Protein AF-0000000072193874 (afdb_homodimer)

Structure (mmCIF, N/CA/C/O backbone):
data_AF-0000000072193874-model_v1
#
loop_
_entity.id
_entity.type
_entity.pdbx_description
1 polymer 'Diadenylate cyclase'
#
loop_
_atom_site.group_PDB
_atom_site.id
_atom_site.type_symbol
_atom_site.label_atom_id
_atom_site.label_alt_id
_atom_site.label_comp_id
_atom_site.label_asym_id
_atom_site.label_entity_id
_atom_site.label_seq_id
_atom_site.pdbx_PDB_ins_code
_atom_site.Cartn_x
_atom_site.Cartn_y
_atom_site.Cartn_z
_atom_site.occupancy
_atom_site.B_iso_or_equiv
_atom_site.auth_seq_id
_atom_site.auth_comp_id
_atom_site.auth_asym_id
_atom_site.auth_atom_id
_atom_site.pdbx_PDB_model_num
ATOM 1 N N . MET A 1 1 ? -13.812 56 22.188 1 34.16 1 MET A N 1
ATOM 2 C CA . MET A 1 1 ? -12.516 55.469 21.781 1 34.16 1 MET A CA 1
ATOM 3 C C . MET A 1 1 ? -12.68 54.469 20.625 1 34.16 1 MET A C 1
ATOM 5 O O . MET A 1 1 ? -11.727 53.812 20.25 1 34.16 1 MET A O 1
ATOM 9 N N . LEU A 1 2 ? -13.914 54.062 20.453 1 45.19 2 LEU A N 1
ATOM 10 C CA . LEU A 1 2 ? -14.375 53.375 19.25 1 45.19 2 LEU A CA 1
ATOM 11 C C . LEU A 1 2 ? -14.156 54.25 18.016 1 45.19 2 LEU A C 1
ATOM 13 O O . LEU A 1 2 ? -14.867 54.125 17.016 1 45.19 2 LEU A O 1
ATOM 17 N N . GLU A 1 3 ? -13.469 55.344 18.219 1 46.88 3 GLU A N 1
ATOM 18 C CA . GLU A 1 3 ? -13.383 56.438 17.234 1 46.88 3 GLU A CA 1
ATOM 19 C C . GLU A 1 3 ? -13.227 55.875 15.82 1 46.88 3 GLU A C 1
ATOM 21 O O . GLU A 1 3 ? -13.062 54.656 15.641 1 46.88 3 GLU A O 1
ATOM 26 N N . HIS A 1 4 ? -12.453 56.594 14.82 1 46.97 4 HIS A N 1
ATOM 27 C CA . HIS A 1 4 ? -12.438 56.594 13.367 1 46.97 4 HIS A CA 1
ATOM 28 C C . HIS A 1 4 ? -11.945 55.25 12.812 1 46.97 4 HIS A C 1
ATOM 30 O O . HIS A 1 4 ? -10.734 55.031 12.719 1 46.97 4 HIS A O 1
ATOM 36 N N . VAL A 1 5 ? -12.531 54.156 13.086 1 50.09 5 VAL A N 1
ATOM 37 C CA . VAL A 1 5 ? -12.289 52.906 12.352 1 50.09 5 VAL A CA 1
ATOM 38 C C . VAL A 1 5 ? -12.352 53.188 10.852 1 50.09 5 VAL A C 1
ATOM 40 O O . VAL A 1 5 ? -13.422 53.438 10.297 1 50.09 5 VAL A O 1
ATOM 43 N N . VAL A 1 6 ? -11.539 54.031 10.312 1 55.81 6 VAL A N 1
ATOM 44 C CA . VAL A 1 6 ? -11.414 54.219 8.875 1 55.81 6 VAL A CA 1
ATOM 45 C C . VAL A 1 6 ? -11.219 52.875 8.18 1 55.81 6 VAL A C 1
ATOM 47 O O . VAL A 1 6 ? -10.234 52.188 8.43 1 55.81 6 VAL A O 1
ATOM 50 N N . PHE A 1 7 ? -12.281 52.344 7.816 1 59.97 7 PHE A N 1
ATOM 51 C CA . PHE A 1 7 ? -12.336 51.062 7.07 1 59.97 7 PHE A CA 1
ATOM 52 C C . PHE A 1 7 ? -11.75 51.25 5.676 1 59.97 7 PHE A C 1
ATOM 54 O O . PHE A 1 7 ? -12.281 52.031 4.867 1 59.97 7 PHE A O 1
ATOM 61 N N . GLU A 1 8 ? -10.469 51.156 5.598 1 65.31 8 GLU A N 1
ATOM 62 C CA . GLU A 1 8 ? -9.781 51.219 4.312 1 65.31 8 GLU A CA 1
ATOM 63 C C . GLU A 1 8 ? -9.867 49.875 3.578 1 65.31 8 GLU A C 1
ATOM 65 O O . GLU A 1 8 ? -10.188 48.875 4.18 1 65.31 8 GLU A O 1
ATOM 70 N N . TRP A 1 9 ? -9.82 49.906 2.355 1 71.12 9 TRP A N 1
ATOM 71 C CA . TRP A 1 9 ? -9.891 48.75 1.485 1 71.12 9 TRP A CA 1
ATOM 72 C C . TRP A 1 9 ? -8.93 47.656 1.958 1 71.12 9 TRP A C 1
ATOM 74 O O . TRP A 1 9 ? -9.211 46.469 1.818 1 71.12 9 TRP A O 1
ATOM 84 N N . ARG A 1 10 ? -7.836 48.094 2.596 1 70.19 10 ARG A N 1
ATOM 85 C CA . ARG A 1 10 ? -6.863 47.125 3.137 1 70.19 10 ARG A CA 1
ATOM 86 C C . ARG A 1 10 ? -7.457 46.344 4.297 1 70.19 10 ARG A C 1
ATOM 88 O O . ARG A 1 10 ? -7.152 45.156 4.465 1 70.19 10 ARG A O 1
ATOM 95 N N . ASP A 1 11 ? -8.281 46.969 4.969 1 69.19 11 ASP A N 1
ATOM 96 C CA . ASP A 1 11 ? -8.945 46.281 6.078 1 69.19 11 ASP A CA 1
ATOM 97 C C . ASP A 1 11 ? -9.914 45.219 5.57 1 69.19 11 ASP A C 1
ATOM 99 O O . ASP A 1 11 ? -10.008 44.125 6.141 1 69.19 11 ASP A O 1
ATOM 103 N N . ALA A 1 12 ? -10.539 45.531 4.484 1 70.25 12 ALA A N 1
ATOM 104 C CA . ALA A 1 12 ? -11.477 44.594 3.895 1 70.25 12 ALA A CA 1
ATOM 105 C C . ALA A 1 12 ? -10.75 43.375 3.354 1 70.25 12 ALA A C 1
ATOM 107 O O . ALA A 1 12 ? -11.203 42.219 3.535 1 70.25 12 ALA A O 1
ATOM 108 N N . LEU A 1 13 ? -9.656 43.688 2.756 1 71 13 LEU A N 1
ATOM 109 C CA . LEU A 1 13 ? -8.852 42.594 2.234 1 71 13 LEU A CA 1
ATOM 110 C C . LEU A 1 13 ? -8.312 41.75 3.369 1 71 13 LEU A C 1
ATOM 112 O O . LEU A 1 13 ? -8.289 40.5 3.26 1 71 13 LEU A O 1
ATOM 116 N N . ASP A 1 14 ? -7.891 42.406 4.32 1 72.44 14 ASP A N 1
ATOM 117 C CA . ASP A 1 14 ? -7.383 41.688 5.492 1 72.44 14 ASP A CA 1
ATOM 118 C C . ASP A 1 14 ? -8.445 40.781 6.086 1 72.44 14 ASP A C 1
ATOM 120 O O . ASP A 1 14 ? -8.172 39.594 6.371 1 72.44 14 ASP A O 1
ATOM 124 N N . ILE A 1 15 ? -9.547 41.281 6.242 1 65.81 15 ILE A N 1
ATOM 125 C CA . ILE A 1 15 ? -10.648 40.5 6.832 1 65.81 15 ILE A CA 1
ATOM 126 C C . ILE A 1 15 ? -11.016 39.344 5.918 1 65.81 15 ILE A C 1
ATOM 128 O O . ILE A 1 15 ? -11.242 38.219 6.395 1 65.81 15 ILE A O 1
ATOM 132 N N . LEU A 1 16 ? -10.984 39.625 4.676 1 68.62 16 LEU A N 1
ATOM 133 C CA . LEU A 1 16 ? -11.336 38.594 3.715 1 68.62 16 LEU A CA 1
ATOM 134 C C . LEU A 1 16 ? -10.336 37.469 3.746 1 68.62 16 LEU A C 1
ATOM 136 O O . LEU A 1 16 ? -10.719 36.281 3.744 1 68.62 16 LEU A O 1
ATOM 140 N N . LEU A 1 17 ? -9.133 37.844 3.832 1 66 17 LEU A N 1
ATOM 141 C CA . LEU A 1 17 ? -8.078 36.812 3.824 1 66 17 LEU A CA 1
ATOM 142 C C . LEU A 1 17 ? -8.125 35.969 5.094 1 66 17 LEU A C 1
ATOM 144 O O . LEU A 1 17 ? -7.969 34.75 5.039 1 66 17 LEU A O 1
ATOM 148 N N . VAL A 1 18 ? -8.328 36.625 6.148 1 66.75 18 VAL A N 1
ATOM 149 C CA . VAL A 1 18 ? -8.406 35.906 7.418 1 66.75 18 VAL A CA 1
ATOM 150 C C . VAL A 1 18 ? -9.648 35.031 7.434 1 66.75 18 VAL A C 1
ATOM 152 O O . VAL A 1 18 ? -9.609 33.906 7.914 1 66.75 18 VAL A O 1
ATOM 155 N N . ALA A 1 19 ? -10.664 35.531 6.859 1 65.81 19 ALA A N 1
ATOM 156 C CA . ALA A 1 19 ? -11.906 34.781 6.801 1 65.81 19 ALA A CA 1
ATOM 157 C C . ALA A 1 19 ? -11.734 33.531 5.945 1 65.81 19 ALA A C 1
ATOM 159 O O . ALA A 1 19 ? -12.203 32.438 6.32 1 65.81 19 ALA A O 1
ATOM 160 N N . VAL A 1 20 ? -11.062 33.688 4.883 1 63.44 20 VAL A N 1
ATOM 161 C CA . VAL A 1 20 ? -10.828 32.562 3.992 1 63.44 20 VAL A CA 1
ATOM 162 C C . VAL A 1 20 ? -9.922 31.547 4.684 1 63.44 20 VAL A C 1
ATOM 164 O O . VAL A 1 20 ? -10.172 30.344 4.609 1 63.44 20 VAL A O 1
ATOM 167 N N . LEU A 1 21 ? -8.992 32.125 5.309 1 63.41 21 LEU A N 1
ATOM 168 C CA . LEU A 1 21 ? -8.078 31.25 6.039 1 63.41 21 LEU A CA 1
ATOM 169 C C . LEU A 1 21 ? -8.82 30.484 7.133 1 63.41 21 LEU A C 1
ATOM 171 O O . LEU A 1 21 ? -8.609 29.281 7.301 1 63.41 21 LEU A O 1
ATOM 175 N N . LEU A 1 22 ? -9.656 31.188 7.828 1 62.72 22 LEU A N 1
ATOM 176 C CA . LEU A 1 22 ? -10.43 30.562 8.898 1 62.72 22 LEU A CA 1
ATOM 177 C C . LEU A 1 22 ? -11.398 29.531 8.344 1 62.72 22 LEU A C 1
ATOM 179 O O . LEU A 1 22 ? -11.578 28.469 8.938 1 62.72 22 LEU A O 1
ATOM 183 N N . TYR A 1 23 ? -11.984 29.828 7.297 1 58.03 23 TYR A N 1
ATOM 184 C CA . TYR A 1 23 ? -12.922 28.922 6.645 1 58.03 23 TYR A CA 1
ATOM 185 C C . TYR A 1 23 ? -12.227 27.641 6.215 1 58.03 23 TYR A C 1
ATOM 187 O O . TYR A 1 23 ? -12.758 26.547 6.406 1 58.03 23 TYR A O 1
ATOM 195 N N . GLN A 1 24 ? -11.078 27.828 5.73 1 55.25 24 GLN A N 1
ATOM 196 C CA . GLN A 1 24 ? -10.305 26.672 5.285 1 55.25 24 GLN A CA 1
ATOM 197 C C . GLN A 1 24 ? -9.914 25.781 6.461 1 55.25 24 GLN A C 1
ATOM 199 O O . GLN A 1 24 ? -9.961 24.562 6.359 1 55.25 24 GLN A O 1
ATOM 204 N N . VAL A 1 25 ? -9.602 26.453 7.422 1 58.62 25 VAL A N 1
ATOM 205 C CA . VAL A 1 25 ? -9.227 25.719 8.633 1 58.62 25 VAL A CA 1
ATOM 206 C C . VAL A 1 25 ? -10.438 24.953 9.172 1 58.62 25 VAL A C 1
ATOM 208 O O . VAL A 1 25 ? -10.32 23.797 9.555 1 58.62 25 VAL A O 1
ATOM 211 N N . ILE A 1 26 ? -11.508 25.578 9.141 1 57.38 26 ILE A N 1
ATOM 212 C CA . ILE A 1 26 ? -12.734 24.969 9.641 1 57.38 26 ILE A CA 1
ATOM 213 C C . ILE A 1 26 ? -13.125 23.781 8.781 1 57.38 26 ILE A C 1
ATOM 215 O O . ILE A 1 26 ? -13.531 22.734 9.297 1 57.38 26 ILE A O 1
ATOM 219 N N . GLN A 1 27 ? -12.977 23.938 7.582 1 52.75 27 GLN A N 1
ATOM 220 C CA . GLN A 1 27 ? -13.312 22.859 6.664 1 52.75 27 GLN A CA 1
ATOM 221 C C . GLN A 1 27 ? -12.398 21.656 6.879 1 52.75 27 GLN A C 1
ATOM 223 O O . GLN A 1 27 ? -12.844 20.516 6.77 1 52.75 27 GLN A O 1
ATOM 228 N N . LEU A 1 28 ? -11.25 22.031 7.086 1 51.59 28 LEU A N 1
ATOM 229 C CA . LEU A 1 28 ? -10.273 20.984 7.34 1 51.59 28 LEU A CA 1
ATOM 230 C C . LEU A 1 28 ? -10.617 20.219 8.617 1 51.59 28 LEU A C 1
ATOM 232 O O . LEU A 1 28 ? -10.383 19.016 8.703 1 51.59 28 LEU A O 1
ATOM 236 N N . LEU A 1 29 ? -11.18 21 9.438 1 51.16 29 LEU A N 1
ATOM 237 C CA . LEU A 1 29 ? -11.492 20.438 10.75 1 51.16 29 LEU A CA 1
ATOM 238 C C . LEU A 1 29 ? -12.836 19.719 10.734 1 51.16 29 LEU A C 1
ATOM 240 O O . LEU A 1 29 ? -13.117 18.891 11.602 1 51.16 29 LEU A O 1
ATOM 244 N N . ARG A 1 30 ? -13.602 20 9.75 1 45.91 30 ARG A N 1
ATOM 245 C CA . ARG A 1 30 ? -14.938 19.406 9.664 1 45.91 30 ARG A CA 1
ATOM 246 C C . ARG A 1 30 ? -14.859 17.953 9.234 1 45.91 30 ARG A C 1
ATOM 248 O O . ARG A 1 30 ? -14.195 17.625 8.25 1 45.91 30 ARG A O 1
ATOM 255 N N . GLY A 1 31 ? -15.352 17.109 10.141 1 47.5 31 GLY A N 1
ATOM 256 C CA . GLY A 1 31 ? -15.43 15.672 9.922 1 47.5 31 GLY A CA 1
ATOM 257 C C . GLY A 1 31 ? -14.297 14.914 10.594 1 47.5 31 GLY A C 1
ATOM 258 O O . GLY A 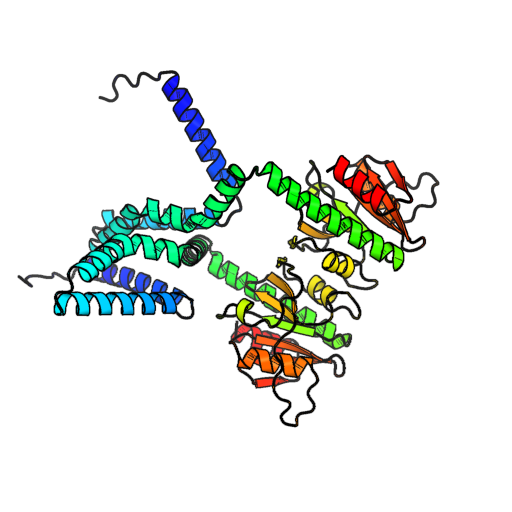1 31 ? -14.297 13.68 10.609 1 47.5 31 GLY A O 1
ATOM 259 N N . SER A 1 32 ? -13.258 15.727 10.867 1 49.12 32 SER A N 1
ATOM 260 C CA . SER A 1 32 ? -12.062 15.062 11.391 1 49.12 32 SER A CA 1
ATOM 261 C C . SER A 1 32 ? -12.07 15.016 12.914 1 49.12 32 SER A C 1
ATOM 263 O O . SER A 1 32 ? -12.977 15.562 13.547 1 49.12 32 SER A O 1
ATOM 265 N N . ARG A 1 33 ? -11.156 14.172 13.445 1 50.44 33 ARG A N 1
ATOM 266 C CA . ARG A 1 33 ? -10.82 14.078 14.859 1 50.44 33 ARG A CA 1
ATOM 267 C C . ARG A 1 33 ? -10.625 15.469 15.469 1 50.44 33 ARG A C 1
ATOM 269 O O . ARG A 1 33 ? -10.742 15.641 16.688 1 50.44 33 ARG A O 1
ATOM 276 N N . ALA A 1 34 ? -10.75 16.406 14.656 1 56.25 34 ALA A N 1
ATOM 277 C CA . ALA A 1 34 ? -10.539 17.781 15.102 1 56.25 34 ALA A CA 1
ATOM 278 C C . ALA A 1 34 ? -11.742 18.297 15.891 1 56.25 34 ALA A C 1
ATOM 280 O O . ALA A 1 34 ? -11.586 19.031 16.859 1 56.25 34 ALA A O 1
ATOM 281 N N . LEU A 1 35 ? -12.852 17.906 15.422 1 54.59 35 LEU A N 1
ATOM 282 C CA . LEU A 1 35 ? -14.039 18.312 16.172 1 54.59 35 LEU A CA 1
ATOM 283 C C . LEU A 1 35 ? -13.992 17.766 17.594 1 54.59 35 LEU A C 1
ATOM 285 O O . LEU A 1 35 ? -14.414 18.438 18.531 1 54.59 35 LEU A O 1
ATOM 289 N N . THR A 1 36 ? -13.523 16.547 17.641 1 54.72 36 THR A N 1
ATOM 290 C CA . THR A 1 36 ? -13.398 15.953 18.969 1 54.72 36 THR A CA 1
ATOM 291 C C . THR A 1 36 ? -12.414 16.75 19.828 1 54.72 36 THR A C 1
ATOM 293 O O . THR A 1 36 ? -12.656 16.953 21.016 1 54.72 36 THR A O 1
ATOM 296 N N . VAL A 1 37 ? -11.43 17.203 19.203 1 61.91 37 VAL A N 1
ATOM 297 C CA . VAL A 1 37 ? -10.445 18 19.922 1 61.91 37 VAL A CA 1
ATOM 298 C C . VAL A 1 37 ? -11.055 19.344 20.328 1 61.91 37 VAL A C 1
ATOM 300 O O . VAL A 1 37 ? -10.859 19.812 21.438 1 61.91 37 VAL A O 1
ATOM 303 N N . LEU A 1 38 ? -11.852 19.891 19.453 1 66.62 38 LEU A N 1
ATOM 304 C CA . LEU A 1 38 ? -12.508 21.156 19.719 1 66.62 38 LEU A CA 1
ATOM 305 C C . LEU A 1 38 ? -13.477 21.031 20.891 1 66.62 38 LEU A C 1
ATOM 307 O O . LEU A 1 38 ? -13.562 21.922 21.734 1 66.62 38 LEU A O 1
ATOM 311 N N . THR A 1 39 ? -14.18 19.953 20.891 1 62.59 39 THR A N 1
ATOM 312 C CA . THR A 1 39 ? -15.102 19.719 22 1 62.59 39 THR A CA 1
ATOM 313 C C . THR A 1 39 ? -14.344 19.547 23.312 1 62.59 39 THR A C 1
ATOM 315 O O . THR A 1 39 ? -14.773 20.031 24.359 1 62.59 39 THR A O 1
ATOM 318 N N . GLY A 1 40 ? -13.289 18.812 23.234 1 65.06 40 GLY A N 1
ATOM 319 C CA . GLY A 1 40 ? -12.461 18.672 24.422 1 65.06 40 GLY A CA 1
ATOM 320 C C . GLY A 1 40 ? -11.93 19.984 24.938 1 65.06 40 GLY A C 1
ATOM 321 O O . GLY A 1 40 ? -11.969 20.25 26.141 1 65.06 40 GLY A O 1
ATOM 322 N N . LEU A 1 41 ? -11.562 20.781 23.984 1 72.88 41 LEU A N 1
ATOM 323 C CA . LEU A 1 41 ? -11.062 22.109 24.344 1 72.88 41 LEU A CA 1
ATOM 324 C C . LEU A 1 41 ? -12.18 22.969 24.906 1 72.88 41 LEU A C 1
ATOM 326 O O . LEU A 1 41 ? -11.961 23.75 25.844 1 72.88 41 LEU A O 1
ATOM 330 N N . GLY A 1 42 ? -13.359 22.875 24.312 1 73.81 42 GLY A N 1
ATOM 331 C CA . GLY A 1 42 ? -14.523 23.562 24.844 1 73.81 42 GLY A CA 1
ATOM 332 C C . GLY A 1 42 ? -14.844 23.188 26.266 1 73.81 42 GLY A C 1
ATOM 333 O O . GLY A 1 42 ? -15.125 24.047 27.109 1 73.81 42 GLY A O 1
ATOM 334 N N . LEU A 1 43 ? -14.797 21.922 26.484 1 70.69 43 LEU A N 1
ATOM 335 C CA . LEU A 1 43 ? -15.062 21.422 27.828 1 70.69 43 LEU A CA 1
ATOM 336 C C . LEU A 1 43 ? -14.016 21.938 28.812 1 70.69 43 LEU A C 1
ATOM 338 O O . LEU A 1 43 ? -14.352 22.312 29.938 1 70.69 43 LEU A O 1
ATOM 342 N N . LEU A 1 44 ? -12.812 21.969 28.391 1 75.62 44 LEU A N 1
ATOM 343 C CA . LEU A 1 44 ? -11.742 22.469 29.25 1 75.62 44 LEU A CA 1
ATOM 344 C C . LEU A 1 44 ? -11.93 23.953 29.547 1 75.62 44 LEU A C 1
ATOM 346 O O . LEU A 1 44 ? -11.688 24.406 30.672 1 75.62 44 LEU A O 1
ATOM 350 N N . THR A 1 45 ? -12.367 24.672 28.562 1 79.31 45 THR A N 1
ATOM 351 C CA . THR A 1 45 ? -12.617 26.094 28.719 1 79.31 45 THR A CA 1
ATOM 352 C C . THR A 1 45 ? -13.773 26.328 29.688 1 79.31 45 THR A C 1
ATOM 354 O O . THR A 1 45 ? -13.703 27.219 30.547 1 79.31 45 THR A O 1
ATOM 357 N N . LEU A 1 46 ? -14.773 25.531 29.469 1 78.12 46 LEU A N 1
ATOM 358 C CA . LEU A 1 46 ? -15.906 25.609 30.375 1 78.12 46 LEU A CA 1
ATOM 359 C C . LEU A 1 46 ? -15.477 25.297 31.812 1 78.12 46 LEU A C 1
ATOM 361 O O . LEU A 1 46 ? -15.891 25.984 32.75 1 78.12 46 LEU A O 1
ATOM 365 N N . LEU A 1 47 ? -14.703 24.359 31.984 1 75.94 47 LEU A N 1
ATOM 366 C CA . LEU A 1 47 ? -14.18 24 33.312 1 75.94 47 LEU A CA 1
ATOM 367 C C . LEU A 1 47 ? -13.344 25.125 33.906 1 75.94 47 LEU A C 1
ATOM 369 O O . LEU A 1 47 ? -13.383 25.359 35.094 1 75.94 47 LEU A O 1
ATOM 373 N N . TYR A 1 48 ? -12.68 25.781 33.062 1 82.06 48 TYR A N 1
ATOM 374 C CA . TYR A 1 48 ? -11.867 26.922 33.5 1 82.06 48 TYR A CA 1
ATOM 375 C C . TYR A 1 48 ? -12.75 28.047 34.031 1 82.06 48 TYR A C 1
ATOM 377 O O . TYR A 1 48 ? -12.469 28.594 35.094 1 82.06 48 TYR A O 1
ATOM 385 N N . PHE A 1 49 ? -13.836 28.328 33.344 1 84.75 49 PHE A N 1
ATOM 386 C CA . PHE A 1 49 ? -14.742 29.391 33.75 1 84.75 49 PHE A CA 1
ATOM 387 C C . PHE A 1 49 ? -15.453 29.016 35.031 1 84.75 49 PHE A C 1
ATOM 389 O O . PHE A 1 49 ? -15.609 29.859 35.938 1 84.75 49 PHE A O 1
ATOM 396 N N . ILE A 1 50 ? -15.805 27.781 35.125 1 79.25 50 ILE A N 1
ATOM 397 C CA . ILE A 1 50 ? -16.469 27.312 36.344 1 79.25 50 ILE A CA 1
ATOM 398 C C . ILE A 1 50 ? -15.5 27.375 37.5 1 79.25 50 ILE A C 1
ATOM 400 O O . ILE A 1 50 ? -15.859 27.812 38.594 1 79.25 50 ILE A O 1
ATOM 404 N N . SER A 1 51 ? -14.273 27.016 37.281 1 77.5 51 SER A N 1
ATOM 405 C CA . SER A 1 51 ? -13.273 27.016 38.344 1 77.5 51 SER A CA 1
ATOM 406 C C . SER A 1 51 ? -12.969 28.438 38.812 1 77.5 51 SER A C 1
ATOM 408 O O . SER A 1 51 ? -12.82 28.672 40.031 1 77.5 51 SER A O 1
ATOM 410 N N . ARG A 1 52 ? -12.961 29.281 37.875 1 83.56 52 ARG A N 1
ATOM 411 C CA . ARG A 1 52 ? -12.688 30.672 38.188 1 83.56 52 ARG A CA 1
ATOM 412 C C . ARG A 1 52 ? -13.844 31.297 38.969 1 83.56 52 ARG A C 1
ATOM 414 O O . ARG A 1 52 ? -13.625 32.062 39.938 1 83.56 52 ARG A O 1
ATOM 421 N N . SER A 1 53 ? -15.039 30.922 38.594 1 85.38 53 SER A N 1
ATOM 422 C CA . SER A 1 53 ? -16.219 31.469 39.25 1 85.38 53 SER A CA 1
ATOM 423 C C . SER A 1 53 ? -16.375 30.906 40.656 1 85.38 53 SER A C 1
ATOM 425 O O . SER A 1 53 ? -16.812 31.609 41.562 1 85.38 53 SER A O 1
ATOM 427 N N . MET A 1 54 ? -15.922 29.656 40.812 1 79.69 54 MET A N 1
ATOM 428 C CA . MET A 1 54 ? -16.094 28.984 42.094 1 79.69 54 MET A CA 1
ATOM 429 C C . MET A 1 54 ? -14.844 29.141 42.938 1 79.69 54 MET A C 1
ATOM 431 O O . MET A 1 54 ? -14.773 28.594 44.062 1 79.69 54 MET A O 1
ATOM 435 N N . ALA A 1 55 ? -13.898 29.922 42.5 1 81.56 55 ALA A N 1
ATOM 436 C CA . ALA A 1 55 ? -12.672 30.25 43.219 1 81.56 55 ALA A CA 1
ATOM 437 C C . ALA A 1 55 ? -11.883 29 43.562 1 81.56 55 ALA A C 1
ATOM 439 O O . ALA A 1 55 ? -11.422 28.844 44.688 1 81.56 55 ALA A O 1
ATOM 440 N N . LEU A 1 56 ? -12 28.047 42.688 1 78.31 56 LEU A N 1
ATOM 441 C CA . LEU A 1 56 ? -11.148 26.875 42.844 1 78.31 56 LEU A CA 1
ATOM 442 C C . LEU A 1 56 ? -9.727 27.172 42.375 1 78.31 56 LEU A C 1
ATOM 444 O O . LEU A 1 56 ? -9.406 27.047 41.188 1 78.31 56 LEU A O 1
ATOM 448 N N . TYR A 1 57 ? -8.883 27.516 43.219 1 70.25 57 TYR A N 1
ATOM 449 C CA . TYR A 1 57 ? -7.59 28.125 42.938 1 70.25 57 TYR A CA 1
ATOM 450 C C . TYR A 1 57 ? -6.656 27.125 42.281 1 70.25 57 TYR A C 1
ATOM 452 O O . TYR A 1 57 ? -5.992 27.438 41.281 1 70.25 57 TYR A O 1
ATOM 460 N N . THR A 1 58 ? -6.594 25.984 42.812 1 70.12 58 THR A N 1
ATOM 461 C CA . THR A 1 58 ? -5.688 24.969 42.281 1 70.12 58 THR A CA 1
ATOM 462 C C . THR A 1 58 ? -6.102 24.562 40.875 1 70.12 58 THR A C 1
ATOM 464 O O . THR A 1 58 ? -5.262 24.469 39.969 1 70.12 58 THR A O 1
ATOM 467 N N . LEU A 1 59 ? -7.344 24.375 40.75 1 73.94 59 LEU A N 1
ATOM 468 C CA . LEU A 1 59 ? -7.848 23.969 39.438 1 73.94 59 LEU A CA 1
ATOM 469 C C . LEU A 1 59 ? -7.684 25.094 38.438 1 73.94 59 LEU A C 1
ATOM 471 O O . LEU A 1 59 ? -7.328 24.844 37.281 1 73.94 59 LEU A O 1
ATOM 475 N N . THR A 1 60 ? -7.945 26.266 38.875 1 74.81 60 THR A N 1
ATOM 476 C CA . THR A 1 60 ? -7.781 27.422 38 1 74.81 60 THR A CA 1
ATOM 477 C C . THR A 1 60 ? -6.324 27.578 37.594 1 74.81 60 THR A C 1
ATOM 479 O O . THR A 1 60 ? -6.031 27.828 36.406 1 74.81 60 THR A O 1
ATOM 482 N N . TRP A 1 61 ? -5.441 27.344 38.531 1 70.56 61 TRP A N 1
ATOM 483 C CA . TRP A 1 61 ? -4.008 27.422 38.25 1 70.56 61 TRP A CA 1
ATOM 484 C C . TRP A 1 61 ? -3.584 26.344 37.281 1 70.56 61 TRP A C 1
ATOM 486 O O . TRP A 1 61 ? -2.854 26.625 36.312 1 70.56 61 TRP A O 1
ATOM 496 N N . LEU A 1 62 ? -4.051 25.172 37.438 1 70.75 62 LEU A N 1
ATOM 497 C CA . LEU A 1 62 ? -3.746 24.062 36.562 1 70.75 62 LEU A CA 1
ATOM 498 C C . LEU A 1 62 ? -4.266 24.312 35.125 1 70.75 62 LEU A C 1
ATOM 500 O O . LEU A 1 62 ? -3.547 24.109 34.156 1 70.75 62 LEU A O 1
ATOM 504 N N . LEU A 1 63 ? -5.434 24.781 35.125 1 76.38 63 LEU A N 1
ATOM 505 C CA . LEU A 1 63 ? -6.059 25.016 33.812 1 76.38 63 LEU A CA 1
ATOM 506 C C . LEU A 1 63 ? -5.398 26.188 33.094 1 76.38 63 LEU A C 1
ATOM 508 O O . LEU A 1 63 ? -5.266 26.172 31.875 1 76.38 63 LEU A O 1
ATOM 512 N N . GLN A 1 64 ? -4.941 27.156 33.844 1 77.12 64 GLN A N 1
ATOM 513 C CA . GLN A 1 64 ? -4.227 28.281 33.25 1 77.12 64 GLN A CA 1
ATOM 514 C C . GLN A 1 64 ? -2.92 27.828 32.594 1 77.12 64 GLN A C 1
ATOM 516 O O . GLN A 1 64 ? -2.549 28.312 31.531 1 77.12 64 GLN A O 1
ATOM 521 N N . HIS A 1 65 ? -2.305 26.906 33.156 1 69.81 65 HIS A N 1
ATOM 522 C CA . HIS A 1 65 ? -1.069 26.359 32.594 1 69.81 65 HIS A CA 1
ATOM 523 C C . HIS A 1 65 ? -1.339 25.562 31.328 1 69.81 65 HIS A C 1
ATOM 525 O O . HIS A 1 65 ? -0.58 25.656 30.359 1 69.81 65 HIS A O 1
ATOM 531 N N . VAL A 1 66 ? -2.428 24.859 31.406 1 68 66 VAL A N 1
ATOM 532 C CA . VAL A 1 66 ? -2.814 24.094 30.219 1 68 66 VAL A CA 1
ATOM 533 C C . VAL A 1 66 ? -3.16 25.031 29.078 1 68 66 VAL A C 1
ATOM 535 O O . VAL A 1 66 ? -2.721 24.828 27.938 1 68 66 VAL A O 1
ATOM 538 N N . PHE A 1 67 ? -3.844 26.141 29.469 1 73.56 67 PHE A N 1
ATOM 539 C CA . PHE A 1 67 ? -4.281 27.094 28.438 1 73.56 67 PHE A CA 1
ATOM 540 C C . PHE A 1 67 ? -3.098 27.875 27.891 1 73.56 67 PHE A C 1
ATOM 542 O O . PHE A 1 67 ? -3.076 28.25 26.719 1 73.56 67 PHE A O 1
ATOM 549 N N . SER A 1 68 ? -2.109 28.094 28.734 1 69.62 68 SER A N 1
ATOM 550 C CA . SER A 1 68 ? -0.926 28.828 28.297 1 69.62 68 SER A CA 1
ATOM 551 C C . SER A 1 68 ? -0.146 28.047 27.25 1 69.62 68 SER A C 1
ATOM 553 O O . SER A 1 68 ? 0.478 28.656 26.359 1 69.62 68 SER A O 1
ATOM 555 N N . SER A 1 69 ? -0.295 26.75 27.359 1 65.12 69 SER A N 1
ATOM 556 C CA . SER A 1 69 ? 0.416 25.891 26.406 1 65.12 69 SER A CA 1
ATOM 557 C C . SER A 1 69 ? -0.518 25.391 25.312 1 65.12 69 SER A C 1
ATOM 559 O O . SER A 1 69 ? -0.173 24.453 24.578 1 65.12 69 SER A O 1
ATOM 561 N N . LEU A 1 70 ? -1.694 25.953 25.344 1 66.56 70 LEU A N 1
ATOM 562 C CA . LEU A 1 70 ? -2.766 25.484 24.484 1 66.56 70 LEU A CA 1
ATOM 563 C C . LEU A 1 70 ? -2.338 25.516 23.016 1 66.56 70 LEU A C 1
ATOM 565 O O . LEU A 1 70 ? -2.641 24.594 22.25 1 66.56 70 LEU A O 1
ATOM 569 N N . PHE A 1 71 ? -1.656 26.641 22.672 1 64.38 71 PHE A N 1
ATOM 570 C CA . PHE A 1 71 ? -1.203 26.75 21.281 1 64.38 71 PHE A CA 1
ATOM 571 C C . PHE A 1 71 ? -0.306 25.578 20.906 1 64.38 71 PHE A C 1
ATOM 573 O O . PHE A 1 71 ? -0.503 24.953 19.859 1 64.38 71 PHE A O 1
ATOM 580 N N . LEU A 1 72 ? 0.615 25.375 21.781 1 62.75 72 LEU A N 1
ATOM 581 C CA . LEU A 1 72 ? 1.532 24.266 21.531 1 62.75 72 LEU A CA 1
ATOM 582 C C . LEU A 1 72 ? 0.784 22.938 21.5 1 62.75 72 LEU A C 1
ATOM 584 O O . LEU A 1 72 ? 1.078 22.078 20.672 1 62.75 72 LEU A O 1
ATOM 588 N N . LEU A 1 73 ? -0.141 22.781 22.438 1 62.66 73 LEU A N 1
ATOM 589 C CA . LEU A 1 73 ? -0.924 21.562 22.547 1 62.66 73 LEU A CA 1
ATOM 590 C C . LEU A 1 73 ? -1.733 21.328 21.281 1 62.66 73 LEU A C 1
ATOM 592 O O . LEU A 1 73 ? -1.799 20.203 20.781 1 62.66 73 LEU A O 1
ATOM 596 N N . ILE A 1 74 ? -2.264 22.359 20.734 1 64.75 74 ILE A N 1
ATOM 597 C CA . ILE A 1 74 ? -3.07 22.266 19.531 1 64.75 74 ILE A CA 1
ATOM 598 C C . ILE A 1 74 ? -2.186 21.859 18.344 1 64.75 74 ILE A C 1
ATOM 600 O O . ILE A 1 74 ? -2.553 20.984 17.562 1 64.75 74 ILE A O 1
ATOM 604 N N . VAL A 1 75 ? -1.062 22.422 18.312 1 65.12 75 VAL A N 1
ATOM 605 C CA . VAL A 1 75 ? -0.132 22.156 17.219 1 65.12 75 VAL A CA 1
ATOM 606 C C . VAL A 1 75 ? 0.301 20.688 17.25 1 65.12 75 VAL A C 1
ATOM 608 O O . VAL A 1 75 ? 0.385 20.031 16.219 1 65.12 75 VAL A O 1
ATOM 611 N N . VAL A 1 76 ? 0.417 20.234 18.453 1 61.25 76 VAL A N 1
ATOM 612 C CA . VAL A 1 76 ? 0.874 18.859 18.625 1 61.25 76 VAL A CA 1
ATOM 613 C C . VAL A 1 76 ? -0.244 17.891 18.25 1 61.25 76 VAL A C 1
ATOM 615 O O . VAL A 1 76 ? 0.001 16.875 17.578 1 61.25 76 VAL A O 1
ATOM 618 N N . ILE A 1 77 ? -1.392 18.281 18.688 1 58.84 77 ILE A N 1
ATOM 619 C CA . ILE A 1 77 ? -2.537 17.391 18.469 1 58.84 77 ILE A CA 1
ATOM 620 C C . ILE A 1 77 ? -2.889 17.375 16.984 1 58.84 77 ILE A C 1
ATOM 622 O O . ILE A 1 77 ? -3.211 16.312 16.438 1 58.84 77 ILE A O 1
ATOM 626 N N . PHE A 1 78 ? -2.756 18.5 16.328 1 60.06 78 PHE A N 1
ATOM 627 C CA . PHE A 1 78 ? -3.152 18.594 14.922 1 60.06 78 PHE A CA 1
ATOM 628 C C . PHE A 1 78 ? -1.94 18.469 14.008 1 60.06 78 PHE A C 1
ATOM 630 O O . PHE A 1 78 ? -1.982 18.891 12.852 1 60.06 78 PHE A O 1
ATOM 637 N N . GLN A 1 79 ? -0.958 18 14.57 1 62.16 79 GLN A N 1
ATOM 638 C CA . GLN A 1 79 ? 0.297 17.875 13.836 1 62.16 79 GLN A CA 1
ATOM 639 C C . GLN A 1 79 ? 0.087 17.188 12.5 1 62.16 79 GLN A C 1
ATOM 641 O O . GLN A 1 79 ? 0.545 17.672 11.461 1 62.16 79 GLN A O 1
ATOM 646 N N . SER A 1 80 ? -0.605 16.031 12.531 1 53.97 80 SER A N 1
ATOM 647 C CA . SER A 1 80 ? -0.819 15.266 11.305 1 53.97 80 SER A CA 1
ATOM 648 C C . SER A 1 80 ? -1.671 16.047 10.312 1 53.97 80 SER A C 1
ATOM 650 O O . SER A 1 80 ? -1.399 16.031 9.109 1 53.97 80 SER A O 1
ATOM 652 N N . ASP A 1 81 ? -2.572 16.688 10.93 1 53.31 81 ASP A N 1
ATOM 653 C CA . ASP A 1 81 ? -3.471 17.469 10.078 1 53.31 81 ASP A CA 1
ATOM 654 C C . ASP A 1 81 ? -2.752 18.656 9.461 1 53.31 81 ASP A C 1
ATOM 656 O O . ASP A 1 81 ? -2.975 19 8.297 1 53.31 81 ASP A O 1
ATOM 660 N N . ILE A 1 82 ? -1.963 19.328 10.234 1 60.66 82 ILE A N 1
ATOM 661 C CA . ILE A 1 82 ? -1.191 20.469 9.758 1 60.66 82 ILE A CA 1
ATOM 662 C C . ILE A 1 82 ? -0.229 20.031 8.656 1 60.66 82 ILE A C 1
ATOM 664 O O . ILE A 1 82 ? -0.122 20.688 7.621 1 60.66 82 ILE A O 1
ATOM 668 N N . ARG A 1 83 ? 0.355 18.938 8.922 1 53.72 83 ARG A N 1
ATOM 669 C CA . ARG A 1 83 ? 1.26 18.375 7.93 1 53.72 83 ARG A CA 1
ATOM 670 C C . ARG A 1 83 ? 0.531 18.109 6.613 1 53.72 83 ARG A C 1
ATOM 672 O O . ARG A 1 83 ? 1.04 18.438 5.539 1 53.72 83 ARG A O 1
ATOM 679 N N . GLN A 1 84 ? -0.511 17.562 6.758 1 50.47 84 GLN A N 1
ATOM 680 C CA . GLN A 1 84 ? -1.323 17.25 5.586 1 50.47 84 GLN A CA 1
ATOM 681 C C . GLN A 1 84 ? -1.776 18.516 4.871 1 50.47 84 GLN A C 1
ATOM 683 O O . GLN A 1 84 ? -1.74 18.594 3.641 1 50.47 84 GLN A O 1
ATOM 688 N N . ALA A 1 85 ? -2.121 19.469 5.586 1 54.84 85 ALA A N 1
ATOM 689 C CA . ALA A 1 85 ? -2.598 20.719 5.02 1 54.84 85 ALA A CA 1
ATOM 690 C C . ALA A 1 85 ? -1.469 21.469 4.312 1 54.84 85 ALA A C 1
ATOM 692 O O . ALA A 1 85 ? -1.652 21.984 3.209 1 54.84 85 ALA A O 1
ATOM 693 N N . LEU A 1 86 ? -0.405 21.578 5.008 1 54.5 86 LEU A N 1
ATOM 694 C CA . LEU A 1 86 ? 0.749 22.234 4.414 1 54.5 86 LEU A CA 1
ATOM 695 C C . LEU A 1 86 ? 1.214 21.516 3.16 1 54.5 86 LEU A C 1
ATOM 697 O O . LEU A 1 86 ? 1.622 22.141 2.184 1 54.5 86 LEU A O 1
ATOM 701 N N . GLY A 1 87 ? 1.213 20.203 3.26 1 48.81 87 GLY A N 1
ATOM 702 C CA . GLY A 1 87 ? 1.521 19.391 2.092 1 48.81 87 GLY A CA 1
ATOM 703 C C . GLY A 1 87 ? 0.569 19.625 0.935 1 48.81 87 GLY A C 1
ATOM 704 O O . GLY A 1 87 ? 0.982 19.609 -0.227 1 48.81 87 GLY A O 1
ATOM 705 N N . GLU A 1 88 ? -0.589 19.734 1.317 1 45.72 88 GLU A N 1
ATOM 706 C CA . GLU A 1 88 ? -1.597 19.969 0.288 1 45.72 88 GLU A CA 1
ATOM 707 C C . GLU A 1 88 ? -1.439 21.359 -0.33 1 45.72 88 GLU A C 1
ATOM 709 O O . GLU A 1 88 ? -1.684 21.547 -1.524 1 45.72 88 GLU A O 1
ATOM 714 N N . ILE A 1 89 ? -1.281 22.266 0.467 1 47.81 89 ILE A N 1
ATOM 715 C CA . ILE A 1 89 ? -1.127 23.641 -0.029 1 47.81 89 ILE A CA 1
ATOM 716 C C . ILE A 1 89 ? 0.096 23.719 -0.94 1 47.81 89 ILE A C 1
ATOM 718 O O . ILE A 1 89 ? 0.09 24.453 -1.933 1 47.81 89 ILE A O 1
ATOM 722 N N . GLY A 1 90 ? 1.176 23.406 -0.439 1 43.06 90 GLY A N 1
ATOM 723 C CA . GLY A 1 90 ? 2.359 23.453 -1.283 1 43.06 90 GLY A CA 1
ATOM 724 C C . GLY A 1 90 ? 2.17 22.781 -2.623 1 43.06 90 GLY A C 1
ATOM 725 O O . GLY A 1 90 ? 2.852 23.109 -3.596 1 43.06 90 GLY A O 1
ATOM 726 N N . THR A 1 91 ? 1.838 21.547 -2.684 1 40.06 91 THR A N 1
ATOM 727 C CA . THR A 1 91 ? 1.747 20.828 -3.951 1 40.06 91 THR A CA 1
ATOM 728 C C . THR A 1 91 ? 0.477 21.219 -4.703 1 40.06 91 THR A C 1
ATOM 730 O O . THR A 1 91 ? -0.534 21.562 -4.086 1 40.06 91 THR A O 1
ATOM 733 N N . ASN A 1 92 ? 0.563 21.984 -5.824 1 43.47 92 ASN A N 1
ATOM 734 C CA . ASN A 1 92 ? -0.494 21.922 -6.824 1 43.47 92 ASN A CA 1
ATOM 735 C C . ASN A 1 92 ? -1.326 20.656 -6.676 1 43.47 92 ASN A C 1
ATOM 737 O O . ASN A 1 92 ? -1.722 20.047 -7.672 1 43.47 92 ASN A O 1
ATOM 741 N N . ASN A 1 93 ? -1.401 20.094 -5.574 1 45.94 93 ASN A N 1
ATOM 742 C CA . ASN A 1 93 ? -1.718 18.781 -5.027 1 45.94 93 ASN A CA 1
ATOM 743 C C . ASN A 1 93 ? -3.215 18.5 -5.098 1 45.94 93 ASN A C 1
ATOM 745 O O . ASN A 1 93 ? -3.621 17.328 -5.16 1 45.94 93 ASN A O 1
ATOM 749 N N . LEU A 1 94 ? -4.012 19.703 -4.848 1 49.69 94 LEU A N 1
ATOM 750 C CA . LEU A 1 94 ? -5.426 19.375 -4.98 1 49.69 94 LEU A CA 1
ATOM 751 C C . LEU A 1 94 ? -5.707 18.719 -6.324 1 49.69 94 LEU A C 1
ATOM 753 O O . LEU A 1 94 ? -6.5 17.766 -6.398 1 49.69 94 LEU A O 1
ATOM 757 N N . PHE A 1 95 ? -5.055 19.438 -7.289 1 47.81 95 PHE A N 1
ATOM 758 C CA . PHE A 1 95 ? -5.266 18.859 -8.617 1 47.81 95 PHE A CA 1
ATOM 759 C C . PHE A 1 95 ? -4.664 17.469 -8.703 1 47.81 95 PHE A C 1
ATOM 761 O O . PHE A 1 95 ? -5.234 16.578 -9.344 1 47.81 95 PHE A O 1
ATOM 768 N N . ARG A 1 96 ? -3.609 17.391 -8.078 1 50.69 96 ARG A N 1
ATOM 769 C CA . ARG A 1 96 ? -2.959 16.094 -8.102 1 50.69 96 ARG A CA 1
ATOM 770 C C . ARG A 1 96 ? -3.758 15.062 -7.301 1 50.69 96 ARG A C 1
ATOM 772 O O . ARG A 1 96 ? -3.914 13.922 -7.73 1 50.69 96 ARG A O 1
ATOM 779 N N . LYS A 1 97 ? -4.289 15.57 -6.289 1 57.34 97 LYS A N 1
ATOM 780 C CA . LYS A 1 97 ? -5.129 14.672 -5.5 1 57.34 97 LYS A CA 1
ATOM 781 C C . LYS A 1 97 ? -6.379 14.258 -6.273 1 57.34 97 LYS A C 1
ATOM 783 O O . LYS A 1 97 ? -6.781 13.094 -6.242 1 57.34 97 LYS A O 1
ATOM 788 N N . ARG A 1 98 ? -6.836 15.352 -6.961 1 58.38 98 ARG A N 1
ATOM 789 C CA . ARG A 1 98 ? -8.023 15.039 -7.754 1 58.38 98 ARG A CA 1
ATOM 790 C C . ARG A 1 98 ? -7.684 14.07 -8.883 1 58.38 98 ARG A C 1
ATOM 792 O O . ARG A 1 98 ? -8.461 13.164 -9.18 1 58.38 98 ARG A O 1
ATOM 799 N N . ALA A 1 99 ? -6.559 14.367 -9.461 1 60.41 99 ALA A N 1
ATOM 800 C CA . ALA A 1 99 ? -6.129 13.508 -10.555 1 60.41 99 ALA A CA 1
ATOM 801 C C . ALA A 1 99 ? -5.859 12.086 -10.062 1 60.41 99 ALA A C 1
ATOM 803 O O . ALA A 1 99 ? -6.223 11.109 -10.727 1 60.41 99 ALA A O 1
ATOM 804 N N . LEU A 1 100 ? -5.34 11.961 -8.844 1 61.22 100 LEU A N 1
ATOM 805 C CA . LEU A 1 100 ? -5.051 10.656 -8.266 1 61.22 100 LEU A CA 1
ATOM 806 C C . LEU A 1 100 ? -6.34 9.922 -7.922 1 61.22 100 LEU A C 1
ATOM 808 O O . LEU A 1 100 ? -6.434 8.703 -8.109 1 61.22 100 LEU A O 1
ATOM 812 N N . GLN A 1 101 ? -7.219 10.766 -7.551 1 70.94 101 GLN A N 1
ATOM 813 C CA . GLN A 1 101 ? -8.5 10.164 -7.211 1 70.94 101 GLN A CA 1
ATOM 814 C C . GLN A 1 101 ? -9.211 9.641 -8.453 1 70.94 101 GLN A C 1
ATOM 816 O O . GLN A 1 101 ? -9.805 8.562 -8.43 1 70.94 101 GLN A O 1
ATOM 821 N N . HIS A 1 102 ? -9.039 10.492 -9.547 1 74.56 102 HIS A N 1
ATOM 822 C CA . HIS A 1 102 ? -9.695 10.055 -10.773 1 74.56 102 HIS A CA 1
ATOM 823 C C . HIS A 1 102 ? -9.039 8.797 -11.328 1 74.56 102 HIS A C 1
ATOM 825 O O . HIS A 1 102 ? -9.734 7.883 -11.789 1 74.56 102 HIS A O 1
ATOM 831 N N . SER A 1 103 ? -7.797 8.797 -11.18 1 86.38 103 SER A N 1
ATOM 832 C CA . SER A 1 103 ? -7.086 7.613 -11.664 1 86.38 103 SER A CA 1
ATOM 833 C C . SER A 1 103 ? -7.414 6.387 -10.812 1 86.38 103 SER A C 1
ATOM 835 O O . SER A 1 103 ? -7.582 5.285 -11.344 1 86.38 103 SER A O 1
ATOM 837 N N . ALA A 1 104 ? -7.59 6.633 -9.562 1 91 104 ALA A N 1
ATOM 838 C CA . ALA A 1 104 ? -7.918 5.535 -8.656 1 91 104 ALA A CA 1
ATOM 839 C C . ALA A 1 104 ? -9.297 4.965 -8.961 1 91 104 ALA A C 1
ATOM 841 O O . ALA A 1 104 ? -9.492 3.748 -8.953 1 91 104 ALA A O 1
ATOM 842 N N . VAL A 1 105 ? -10.188 5.883 -9.297 1 94.5 105 VAL A N 1
ATOM 843 C CA . VAL A 1 105 ? -11.555 5.469 -9.625 1 94.5 105 VAL A CA 1
ATOM 844 C C . VAL A 1 105 ? -11.539 4.613 -10.883 1 94.5 105 VAL A C 1
ATOM 846 O O . VAL A 1 105 ? -12.195 3.57 -10.945 1 94.5 105 VAL A O 1
ATOM 849 N N . GLU A 1 106 ? -10.758 5.055 -11.789 1 95.38 106 GLU A N 1
ATOM 850 C CA . GLU A 1 106 ? -10.688 4.316 -13.047 1 95.38 106 GLU A CA 1
ATOM 851 C C . GLU A 1 106 ? -10.125 2.914 -12.828 1 95.38 106 GLU A C 1
ATOM 853 O O . GLU A 1 106 ? -10.617 1.944 -13.406 1 95.38 106 GLU A O 1
ATOM 858 N N . GLU A 1 107 ? -9.117 2.816 -12.008 1 96.69 107 GLU A N 1
ATOM 859 C CA . GLU A 1 107 ? -8.539 1.514 -11.703 1 96.69 107 GLU A CA 1
ATOM 860 C C . GLU A 1 107 ? -9.562 0.588 -11.055 1 96.69 107 GLU A C 1
ATOM 862 O O . GLU A 1 107 ? -9.648 -0.59 -11.406 1 96.69 107 GLU A O 1
ATOM 867 N N . VAL A 1 108 ? -10.352 1.108 -10.195 1 97.75 108 VAL A N 1
ATOM 868 C CA . VAL A 1 108 ? -11.367 0.321 -9.5 1 97.75 108 VAL A CA 1
ATOM 869 C C . VAL A 1 108 ? -12.461 -0.105 -10.477 1 97.75 108 VAL A C 1
ATOM 871 O O . VAL A 1 108 ? -12.852 -1.273 -10.508 1 97.75 108 VAL A O 1
ATOM 874 N N . VAL A 1 109 ? -12.898 0.855 -11.273 1 98.12 109 VAL A N 1
ATOM 875 C CA . VAL A 1 109 ? -13.977 0.583 -12.219 1 98.12 109 VAL A CA 1
ATOM 876 C C . VAL A 1 109 ? -13.547 -0.509 -13.195 1 98.12 109 VAL A C 1
ATOM 878 O O . VAL A 1 109 ? -14.258 -1.497 -13.391 1 98.12 109 VAL A O 1
ATOM 881 N N . MET A 1 110 ? -12.391 -0.39 -13.711 1 97.88 110 MET A N 1
ATOM 882 C CA . MET A 1 110 ? -11.906 -1.35 -14.695 1 97.88 110 MET A CA 1
ATOM 883 C C . MET A 1 110 ? -11.703 -2.723 -14.062 1 97.88 110 MET A C 1
ATOM 885 O O . MET A 1 110 ? -12.016 -3.746 -14.68 1 97.88 110 MET A O 1
ATOM 889 N N . ALA A 1 111 ? -11.164 -2.734 -12.906 1 98.38 111 ALA A N 1
ATOM 890 C CA . ALA A 1 111 ? -10.984 -3.998 -12.195 1 98.38 111 ALA A CA 1
ATOM 891 C C . ALA A 1 111 ? -12.32 -4.688 -11.953 1 98.38 111 ALA A C 1
ATOM 893 O O . ALA A 1 111 ? -12.453 -5.895 -12.18 1 98.38 111 ALA A O 1
ATOM 894 N N . CYS A 1 112 ? -13.312 -3.947 -11.539 1 98.5 112 CYS A N 1
ATOM 895 C CA . CYS A 1 112 ? -14.617 -4.504 -11.211 1 98.5 112 CYS A CA 1
ATOM 896 C C . CYS A 1 112 ? -15.305 -5.047 -12.461 1 98.5 112 CYS A C 1
ATOM 898 O O . CYS A 1 112 ? -15.906 -6.125 -12.43 1 98.5 112 CYS A O 1
ATOM 900 N N . VAL A 1 113 ? -15.203 -4.305 -13.508 1 98.19 113 VAL A N 1
ATOM 901 C CA . VAL A 1 113 ? -15.828 -4.727 -14.758 1 98.19 113 VAL A CA 1
ATOM 902 C C . VAL A 1 113 ? -15.203 -6.035 -15.234 1 98.19 113 VAL A C 1
ATOM 904 O O . VAL A 1 113 ? -15.914 -6.961 -15.633 1 98.19 113 VAL A O 1
ATOM 907 N N . GLU A 1 114 ? -13.922 -6.094 -15.188 1 98.06 114 GLU A N 1
ATOM 908 C CA . GLU A 1 114 ? -13.227 -7.305 -15.609 1 98.06 114 GLU A CA 1
ATOM 909 C C . GLU A 1 114 ? -13.57 -8.484 -14.695 1 98.06 114 GLU A C 1
ATOM 911 O O . GLU A 1 114 ? -13.812 -9.594 -15.172 1 98.06 114 GLU A O 1
ATOM 916 N N . MET A 1 115 ? -13.609 -8.266 -13.438 1 98.19 115 MET A N 1
ATOM 917 C CA . MET A 1 115 ? -13.922 -9.328 -12.492 1 98.19 115 MET A CA 1
ATOM 918 C C . MET A 1 115 ? -15.375 -9.773 -12.633 1 98.19 115 MET A C 1
ATOM 920 O O . MET A 1 115 ? -15.688 -10.953 -12.477 1 98.19 115 MET A O 1
ATOM 924 N N . ALA A 1 116 ? -16.219 -8.844 -12.883 1 97.94 116 ALA A N 1
ATOM 925 C CA . ALA A 1 116 ? -17.609 -9.195 -13.156 1 97.94 116 ALA A CA 1
ATOM 926 C C . ALA A 1 116 ? -17.703 -10.109 -14.367 1 97.94 116 ALA A C 1
ATOM 928 O O . ALA A 1 116 ? -18.422 -11.109 -14.336 1 97.94 116 ALA A O 1
ATOM 929 N N . ARG A 1 117 ? -16.984 -9.758 -15.375 1 97.19 117 ARG A N 1
ATOM 930 C CA . ARG A 1 117 ? -16.969 -10.555 -16.594 1 97.19 117 ARG A CA 1
ATOM 931 C C . ARG A 1 117 ? -16.438 -11.953 -16.328 1 97.19 117 ARG A C 1
ATOM 933 O O . ARG A 1 117 ? -16.953 -12.938 -16.875 1 97.19 117 ARG A O 1
ATOM 940 N N . LEU A 1 118 ? -15.438 -12.062 -15.523 1 97.06 118 LEU A N 1
ATOM 941 C CA . LEU A 1 118 ? -14.773 -13.328 -15.227 1 97.06 118 LEU A CA 1
ATOM 942 C C . LEU A 1 118 ? -15.492 -14.07 -14.102 1 97.06 118 LEU A C 1
ATOM 944 O O . LEU A 1 118 ? -15.094 -15.172 -13.727 1 97.06 118 LEU A O 1
ATOM 948 N N . ARG A 1 119 ? -16.469 -13.461 -13.523 1 97.06 119 ARG A N 1
ATOM 949 C CA . ARG A 1 119 ? -17.219 -14.016 -12.414 1 97.06 119 ARG A CA 1
ATOM 950 C C . ARG A 1 119 ? -16.328 -14.242 -11.195 1 97.06 119 ARG A C 1
ATOM 952 O O . ARG A 1 119 ? -16.359 -15.312 -10.586 1 97.06 119 ARG A O 1
ATOM 959 N N . VAL A 1 120 ? -15.562 -13.273 -10.961 1 97.5 120 VAL A N 1
ATOM 960 C CA . VAL A 1 120 ? -14.727 -13.242 -9.766 1 97.5 120 VAL A CA 1
ATOM 961 C C . VAL A 1 120 ? -15.32 -12.273 -8.75 1 97.5 120 VAL A C 1
ATOM 963 O O . VAL A 1 120 ? -15.586 -11.109 -9.07 1 97.5 120 VAL A O 1
ATOM 966 N N . GLY A 1 121 ? -15.594 -12.695 -7.52 1 97.25 121 GLY A N 1
ATOM 967 C CA . GLY A 1 121 ? -16.156 -11.852 -6.477 1 97.25 121 GLY A CA 1
ATOM 968 C C . GLY A 1 121 ? -15.156 -10.859 -5.906 1 97.25 121 GLY A C 1
ATOM 969 O O . GLY A 1 121 ? -13.961 -11.148 -5.836 1 97.25 121 GLY A O 1
ATOM 970 N N . ALA A 1 122 ? -15.688 -9.789 -5.48 1 98.31 122 ALA A N 1
ATOM 971 C CA . ALA A 1 122 ? -14.82 -8.766 -4.887 1 98.31 122 ALA A CA 1
ATOM 972 C C . ALA A 1 122 ? -15.586 -7.938 -3.863 1 98.31 122 ALA A C 1
ATOM 974 O O . ALA A 1 122 ? -16.812 -7.785 -3.963 1 98.31 122 ALA A O 1
ATOM 975 N N . LEU A 1 123 ? -14.945 -7.473 -2.893 1 98.06 123 LEU A N 1
ATOM 976 C CA . LEU A 1 123 ? -15.43 -6.59 -1.84 1 98.06 123 LEU A CA 1
ATOM 977 C C . LEU A 1 123 ? -14.422 -5.477 -1.554 1 98.06 123 LEU A C 1
ATOM 979 O O . LEU A 1 123 ? -13.383 -5.723 -0.947 1 98.06 123 LEU A O 1
ATOM 983 N N . ILE A 1 124 ? -14.758 -4.293 -2.01 1 98.25 124 ILE A N 1
ATOM 984 C CA . ILE A 1 124 ? -13.812 -3.184 -1.96 1 98.25 124 ILE A CA 1
ATOM 985 C C . ILE A 1 124 ? -14.391 -2.047 -1.12 1 98.25 124 ILE A C 1
ATOM 987 O O . ILE A 1 124 ? -15.453 -1.507 -1.444 1 98.25 124 ILE A O 1
ATOM 991 N N . VAL A 1 125 ? -13.727 -1.691 -0.083 1 96.5 125 VAL A N 1
ATOM 992 C CA . VAL A 1 125 ? -14.148 -0.594 0.784 1 96.5 125 VAL A CA 1
ATOM 993 C C . VAL A 1 125 ? -13.305 0.646 0.49 1 96.5 125 VAL A C 1
ATOM 995 O O . VAL A 1 125 ? -12.07 0.59 0.524 1 96.5 125 VAL A O 1
ATOM 998 N N . ILE A 1 126 ? -13.898 1.674 0.214 1 94.88 126 ILE A N 1
ATOM 999 C CA . ILE A 1 126 ? -13.211 2.932 -0.068 1 94.88 126 ILE A CA 1
ATOM 1000 C C . ILE A 1 126 ? -13.477 3.928 1.059 1 94.88 126 ILE A C 1
ATOM 1002 O O . ILE A 1 126 ? -14.633 4.258 1.345 1 94.88 126 ILE A O 1
ATOM 1006 N N . GLU A 1 127 ? -12.406 4.336 1.588 1 88.75 127 GLU A N 1
ATOM 1007 C CA . GLU A 1 127 ? -12.469 5.262 2.715 1 88.75 127 GLU A CA 1
ATOM 1008 C C . GLU A 1 127 ? -12.867 6.664 2.258 1 88.75 127 GLU A C 1
ATOM 1010 O O . GLU A 1 127 ? -12.406 7.133 1.216 1 88.75 127 GLU A O 1
ATOM 1015 N N . ARG A 1 128 ? -13.633 7.293 3.004 1 82.44 128 ARG A N 1
ATOM 1016 C CA . ARG A 1 128 ? -13.984 8.688 2.785 1 82.44 128 ARG A CA 1
ATOM 1017 C C . ARG A 1 128 ? -13.555 9.555 3.965 1 82.44 128 ARG A C 1
ATOM 1019 O O . ARG A 1 128 ? -12.359 9.664 4.254 1 82.44 128 ARG A O 1
ATOM 1026 N N . GLY A 1 129 ? -14.422 9.977 4.695 1 70.06 129 GLY A N 1
ATOM 1027 C CA . GLY A 1 129 ? -14.109 10.867 5.805 1 70.06 129 GLY A CA 1
ATOM 1028 C C . GLY A 1 129 ? -13.703 10.133 7.066 1 70.06 129 GLY A C 1
ATOM 1029 O O . GLY A 1 129 ? -12.812 10.57 7.789 1 70.06 129 GLY A O 1
ATOM 1030 N N . THR A 1 130 ? -14.328 9.023 7.363 1 67 130 THR A N 1
ATOM 1031 C CA . THR A 1 130 ? -14.055 8.25 8.562 1 67 130 THR A CA 1
ATOM 1032 C C . THR A 1 130 ? -12.93 7.246 8.32 1 67 130 THR A C 1
ATOM 1034 O O . THR A 1 130 ? -12.898 6.586 7.277 1 67 130 THR A O 1
ATOM 1037 N N . ARG A 1 131 ? -12.008 7.262 9.32 1 70.94 131 ARG A N 1
ATOM 1038 C CA . ARG A 1 131 ? -10.938 6.273 9.211 1 70.94 131 ARG A CA 1
ATOM 1039 C C . ARG A 1 131 ? -11.484 4.859 9.383 1 70.94 131 ARG A C 1
ATOM 1041 O O . ARG A 1 131 ? -12.32 4.613 10.258 1 70.94 131 ARG A O 1
ATOM 1048 N N . LEU A 1 132 ? -11.039 3.975 8.555 1 77.19 132 LEU A N 1
ATOM 1049 C CA . LEU A 1 132 ? -11.586 2.625 8.469 1 77.19 132 LEU A CA 1
ATOM 1050 C C . LEU A 1 132 ? -11.062 1.752 9.602 1 77.19 132 LEU A C 1
ATOM 1052 O O . LEU A 1 132 ? -11.672 0.742 9.945 1 77.19 132 LEU A O 1
ATOM 1056 N N . ASP A 1 133 ? -9.938 2.15 10.102 1 66.75 133 ASP A N 1
ATOM 1057 C CA . ASP A 1 133 ? -9.227 1.295 11.047 1 66.75 133 ASP A CA 1
ATOM 1058 C C . ASP A 1 133 ? -10.133 0.897 12.211 1 66.75 133 ASP A C 1
ATOM 1060 O O . ASP A 1 133 ? -10.07 -0.235 12.695 1 66.75 133 ASP A O 1
ATOM 1064 N N . ASP A 1 134 ? -11.016 1.696 12.594 1 62.38 134 ASP A N 1
ATOM 1065 C CA . ASP A 1 134 ? -11.844 1.43 13.766 1 62.38 134 ASP A CA 1
ATOM 1066 C C . ASP A 1 134 ? -13.047 0.562 13.398 1 62.38 134 ASP A C 1
ATOM 1068 O O . ASP A 1 134 ? -13.688 -0.02 14.281 1 62.38 134 ASP A O 1
ATOM 1072 N N . MET A 1 135 ? -13.281 0.374 12.148 1 62.47 135 MET A N 1
ATOM 1073 C CA . MET A 1 135 ? -14.539 -0.252 11.758 1 62.47 135 MET A CA 1
ATOM 1074 C C . MET A 1 135 ? -14.305 -1.661 11.227 1 62.47 135 MET A C 1
ATOM 1076 O O . MET A 1 135 ? -15.258 -2.41 11 1 62.47 135 MET A O 1
ATOM 1080 N N . ILE A 1 136 ? -13.047 -1.909 11.148 1 71.81 136 ILE A N 1
ATOM 1081 C CA . ILE A 1 136 ? -12.711 -3.229 10.617 1 71.81 136 ILE A CA 1
ATOM 1082 C C . ILE A 1 136 ? -12.711 -4.25 11.758 1 71.81 136 ILE A C 1
ATOM 1084 O O . ILE A 1 136 ? -12.102 -4.02 12.805 1 71.81 136 ILE A O 1
ATOM 1088 N N . LYS A 1 137 ? -13.617 -5.242 11.641 1 69.31 137 LYS A N 1
ATOM 1089 C CA . LYS A 1 137 ? -13.695 -6.27 12.672 1 69.31 137 LYS A CA 1
ATOM 1090 C C . LYS A 1 137 ? -12.336 -6.934 12.891 1 69.31 137 LYS A C 1
ATOM 1092 O O . LYS A 1 137 ? -11.906 -7.117 14.023 1 69.31 137 LYS A O 1
ATOM 1097 N N . ARG A 1 138 ? -11.758 -7.285 11.805 1 74.5 138 ARG A N 1
ATOM 1098 C CA . ARG A 1 138 ? -10.43 -7.891 11.852 1 74.5 138 ARG A CA 1
ATOM 1099 C C . ARG A 1 138 ? -9.57 -7.406 10.688 1 74.5 138 ARG A C 1
ATOM 1101 O O . ARG A 1 138 ? -9.938 -7.574 9.523 1 74.5 138 ARG A O 1
ATOM 1108 N N . GLU A 1 139 ? -8.578 -6.781 11.164 1 76.19 139 GLU A N 1
ATOM 1109 C CA . GLU A 1 139 ? -7.637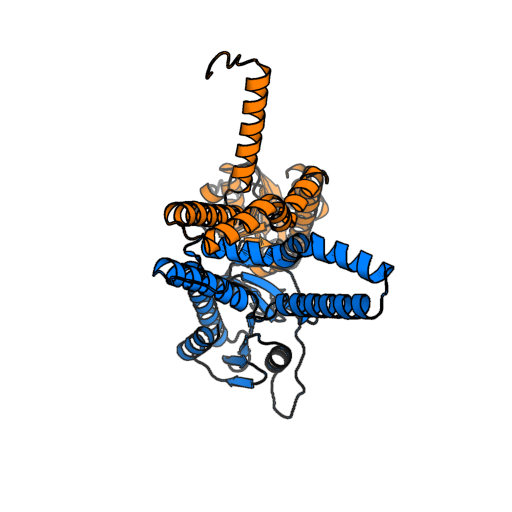 -6.398 10.125 1 76.19 139 GLU A CA 1
ATOM 1110 C C . GLU A 1 139 ? -6.977 -7.625 9.5 1 76.19 139 GLU A C 1
ATOM 1112 O O . GLU A 1 139 ? -6.57 -8.547 10.211 1 76.19 139 GLU A O 1
ATOM 1117 N N . GLY A 1 140 ? -7.211 -7.688 8.195 1 88.44 140 GLY A N 1
ATOM 1118 C CA . GLY A 1 140 ? -6.512 -8.742 7.469 1 88.44 140 GLY A CA 1
ATOM 1119 C C . GLY A 1 140 ? -5.02 -8.508 7.363 1 88.44 140 GLY A C 1
ATOM 1120 O O . GLY A 1 140 ? -4.34 -8.312 8.375 1 88.44 140 GLY A O 1
ATOM 1121 N N . VAL A 1 141 ? -4.512 -8.547 6.215 1 93 141 VAL A N 1
ATOM 1122 C CA . VAL A 1 141 ? -3.092 -8.359 5.93 1 93 141 VAL A CA 1
ATOM 1123 C C . VAL A 1 141 ? -2.842 -6.918 5.484 1 93 141 VAL A C 1
ATOM 1125 O O . VAL A 1 141 ? -3.486 -6.426 4.555 1 93 141 VAL A O 1
ATOM 1128 N N . ARG A 1 142 ? -1.984 -6.293 6.242 1 92.69 142 ARG A N 1
ATOM 1129 C CA . ARG A 1 142 ? -1.596 -4.953 5.82 1 92.69 142 ARG A CA 1
ATOM 1130 C C . ARG A 1 142 ? -0.803 -4.996 4.516 1 92.69 142 ARG A C 1
ATOM 1132 O O . ARG A 1 142 ? 0.161 -5.758 4.395 1 92.69 142 ARG A O 1
ATOM 1139 N N . VAL A 1 143 ? -1.18 -4.184 3.551 1 94.75 143 VAL A N 1
ATOM 1140 C CA . VAL 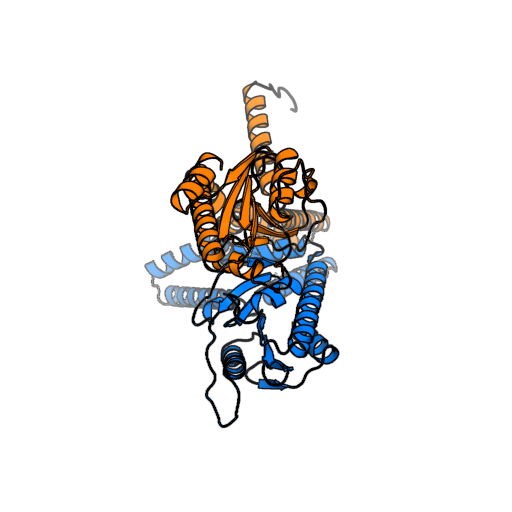A 1 143 ? -0.566 -4.238 2.229 1 94.75 143 VAL A CA 1
ATOM 1141 C C . VAL A 1 143 ? 0.153 -2.922 1.938 1 94.75 143 VAL A C 1
ATOM 1143 O O . VAL A 1 143 ? 1.345 -2.916 1.619 1 94.75 143 VAL A O 1
ATOM 1146 N N . ASP A 1 144 ? -0.535 -1.789 2.088 1 93.5 144 ASP A N 1
ATOM 1147 C CA . ASP A 1 144 ? -0.001 -0.457 1.822 1 93.5 144 ASP A CA 1
ATOM 1148 C C . ASP A 1 144 ? 0.622 -0.382 0.43 1 93.5 144 ASP A C 1
ATOM 1150 O O . ASP A 1 144 ? 1.81 -0.081 0.291 1 93.5 144 ASP A O 1
ATOM 1154 N N . ALA A 1 145 ? -0.193 -0.612 -0.536 1 95.75 145 ALA A N 1
ATOM 1155 C CA . ALA A 1 145 ? 0.27 -0.689 -1.919 1 95.75 145 ALA A CA 1
ATOM 1156 C C . ALA A 1 145 ? -0.394 0.382 -2.779 1 95.75 145 ALA A C 1
ATOM 1158 O O . ALA A 1 145 ? -1.485 0.858 -2.457 1 95.75 145 ALA A O 1
ATOM 1159 N N . LEU A 1 146 ? 0.266 0.654 -3.846 1 92.88 146 LEU A N 1
ATOM 1160 C CA . LEU A 1 146 ? -0.357 1.497 -4.859 1 92.88 146 LEU A CA 1
ATOM 1161 C C . LEU A 1 146 ? -1.532 0.78 -5.516 1 92.88 146 LEU A C 1
ATOM 1163 O O . LEU A 1 146 ? -1.444 -0.41 -5.824 1 92.88 146 LEU A O 1
ATOM 1167 N N . LEU A 1 147 ? -2.518 1.575 -5.695 1 95.62 147 LEU A N 1
ATOM 1168 C CA . LEU A 1 147 ? -3.719 1.004 -6.293 1 95.62 147 LEU A CA 1
ATOM 1169 C C . LEU A 1 147 ? -3.535 0.804 -7.793 1 95.62 147 LEU A C 1
ATOM 1171 O O . LEU A 1 147 ? -3.156 1.736 -8.508 1 95.62 147 LEU A O 1
ATOM 1175 N N . SER A 1 148 ? -3.787 -0.382 -8.281 1 95.44 148 SER A N 1
ATOM 1176 C CA . SER A 1 148 ? -3.828 -0.714 -9.695 1 95.44 148 SER A CA 1
ATOM 1177 C C . SER A 1 148 ? -4.863 -1.797 -9.984 1 95.44 148 SER A C 1
ATOM 1179 O O . SER A 1 148 ? -5.156 -2.627 -9.117 1 95.44 148 SER A O 1
ATOM 1181 N N . ARG A 1 149 ? -5.391 -1.751 -11.117 1 96.81 149 ARG A N 1
ATOM 1182 C CA . ARG A 1 149 ? -6.371 -2.756 -11.516 1 96.81 149 ARG A CA 1
ATOM 1183 C C . ARG A 1 149 ? -5.781 -4.16 -11.438 1 96.81 149 ARG A C 1
ATOM 1185 O O . ARG A 1 149 ? -6.434 -5.086 -10.961 1 96.81 149 ARG A O 1
ATOM 1192 N N . GLN A 1 150 ? -4.535 -4.258 -11.852 1 97.12 150 GLN A N 1
ATOM 1193 C CA . GLN A 1 150 ? -3.885 -5.562 -11.883 1 97.12 150 GLN A CA 1
ATOM 1194 C C . GLN A 1 150 ? -3.727 -6.133 -10.477 1 97.12 150 GLN A C 1
ATOM 1196 O O . GLN A 1 150 ? -3.984 -7.316 -10.242 1 97.12 150 GLN A O 1
ATOM 1201 N N . LEU A 1 151 ? -3.307 -5.305 -9.594 1 97.69 151 LEU A N 1
ATOM 1202 C CA . LEU A 1 151 ? -3.117 -5.77 -8.227 1 97.69 151 LEU A CA 1
ATOM 1203 C C . LEU A 1 151 ? -4.453 -6.137 -7.586 1 97.69 151 LEU A C 1
ATOM 1205 O O . LEU A 1 151 ? -4.559 -7.152 -6.895 1 97.69 151 LEU A O 1
ATOM 1209 N N . LEU A 1 152 ? -5.457 -5.371 -7.809 1 97.94 152 LEU A N 1
ATOM 1210 C CA . LEU A 1 152 ? -6.785 -5.668 -7.281 1 97.94 152 LEU A CA 1
ATOM 1211 C C . LEU A 1 152 ? -7.277 -7.023 -7.777 1 97.94 152 LEU A C 1
ATOM 1213 O O . LEU A 1 152 ? -7.723 -7.855 -6.984 1 97.94 152 LEU A O 1
ATOM 1217 N N . MET A 1 153 ? -7.145 -7.188 -9.031 1 98.25 153 MET A N 1
ATOM 1218 C CA . MET A 1 153 ? -7.59 -8.445 -9.633 1 98.25 153 MET A CA 1
ATOM 1219 C C . MET A 1 153 ? -6.773 -9.617 -9.102 1 98.25 153 MET A C 1
ATOM 1221 O O . MET A 1 153 ? -7.293 -10.719 -8.945 1 98.25 153 MET A O 1
ATOM 1225 N N . ASN A 1 154 ? -5.547 -9.305 -8.883 1 98.25 154 ASN A N 1
ATOM 1226 C CA . ASN A 1 154 ? -4.676 -10.344 -8.336 1 98.25 154 ASN A CA 1
ATOM 1227 C C . ASN A 1 154 ? -5.094 -10.734 -6.922 1 98.25 154 ASN A C 1
ATOM 1229 O O . ASN A 1 154 ? -5.129 -11.922 -6.586 1 98.25 154 ASN A O 1
ATOM 1233 N N . ILE A 1 155 ? -5.395 -9.82 -6.141 1 98.25 155 ILE A N 1
ATOM 1234 C CA . ILE A 1 155 ? -5.77 -10.055 -4.75 1 98.25 155 ILE A CA 1
ATOM 1235 C C . ILE A 1 155 ? -7.051 -10.883 -4.691 1 98.25 155 ILE A C 1
ATOM 1237 O O . ILE A 1 155 ? -7.145 -11.836 -3.912 1 98.25 155 ILE A O 1
ATOM 1241 N N . PHE A 1 156 ? -7.977 -10.625 -5.531 1 98.44 156 PHE A N 1
ATOM 1242 C CA . PHE A 1 156 ? -9.273 -11.281 -5.469 1 98.44 156 PHE A CA 1
ATOM 1243 C C . PHE A 1 156 ? -9.273 -12.562 -6.297 1 98.44 156 PHE A C 1
ATOM 1245 O O . PHE A 1 156 ? -10.297 -13.25 -6.398 1 98.44 156 PHE A O 1
ATOM 1252 N N . TYR A 1 157 ? -8.141 -12.852 -6.945 1 97.69 157 TYR A N 1
ATOM 1253 C CA . TYR A 1 157 ? -8.102 -14.055 -7.773 1 97.69 157 TYR A CA 1
ATOM 1254 C C . TYR A 1 157 ? -8.562 -15.273 -6.984 1 97.69 157 TYR A C 1
ATOM 1256 O O . TYR A 1 157 ? -8.117 -15.492 -5.855 1 97.69 157 TYR A O 1
ATOM 1264 N N . PRO A 1 158 ? -9.414 -16.078 -7.559 1 96.38 158 PRO A N 1
ATOM 1265 C CA . PRO A 1 158 ? -10.023 -17.172 -6.809 1 96.38 158 PRO A CA 1
ATOM 1266 C C . PRO A 1 158 ? -8.984 -18.125 -6.211 1 96.38 158 PRO A C 1
ATOM 1268 O O . PRO A 1 158 ? -8.062 -18.562 -6.906 1 96.38 158 PRO A O 1
ATOM 1271 N N . LYS A 1 159 ? -9.094 -18.328 -4.922 1 94.56 159 LYS A N 1
ATOM 1272 C CA . LYS A 1 159 ? -8.312 -19.297 -4.156 1 94.56 159 LYS A CA 1
ATOM 1273 C C . LYS A 1 159 ? -6.949 -18.734 -3.775 1 94.56 159 LYS A C 1
ATOM 1275 O O . LYS A 1 159 ? -6.18 -19.391 -3.064 1 94.56 159 LYS A O 1
ATOM 1280 N N . ALA A 1 160 ? -6.648 -17.578 -4.277 1 96 160 ALA A N 1
ATOM 1281 C CA . ALA A 1 160 ? -5.422 -16.938 -3.812 1 96 160 ALA A CA 1
ATOM 1282 C C . ALA A 1 160 ? -5.508 -16.609 -2.326 1 96 160 ALA A C 1
ATOM 1284 O O . ALA A 1 160 ? -6.602 -16.5 -1.77 1 96 160 ALA A O 1
ATOM 1285 N N . PRO A 1 161 ? -4.441 -16.453 -1.7 1 95.62 161 PRO A N 1
ATOM 1286 C CA . PRO A 1 161 ? -4.41 -16.328 -0.242 1 95.62 161 PRO A CA 1
ATOM 1287 C C . PRO A 1 161 ? -5.234 -15.148 0.267 1 95.62 161 PRO A C 1
ATOM 1289 O O . PRO A 1 161 ? -5.844 -15.234 1.338 1 95.62 161 PRO A O 1
ATOM 1292 N N . LEU A 1 162 ? -5.305 -14.125 -0.438 1 96.5 162 LEU A N 1
ATOM 1293 C CA . LEU A 1 162 ? -5.91 -12.906 0.081 1 96.5 162 LEU A CA 1
ATOM 1294 C C . LEU A 1 162 ? -7.305 -12.695 -0.507 1 96.5 162 LEU A C 1
ATOM 1296 O O . LEU A 1 162 ? -7.926 -11.656 -0.285 1 96.5 162 LEU A O 1
ATOM 1300 N N . HIS A 1 163 ? -7.855 -13.688 -1.186 1 96.38 163 HIS A N 1
ATOM 1301 C CA . HIS A 1 163 ? -9.039 -13.438 -2.002 1 96.38 163 HIS A CA 1
ATOM 1302 C C . HIS A 1 163 ? -10.289 -13.305 -1.135 1 96.38 163 HIS A C 1
ATOM 1304 O O . HIS A 1 163 ? -11.289 -12.734 -1.565 1 96.38 163 HIS A O 1
ATOM 1310 N N . ASP A 1 164 ? -10.141 -13.875 0.012 1 92.75 164 ASP A N 1
ATOM 1311 C CA . ASP A 1 164 ? -11.305 -13.891 0.89 1 92.75 164 ASP A CA 1
ATOM 1312 C C . ASP A 1 164 ? -11.336 -12.656 1.784 1 92.75 164 ASP A C 1
ATOM 1314 O O . ASP A 1 164 ? -10.383 -12.391 2.523 1 92.75 164 ASP A O 1
ATOM 1318 N N . GLY A 1 165 ? -12.336 -11.891 1.673 1 95 165 GLY A N 1
ATOM 1319 C CA . GLY A 1 165 ? -12.5 -10.695 2.488 1 95 165 GLY A CA 1
ATOM 1320 C C . GLY A 1 165 ? -12.445 -9.406 1.683 1 95 165 GLY A C 1
ATOM 1321 O O . GLY A 1 165 ? -12.492 -9.438 0.451 1 95 165 GLY A O 1
ATOM 1322 N N . ALA A 1 166 ? -12.32 -8.336 2.475 1 97.19 166 ALA A N 1
ATOM 1323 C CA . ALA A 1 166 ? -12.43 -7.031 1.824 1 97.19 166 ALA A CA 1
ATOM 1324 C C . ALA A 1 166 ? -11.055 -6.406 1.614 1 97.19 166 ALA A C 1
ATOM 1326 O O . ALA A 1 166 ? -10.125 -6.66 2.385 1 97.19 166 ALA A O 1
ATOM 1327 N N . VAL A 1 167 ? -10.938 -5.684 0.555 1 97.56 167 VAL A N 1
ATOM 1328 C CA . VAL A 1 167 ? -9.797 -4.801 0.335 1 97.56 167 VAL A CA 1
ATOM 1329 C C . VAL A 1 167 ? -10.156 -3.383 0.777 1 97.56 167 VAL A C 1
ATOM 1331 O O . VAL A 1 167 ? -11.234 -2.881 0.472 1 97.56 167 VAL A O 1
ATOM 1334 N N . LEU A 1 168 ? -9.297 -2.766 1.505 1 95.62 168 LEU A N 1
ATOM 1335 C CA . LEU A 1 168 ? -9.492 -1.396 1.97 1 95.62 168 LEU A CA 1
ATOM 1336 C C . LEU A 1 168 ? -8.641 -0.421 1.166 1 95.62 168 LEU A C 1
ATOM 1338 O O . LEU A 1 168 ? -7.438 -0.639 0.992 1 95.62 168 LEU A O 1
ATOM 1342 N N . ILE A 1 169 ? -9.289 0.586 0.663 1 94.94 169 ILE A N 1
ATOM 1343 C CA . ILE A 1 169 ? -8.602 1.604 -0.122 1 94.94 169 ILE A CA 1
ATOM 1344 C C . ILE A 1 169 ? -8.711 2.957 0.577 1 94.94 169 ILE A C 1
ATOM 1346 O O . ILE A 1 169 ? -9.797 3.357 0.998 1 94.94 169 ILE A O 1
ATOM 1350 N N . SER A 1 170 ? -7.648 3.594 0.725 1 88.06 170 SER A N 1
ATOM 1351 C CA . SER A 1 170 ? -7.586 4.93 1.305 1 88.06 170 SER A CA 1
ATOM 1352 C C . SER A 1 170 ? -6.586 5.809 0.563 1 88.06 170 SER A C 1
ATOM 1354 O O . SER A 1 170 ? -5.43 5.422 0.376 1 88.06 170 SER A O 1
ATOM 1356 N N . LYS A 1 171 ? -7.039 6.973 0.039 1 82.12 171 LYS A N 1
ATOM 1357 C CA . LYS A 1 171 ? -6.188 7.969 -0.598 1 82.12 171 LYS A CA 1
ATOM 1358 C C . LYS A 1 171 ? -5.387 7.355 -1.744 1 82.12 171 LYS A C 1
ATOM 1360 O O . LYS A 1 171 ? -4.176 7.562 -1.843 1 82.12 171 LYS A O 1
ATOM 1365 N N . GLY A 1 172 ? -6.043 6.441 -2.447 1 87.19 172 GLY A N 1
ATOM 1366 C CA . GLY A 1 172 ? -5.457 5.895 -3.66 1 87.19 172 GLY A CA 1
ATOM 1367 C C . GLY A 1 172 ? -4.531 4.723 -3.4 1 87.19 172 GLY A C 1
ATOM 1368 O O . GLY A 1 172 ? -3.809 4.285 -4.297 1 87.19 172 GLY A O 1
ATOM 1369 N N . ARG A 1 173 ? -4.555 4.258 -2.207 1 91.12 173 ARG A N 1
ATOM 1370 C CA . ARG A 1 173 ? -3.711 3.115 -1.867 1 91.12 173 ARG A CA 1
ATOM 1371 C C . ARG A 1 173 ? -4.539 1.975 -1.289 1 91.12 173 ARG A C 1
ATOM 1373 O O . ARG A 1 173 ? -5.559 2.209 -0.639 1 91.12 173 ARG A O 1
ATOM 1380 N N . ILE A 1 174 ? -4.07 0.815 -1.557 1 95.69 174 ILE A N 1
ATOM 1381 C CA . ILE A 1 174 ? -4.605 -0.354 -0.869 1 95.69 174 ILE A CA 1
ATOM 1382 C C . ILE A 1 174 ? -3.949 -0.493 0.503 1 95.69 174 ILE A C 1
ATOM 1384 O O . ILE A 1 174 ? -2.766 -0.822 0.601 1 95.69 174 ILE A O 1
ATOM 1388 N N . THR A 1 175 ? -4.727 -0.322 1.476 1 92.56 175 THR A N 1
ATOM 1389 C CA . THR A 1 175 ? -4.137 -0.315 2.811 1 92.56 175 THR A CA 1
ATOM 1390 C C . THR A 1 175 ? -4.102 -1.726 3.391 1 92.56 175 THR A C 1
ATOM 1392 O O . THR A 1 175 ? -3.117 -2.115 4.023 1 92.56 175 THR A O 1
ATOM 1395 N N . ALA A 1 176 ? -5.102 -2.504 3.146 1 94.69 176 ALA A N 1
ATOM 1396 C CA . ALA A 1 176 ? -5.195 -3.857 3.689 1 94.69 176 ALA A CA 1
ATOM 1397 C C . ALA A 1 176 ? -6.047 -4.75 2.793 1 94.69 176 ALA A C 1
ATOM 1399 O O . ALA A 1 176 ? -6.801 -4.254 1.949 1 94.69 176 ALA A O 1
ATOM 1400 N N . ALA A 1 177 ? -5.863 -6.023 2.947 1 96.81 177 ALA A N 1
ATOM 1401 C CA . ALA A 1 177 ? -6.633 -7.035 2.229 1 96.81 177 ALA A CA 1
ATOM 1402 C C . ALA A 1 177 ? -7.062 -8.164 3.162 1 96.81 177 ALA A C 1
ATOM 1404 O O . ALA A 1 177 ? -6.523 -8.305 4.262 1 96.81 177 ALA A O 1
ATOM 1405 N N . ALA A 1 178 ? -8.086 -8.828 2.699 1 96.38 178 ALA A N 1
ATOM 1406 C CA . ALA A 1 178 ? -8.633 -9.953 3.455 1 96.38 178 ALA A CA 1
ATOM 1407 C C . ALA A 1 178 ? -9.203 -9.492 4.793 1 96.38 178 ALA A C 1
ATOM 1409 O O . ALA A 1 178 ? -9.031 -10.164 5.812 1 96.38 178 ALA A O 1
ATOM 1410 N N . CYS A 1 179 ? -9.805 -8.43 4.75 1 95.06 179 CYS A N 1
ATOM 1411 C CA . CYS A 1 179 ? -10.398 -7.871 5.957 1 95.06 179 CYS A CA 1
ATOM 1412 C C . CYS A 1 179 ? -11.805 -8.414 6.176 1 95.06 179 CYS A C 1
ATOM 1414 O O . CYS A 1 179 ? -12.562 -8.602 5.223 1 95.06 179 CYS A O 1
ATOM 1416 N N . ILE A 1 180 ? -12.102 -8.594 7.379 1 93.81 180 ILE A N 1
ATOM 1417 C CA . ILE A 1 180 ? -13.438 -9.055 7.73 1 93.81 180 ILE A CA 1
ATOM 1418 C C . ILE A 1 180 ? -14.289 -7.875 8.188 1 93.81 180 ILE A C 1
ATOM 1420 O O . ILE A 1 180 ? -13.898 -7.129 9.086 1 93.81 180 ILE A O 1
ATOM 1424 N N . LEU A 1 181 ? -15.398 -7.727 7.586 1 93.75 181 LEU A N 1
ATOM 1425 C CA . LEU A 1 181 ? -16.297 -6.602 7.855 1 93.75 181 LEU A CA 1
ATOM 1426 C C . LEU A 1 181 ? -17.469 -7.039 8.711 1 93.75 181 LEU A C 1
ATOM 1428 O O . LEU A 1 181 ? -17.781 -8.234 8.789 1 93.75 181 LEU A O 1
ATOM 1432 N N . PRO A 1 182 ? -18.062 -6.094 9.352 1 89.94 182 PRO A N 1
ATOM 1433 C CA . PRO A 1 182 ? -19.312 -6.43 10.031 1 89.94 182 PRO A CA 1
ATOM 1434 C C . PRO A 1 182 ? -20.438 -6.801 9.062 1 89.94 182 PRO A C 1
ATOM 1436 O O . PRO A 1 182 ? -20.531 -6.215 7.98 1 89.94 182 PRO A O 1
ATOM 1439 N N . LEU A 1 183 ? -21.297 -7.688 9.508 1 90.5 183 LEU A N 1
ATOM 1440 C CA . LEU A 1 183 ? -22.391 -8.156 8.656 1 90.5 183 LEU A CA 1
ATOM 1441 C C . LEU A 1 183 ? -23.703 -7.5 9.055 1 90.5 183 LEU A C 1
ATOM 1443 O O . LEU A 1 183 ? -23.984 -7.336 10.242 1 90.5 183 LEU A O 1
ATOM 1447 N N . ALA A 1 184 ? -24.391 -7.07 8.039 1 90.88 184 ALA A N 1
ATOM 1448 C CA . ALA A 1 184 ? -25.75 -6.59 8.281 1 90.88 184 ALA A CA 1
ATOM 1449 C C . ALA A 1 184 ? -26.703 -7.746 8.594 1 90.88 184 ALA A C 1
ATOM 1451 O O . ALA A 1 184 ? -26.453 -8.883 8.195 1 90.88 184 ALA A O 1
ATOM 1452 N N . GLU A 1 185 ? -27.781 -7.441 9.289 1 85 185 GLU A N 1
ATOM 1453 C CA . GLU A 1 185 ? -28.797 -8.453 9.586 1 85 185 GLU A CA 1
ATOM 1454 C C . GLU A 1 185 ? -29.547 -8.867 8.32 1 85 185 GLU A C 1
ATOM 1456 O O . GLU A 1 185 ? -29.828 -8.039 7.453 1 85 185 GLU A O 1
ATOM 1461 N N . ALA A 1 186 ? -29.734 -10.172 8.18 1 74 186 ALA A N 1
ATOM 1462 C CA . ALA A 1 186 ? -30.391 -10.719 6.996 1 74 186 ALA A CA 1
ATOM 1463 C C . ALA A 1 186 ? -31.875 -10.391 6.992 1 74 186 ALA A C 1
ATOM 1465 O O . ALA A 1 186 ? -32.625 -10.797 7.895 1 74 186 ALA A O 1
ATOM 1466 N N . LYS A 1 187 ? -32.344 -9.289 6.668 1 63.38 187 LYS A N 1
ATOM 1467 C CA . LYS A 1 187 ? -33.781 -8.93 6.707 1 63.38 187 LYS A CA 1
ATOM 1468 C C . LYS A 1 187 ? -34.531 -9.547 5.531 1 63.38 187 LYS A C 1
ATOM 1470 O O . LYS A 1 187 ? -35.156 -8.836 4.738 1 63.38 187 LYS A O 1
ATOM 1475 N N . GLY A 1 188 ? -34.406 -10.867 5.309 1 63.88 188 GLY A N 1
ATOM 1476 C CA . GLY A 1 188 ? -35.219 -11.523 4.297 1 63.88 188 GLY A CA 1
ATOM 1477 C C . GLY A 1 188 ? -34.562 -11.547 2.93 1 63.88 188 GLY A C 1
ATOM 1478 O O . GLY A 1 188 ? -35 -12.273 2.035 1 63.88 188 GLY A O 1
ATOM 1479 N N . GLN A 1 189 ? -33.781 -10.641 2.639 1 63.56 189 GLN A N 1
ATOM 1480 C CA . GLN A 1 189 ? -33.219 -10.594 1.292 1 63.56 189 GLN A CA 1
ATOM 1481 C C . GLN A 1 189 ? -32.094 -11.625 1.124 1 63.56 189 GLN A C 1
ATOM 1483 O O . GLN A 1 189 ? -31.359 -11.914 2.072 1 63.56 189 GLN A O 1
ATOM 1488 N N . SER A 1 190 ? -32.156 -12.359 0.129 1 74.5 190 SER A N 1
ATOM 1489 C CA . SER A 1 190 ? -31.219 -13.398 -0.231 1 74.5 190 SER A CA 1
ATOM 1490 C C . SER A 1 190 ? -29.875 -12.805 -0.633 1 74.5 190 SER A C 1
ATOM 1492 O O . SER A 1 190 ? -29.5 -12.844 -1.807 1 74.5 190 SER A O 1
ATOM 1494 N N . PHE A 1 191 ? -29.312 -12.047 0.236 1 82.62 191 PHE A N 1
ATOM 1495 C CA . PHE A 1 191 ? -27.984 -11.523 -0.085 1 82.62 191 PHE A CA 1
ATOM 1496 C C . PHE A 1 191 ? -26.891 -12.469 0.396 1 82.62 191 PHE A C 1
ATOM 1498 O O . PHE A 1 191 ? -27.031 -13.094 1.451 1 82.62 191 PHE A O 1
ATOM 1505 N N . GLY A 1 192 ? -25.953 -12.664 -0.477 1 88.38 192 GLY A N 1
ATOM 1506 C CA . GLY A 1 192 ? -24.766 -13.383 -0.052 1 88.38 192 GLY A CA 1
ATOM 1507 C C . GLY A 1 192 ? -23.984 -12.656 1.021 1 88.38 192 GLY A C 1
ATOM 1508 O O . GLY A 1 192 ? -24.344 -11.547 1.416 1 88.38 192 GLY A O 1
ATOM 1509 N N . THR A 1 193 ? -23.016 -13.242 1.554 1 90.5 193 THR A N 1
ATOM 1510 C CA . THR A 1 193 ? -22.219 -12.75 2.666 1 90.5 193 THR A CA 1
ATOM 1511 C C . THR A 1 193 ? -21.516 -11.445 2.289 1 90.5 193 THR A C 1
ATOM 1513 O O . THR A 1 193 ? -21.453 -10.516 3.094 1 90.5 193 THR A O 1
ATOM 1516 N N . ARG A 1 194 ? -21 -11.336 1.096 1 93.81 194 ARG A N 1
ATOM 1517 C CA . ARG A 1 194 ? -20.297 -10.141 0.659 1 93.81 194 ARG A CA 1
ATOM 1518 C C . ARG A 1 194 ? -21.219 -8.93 0.645 1 93.81 194 ARG A C 1
ATOM 1520 O O . ARG A 1 194 ? -20.844 -7.836 1.063 1 93.81 194 ARG A O 1
ATOM 1527 N N . HIS A 1 195 ? -22.453 -9.125 0.184 1 94.62 195 HIS A N 1
ATOM 1528 C CA . HIS A 1 195 ? -23.422 -8.039 0.143 1 94.62 195 HIS A CA 1
ATOM 1529 C C . HIS A 1 195 ? -23.812 -7.598 1.549 1 94.62 195 HIS A C 1
ATOM 1531 O O . HIS A 1 195 ? -23.906 -6.398 1.821 1 94.62 195 HIS A O 1
ATOM 1537 N N . ARG A 1 196 ? -23.984 -8.555 2.357 1 94.56 196 ARG A N 1
ATOM 1538 C CA . ARG A 1 196 ? -24.312 -8.242 3.742 1 94.56 196 ARG A CA 1
ATOM 1539 C C . ARG A 1 196 ? -23.172 -7.496 4.43 1 94.56 196 ARG A C 1
ATOM 1541 O O . ARG A 1 196 ? -23.406 -6.629 5.27 1 94.56 196 ARG A O 1
ATOM 1548 N N . ALA A 1 197 ? -22 -7.895 4.121 1 94.69 197 ALA A N 1
ATOM 1549 C CA . ALA A 1 197 ? -20.828 -7.211 4.664 1 94.69 197 ALA A CA 1
ATOM 1550 C C . ALA A 1 197 ? -20.766 -5.762 4.191 1 94.69 197 ALA A C 1
ATOM 1552 O O . ALA A 1 197 ? -20.453 -4.859 4.973 1 94.69 197 ALA A O 1
ATOM 1553 N N . ALA A 1 198 ? -21.078 -5.578 2.947 1 96.25 198 ALA A N 1
ATOM 1554 C CA . ALA A 1 198 ? -21.094 -4.23 2.387 1 96.25 198 ALA A CA 1
ATOM 1555 C C . ALA A 1 198 ? -22.109 -3.346 3.098 1 96.25 198 ALA A C 1
ATOM 1557 O O . ALA A 1 198 ? -21.797 -2.215 3.482 1 96.25 198 ALA A O 1
ATOM 1558 N N . LEU A 1 199 ? -23.25 -3.906 3.277 1 94.31 199 LEU A N 1
ATOM 1559 C CA . LEU A 1 199 ? -24.312 -3.18 3.961 1 94.31 199 LEU A CA 1
ATOM 1560 C C . LEU A 1 199 ? -23.938 -2.902 5.414 1 94.31 199 LEU A C 1
ATOM 1562 O O . LEU A 1 199 ? -24.125 -1.787 5.906 1 94.31 199 LEU A O 1
ATOM 1566 N N . GLY A 1 200 ? -23.422 -3.885 6.02 1 92.12 200 GLY A N 1
ATOM 1567 C CA . GLY A 1 200 ? -23.016 -3.73 7.406 1 92.12 200 GLY A CA 1
ATOM 1568 C C . GLY A 1 200 ? -21.969 -2.65 7.598 1 92.12 200 GLY A C 1
ATOM 1569 O O . GLY A 1 200 ? -22.047 -1.85 8.531 1 92.12 200 GLY A O 1
ATOM 1570 N N . MET A 1 201 ? -21.016 -2.607 6.77 1 92.19 201 MET A N 1
ATOM 1571 C CA . MET A 1 201 ? -19.922 -1.638 6.844 1 92.19 201 MET A CA 1
ATOM 1572 C C . MET A 1 201 ? -20.438 -0.215 6.672 1 92.19 201 MET A C 1
ATOM 1574 O O . MET A 1 201 ? -20.062 0.686 7.422 1 92.19 201 MET A O 1
ATOM 1578 N N . THR A 1 202 ? -21.359 -0.023 5.711 1 92.44 202 THR A N 1
ATOM 1579 C CA . THR A 1 202 ? -21.812 1.319 5.363 1 92.44 202 THR A CA 1
ATOM 1580 C C . THR A 1 202 ? -22.875 1.809 6.344 1 92.44 202 THR A C 1
ATOM 1582 O O . THR A 1 202 ? -23.188 3 6.383 1 92.44 202 THR A O 1
ATOM 1585 N N . GLN A 1 203 ? -23.391 0.893 7.09 1 86 203 GLN A N 1
ATOM 1586 C CA . GLN A 1 203 ? -24.297 1.286 8.164 1 86 203 GLN A CA 1
ATOM 1587 C C . GLN A 1 203 ? -23.531 1.893 9.336 1 86 203 GLN A C 1
ATOM 1589 O O . GLN A 1 203 ? -24.062 2.719 10.078 1 86 203 GLN A O 1
ATOM 1594 N N . GLU A 1 204 ? -22.281 1.486 9.406 1 79.69 204 GLU A N 1
ATOM 1595 C CA . GLU A 1 204 ? -21.469 1.862 10.562 1 79.69 204 GLU A CA 1
ATOM 1596 C C . GLU A 1 204 ? -20.562 3.039 10.242 1 79.69 204 GLU A C 1
ATOM 1598 O O . GLU A 1 204 ? -20.047 3.695 11.156 1 79.69 204 GLU A O 1
ATOM 1603 N N . CYS A 1 205 ? -20.359 3.254 9 1 79.56 205 CYS A N 1
ATOM 1604 C CA . CYS A 1 205 ? -19.453 4.348 8.641 1 79.56 205 CYS A CA 1
ATOM 1605 C C . CYS A 1 205 ? -19.844 4.945 7.289 1 79.56 205 CYS A C 1
ATOM 1607 O O . CYS A 1 205 ? -20.828 4.516 6.672 1 79.56 205 CYS A O 1
ATOM 1609 N N . ASP A 1 206 ? -19.094 5.977 6.828 1 84.94 206 ASP A N 1
ATOM 1610 C CA . ASP A 1 206 ? -19.453 6.699 5.609 1 84.94 206 ASP A CA 1
ATOM 1611 C C . ASP A 1 206 ? -18.703 6.145 4.402 1 84.94 206 ASP A C 1
ATOM 1613 O O . ASP A 1 206 ? -18.719 6.746 3.326 1 84.94 206 ASP A O 1
ATOM 1617 N N . ALA A 1 207 ? -18.094 5.008 4.59 1 91.19 207 ALA A N 1
ATOM 1618 C CA . ALA A 1 207 ? -17.344 4.406 3.5 1 91.19 207 ALA A CA 1
ATOM 1619 C C . ALA A 1 207 ? -18.266 3.994 2.354 1 91.19 207 ALA A C 1
ATOM 1621 O O . ALA A 1 207 ? -19.469 3.84 2.545 1 91.19 207 ALA A O 1
ATOM 1622 N N . VAL A 1 208 ? -17.672 3.926 1.202 1 95.5 208 VAL A N 1
ATOM 1623 C CA . VAL A 1 208 ? -18.344 3.352 0.038 1 95.5 208 VAL A CA 1
ATOM 1624 C C . VAL A 1 208 ? -17.797 1.945 -0.225 1 95.5 208 VAL A C 1
ATOM 1626 O O . VAL A 1 208 ? -16.594 1.722 -0.194 1 95.5 208 VAL A O 1
ATOM 1629 N N . VAL A 1 209 ? -18.75 1.046 -0.429 1 97.44 209 VAL A N 1
ATOM 1630 C CA . VAL A 1 209 ? -18.312 -0.33 -0.636 1 97.44 209 VAL A CA 1
ATOM 1631 C C . VAL A 1 209 ? -18.781 -0.824 -2.002 1 97.44 209 VAL A C 1
ATOM 1633 O O . VAL A 1 209 ? -19.969 -0.741 -2.324 1 97.44 209 VAL A O 1
ATOM 1636 N N . VAL A 1 210 ? -17.891 -1.29 -2.811 1 98.31 210 VAL A N 1
ATOM 1637 C CA . VAL A 1 210 ? -18.203 -1.885 -4.105 1 98.31 210 VAL A CA 1
ATOM 1638 C C . VAL A 1 210 ? -18.188 -3.406 -3.99 1 98.31 210 VAL A C 1
ATOM 1640 O O . VAL A 1 210 ? -17.25 -3.988 -3.436 1 98.31 210 VAL A O 1
ATOM 1643 N N . VAL A 1 211 ? -19.234 -4.051 -4.5 1 98.06 211 VAL A N 1
ATOM 1644 C CA . VAL A 1 211 ? -19.375 -5.504 -4.449 1 98.06 211 VAL A CA 1
ATOM 1645 C C . VAL A 1 211 ? -19.5 -6.062 -5.863 1 98.06 211 VAL A C 1
ATOM 1647 O O . VAL A 1 211 ? -20.297 -5.555 -6.664 1 98.06 211 VAL A O 1
ATOM 1650 N N . VAL A 1 212 ? -18.672 -7.02 -6.16 1 98.12 212 VAL A N 1
ATOM 1651 C CA . VAL A 1 212 ? -18.844 -7.797 -7.387 1 98.12 212 VAL A CA 1
ATOM 1652 C C . VAL A 1 212 ? -19.328 -9.203 -7.043 1 98.12 212 VAL A C 1
ATOM 1654 O O . VAL A 1 212 ? -18.688 -9.93 -6.285 1 98.12 212 VAL A O 1
ATOM 1657 N N . SER A 1 213 ? -20.469 -9.547 -7.48 1 95.81 213 SER A N 1
ATOM 1658 C CA . SER A 1 213 ? -21.047 -10.867 -7.219 1 95.81 213 SER A CA 1
ATOM 1659 C C . SER A 1 213 ? -20.359 -11.945 -8.047 1 95.81 213 SER A C 1
ATOM 1661 O O . SER A 1 213 ? -20.234 -11.82 -9.266 1 95.81 213 SER A O 1
ATOM 1663 N N . GLU A 1 214 ? -19.938 -12.938 -7.426 1 95.06 214 GLU A N 1
ATOM 1664 C CA . GLU A 1 214 ? -19.328 -14.078 -8.102 1 95.06 214 GLU A CA 1
ATOM 1665 C C . GLU A 1 214 ? -20.375 -14.898 -8.859 1 95.06 214 GLU A C 1
ATOM 1667 O O . GLU A 1 214 ? -20.094 -15.422 -9.938 1 95.06 214 GLU A O 1
ATOM 1672 N N . GLU A 1 215 ? -21.516 -14.953 -8.383 1 92.31 215 GLU A N 1
ATOM 1673 C CA . GLU A 1 215 ? -22.578 -15.781 -8.938 1 92.31 215 GLU A CA 1
ATOM 1674 C C . GLU A 1 215 ? -23.219 -15.109 -10.156 1 92.31 215 GLU A C 1
ATOM 1676 O O . GLU A 1 215 ? -23.391 -15.734 -11.203 1 92.31 215 GLU A O 1
ATOM 1681 N N . ARG A 1 216 ? -23.469 -13.789 -10.047 1 92.38 216 ARG A N 1
ATOM 1682 C CA . ARG A 1 216 ? -24.25 -13.102 -11.07 1 92.38 216 ARG A CA 1
ATOM 1683 C C . ARG A 1 216 ? -23.359 -12.211 -11.922 1 92.38 216 ARG A C 1
ATOM 1685 O O . ARG A 1 216 ? -23.781 -11.742 -12.984 1 92.38 216 ARG A O 1
ATOM 1692 N N . GLY A 1 217 ? -22.188 -11.953 -11.438 1 94.69 217 GLY A N 1
ATOM 1693 C CA . GLY A 1 217 ? -21.312 -11.031 -12.141 1 94.69 217 GLY A CA 1
ATOM 1694 C C . GLY A 1 217 ? -21.828 -9.609 -12.164 1 94.69 217 GLY A C 1
ATOM 1695 O O . GLY A 1 217 ? -21.641 -8.883 -13.141 1 94.69 217 GLY A O 1
ATOM 1696 N N . GLU A 1 218 ? -22.516 -9.297 -11.18 1 96.25 218 GLU A N 1
ATOM 1697 C CA . GLU A 1 218 ? -23.094 -7.961 -11.07 1 96.25 218 GLU A CA 1
ATOM 1698 C C . GLU A 1 218 ? -22.266 -7.078 -10.141 1 96.25 218 GLU A C 1
ATOM 1700 O O . GLU A 1 218 ? -21.75 -7.551 -9.125 1 96.25 218 GLU A O 1
ATOM 1705 N N . ILE A 1 219 ? -22.219 -5.871 -10.523 1 98.31 219 ILE A N 1
ATOM 1706 C CA . ILE A 1 219 ? -21.516 -4.895 -9.703 1 98.31 219 ILE A CA 1
ATOM 1707 C C . ILE A 1 219 ? -22.516 -4.051 -8.922 1 98.31 219 ILE A C 1
ATOM 1709 O O . ILE A 1 219 ? -23.484 -3.539 -9.5 1 98.31 219 ILE A O 1
ATOM 1713 N N . SER A 1 220 ? -22.344 -3.943 -7.672 1 97.88 220 SER A N 1
ATOM 1714 C CA . SER A 1 220 ? -23.188 -3.135 -6.801 1 97.88 220 SER A CA 1
ATOM 1715 C C . SER A 1 220 ? -22.359 -2.207 -5.922 1 97.88 220 SER A C 1
ATOM 1717 O O . SER A 1 220 ? -21.156 -2.445 -5.715 1 97.88 220 SER A O 1
ATOM 1719 N N . VAL A 1 221 ? -23.016 -1.207 -5.434 1 97.88 221 VAL A N 1
ATOM 1720 C CA . VAL A 1 221 ? -22.359 -0.265 -4.527 1 97.88 221 VAL A CA 1
ATOM 1721 C C . VAL A 1 221 ? -23.234 -0.047 -3.295 1 97.88 221 VAL A C 1
ATOM 1723 O O . VAL A 1 221 ? -24.453 0.162 -3.412 1 97.88 221 VAL A O 1
ATOM 1726 N N . ALA A 1 222 ? -22.625 -0.167 -2.166 1 96.88 222 ALA A N 1
ATOM 1727 C CA . ALA A 1 222 ? -23.312 0.121 -0.906 1 96.88 222 ALA A CA 1
ATOM 1728 C C . ALA A 1 222 ? -22.891 1.477 -0.349 1 96.88 222 ALA A C 1
ATOM 1730 O O . ALA A 1 222 ? -21.688 1.779 -0.284 1 96.88 222 ALA A O 1
ATOM 1731 N N . ILE A 1 223 ? -23.828 2.242 0.023 1 94.12 223 ILE A N 1
ATOM 1732 C CA . ILE A 1 223 ? -23.609 3.561 0.605 1 94.12 223 ILE A CA 1
ATOM 1733 C C . ILE A 1 223 ? -24.656 3.834 1.679 1 94.12 223 ILE A C 1
ATOM 1735 O O . ILE A 1 223 ? -25.859 3.684 1.435 1 94.12 223 ILE A O 1
ATOM 1739 N N . LYS A 1 224 ? -24.219 4.191 2.812 1 90.94 224 LYS A N 1
ATOM 1740 C CA . LYS A 1 224 ? -25.109 4.574 3.91 1 90.94 224 LYS A CA 1
ATOM 1741 C C . LYS A 1 224 ? -26.172 3.518 4.145 1 90.94 224 LYS A C 1
ATOM 1743 O O . LYS A 1 224 ? -27.359 3.844 4.289 1 90.94 224 LYS A O 1
ATOM 1748 N N . GLY A 1 225 ? -25.828 2.309 4.023 1 91.12 225 GLY A N 1
ATOM 1749 C CA . GLY A 1 225 ? -26.719 1.212 4.352 1 91.12 225 GLY A CA 1
ATOM 1750 C C . GLY A 1 225 ? -27.672 0.851 3.215 1 91.12 225 GLY A C 1
ATOM 1751 O O . GLY A 1 225 ? -28.625 0.093 3.408 1 91.12 225 GLY A O 1
ATOM 1752 N N . GLU A 1 226 ? -27.469 1.424 2.117 1 93 226 GLU A N 1
ATOM 1753 C CA . GLU A 1 226 ? -28.281 1.116 0.947 1 93 226 GLU A CA 1
ATOM 1754 C C . GLU A 1 226 ? -27.438 0.513 -0.172 1 93 226 GLU A C 1
ATOM 1756 O O . GLU A 1 226 ? -26.266 0.864 -0.33 1 93 226 GLU A O 1
ATOM 1761 N N . LEU A 1 227 ? -28.094 -0.332 -0.95 1 94.19 227 LEU A N 1
ATOM 1762 C CA . LEU A 1 227 ? -27.375 -1.037 -2.014 1 94.19 227 LEU A CA 1
ATOM 1763 C C . LEU A 1 227 ? -27.922 -0.637 -3.383 1 94.19 227 LEU A C 1
ATOM 1765 O O . LEU A 1 227 ? -29.125 -0.774 -3.646 1 94.19 227 LEU A O 1
ATOM 1769 N N . VAL A 1 228 ? -27.094 -0.081 -4.191 1 94.5 228 VAL A N 1
ATOM 1770 C CA . VAL A 1 228 ? -27.391 0.172 -5.598 1 94.5 228 VAL A CA 1
ATOM 1771 C C . VAL A 1 228 ? -26.859 -0.969 -6.457 1 94.5 228 VAL A C 1
ATOM 1773 O O . VAL A 1 228 ? -25.641 -1.211 -6.488 1 94.5 228 VAL A O 1
ATOM 1776 N N . ARG A 1 229 ? -27.703 -1.6 -7.223 1 94.56 229 ARG A N 1
ATOM 1777 C CA . ARG A 1 229 ? -27.328 -2.852 -7.867 1 94.56 229 ARG A CA 1
ATOM 1778 C C . ARG A 1 229 ? -27.203 -2.674 -9.375 1 94.56 229 ARG A C 1
ATOM 1780 O O . ARG A 1 229 ? -27.609 -1.644 -9.922 1 94.56 229 ARG A O 1
ATOM 1787 N N . SER A 1 230 ? -26.578 -3.615 -9.961 1 94.56 230 SER A N 1
ATOM 1788 C CA . SER A 1 230 ? -26.5 -3.814 -11.406 1 94.56 230 SER A CA 1
ATOM 1789 C C . SER A 1 230 ? -25.938 -2.586 -12.109 1 94.56 230 SER A C 1
ATOM 1791 O O . SER A 1 230 ? -26.531 -2.08 -13.062 1 94.56 230 SER A O 1
ATOM 1793 N N . LEU A 1 231 ? -24.844 -2.205 -11.656 1 96.5 231 LEU A N 1
ATOM 1794 C CA . LEU A 1 231 ? -24.172 -1.053 -12.25 1 96.5 231 LEU A CA 1
ATOM 1795 C C . LEU A 1 231 ? -23.25 -1.484 -13.383 1 96.5 231 LEU A C 1
ATOM 1797 O O . LEU A 1 231 ? -22.562 -2.5 -13.281 1 96.5 231 LEU A O 1
ATOM 1801 N N . ASP A 1 232 ? -23.328 -0.755 -14.5 1 96.5 232 ASP A N 1
ATOM 1802 C CA . ASP A 1 232 ? -22.297 -0.935 -15.531 1 96.5 232 ASP A CA 1
ATOM 1803 C C . ASP A 1 232 ? -21.109 -0.023 -15.281 1 96.5 232 ASP A C 1
ATOM 1805 O O . ASP A 1 232 ? -21.047 0.676 -14.266 1 96.5 232 ASP A O 1
ATOM 1809 N N . ALA A 1 233 ? -20.172 -0.11 -16.156 1 97 233 ALA A N 1
ATOM 1810 C CA . ALA A 1 233 ? -18.922 0.633 -15.984 1 97 233 ALA A CA 1
ATOM 1811 C C . ALA A 1 233 ? -19.188 2.131 -15.859 1 97 233 ALA A C 1
ATOM 1813 O O . ALA A 1 233 ? -18.641 2.797 -14.977 1 97 233 ALA A O 1
ATOM 1814 N N . THR A 1 234 ? -20.016 2.637 -16.703 1 97.06 234 THR A N 1
ATOM 1815 C CA . THR A 1 234 ? -20.297 4.066 -16.75 1 97.06 234 THR A CA 1
ATOM 1816 C C . THR A 1 234 ? -20.984 4.527 -15.477 1 97.06 234 THR A C 1
ATOM 1818 O O . THR A 1 234 ? -20.594 5.531 -14.883 1 97.06 234 THR A O 1
ATOM 1821 N N . ARG A 1 235 ? -21.969 3.814 -15.039 1 96.25 235 ARG A N 1
ATOM 1822 C CA . ARG A 1 235 ? -22.719 4.184 -13.844 1 96.25 235 ARG A CA 1
ATOM 1823 C C . ARG A 1 235 ? -21.859 4.062 -12.594 1 96.25 235 ARG A C 1
ATOM 1825 O O . ARG A 1 235 ? -21.938 4.898 -11.695 1 96.25 235 ARG A O 1
ATOM 1832 N N . LEU A 1 236 ? -21.094 2.99 -12.555 1 97.06 236 LEU A N 1
ATOM 1833 C CA . LEU A 1 236 ? -20.188 2.832 -11.43 1 97.06 236 LEU A CA 1
ATOM 1834 C C . LEU A 1 236 ? -19.234 4.02 -11.328 1 97.06 236 LEU A C 1
ATOM 1836 O O . LEU A 1 236 ? -19.031 4.57 -10.242 1 97.06 236 LEU A O 1
ATOM 1840 N N . ARG A 1 237 ? -18.672 4.375 -12.484 1 96.12 237 ARG A N 1
ATOM 1841 C CA . ARG A 1 237 ? -17.75 5.516 -12.555 1 96.12 237 ARG A CA 1
ATOM 1842 C C . ARG A 1 237 ? -18.438 6.785 -12.047 1 96.12 237 ARG A C 1
ATOM 1844 O O . ARG A 1 237 ? -17.844 7.535 -11.266 1 96.12 237 ARG A O 1
ATOM 1851 N N . GLN A 1 238 ? -19.562 7 -12.445 1 94.44 238 GLN A N 1
ATOM 1852 C CA . GLN A 1 238 ? -20.312 8.195 -12.062 1 94.44 238 GLN A CA 1
ATOM 1853 C C . GLN A 1 238 ? -20.594 8.211 -10.562 1 94.44 238 GLN A C 1
ATOM 1855 O O . GLN A 1 238 ? -20.391 9.234 -9.906 1 94.44 238 GLN A O 1
ATOM 1860 N N . VAL A 1 239 ? -21.031 7.094 -10.078 1 93.06 239 VAL A N 1
ATOM 1861 C CA . VAL A 1 239 ? -21.359 6.996 -8.664 1 93.06 239 VAL A CA 1
ATOM 1862 C C . VAL A 1 239 ? -20.125 7.266 -7.824 1 93.06 239 VAL A C 1
ATOM 1864 O O . VAL A 1 239 ? -20.156 8.047 -6.867 1 93.06 239 VAL A O 1
ATOM 1867 N N . LEU A 1 240 ? -19 6.656 -8.211 1 93.81 240 LEU A N 1
ATOM 1868 C CA . LEU A 1 240 ? -17.766 6.812 -7.449 1 93.81 240 LEU A CA 1
ATOM 1869 C C . LEU A 1 240 ? -17.234 8.242 -7.547 1 93.81 240 LEU A C 1
ATOM 1871 O O . LEU A 1 240 ? -16.781 8.812 -6.551 1 93.81 240 LEU A O 1
ATOM 1875 N N . ASN A 1 241 ? -17.344 8.805 -8.688 1 90.69 241 ASN A N 1
ATOM 1876 C CA . ASN A 1 241 ? -16.891 10.18 -8.867 1 90.69 241 ASN A CA 1
ATOM 1877 C C . ASN A 1 241 ? -17.766 11.164 -8.094 1 90.69 241 ASN A C 1
ATOM 1879 O O . ASN A 1 241 ? -17.266 12.172 -7.586 1 90.69 241 ASN A O 1
ATOM 1883 N N . ASP A 1 242 ? -19 10.922 -8.016 1 88.12 242 ASP A N 1
ATOM 1884 C CA . ASP A 1 242 ? -19.938 11.805 -7.324 1 88.12 242 ASP A CA 1
ATOM 1885 C C . ASP A 1 242 ? -19.719 11.766 -5.812 1 88.12 242 ASP A C 1
ATOM 1887 O O . ASP A 1 242 ? -19.844 12.781 -5.133 1 88.12 242 ASP A O 1
ATOM 1891 N N . ILE A 1 243 ? -19.375 10.656 -5.387 1 83.44 243 ILE A N 1
ATOM 1892 C CA . ILE A 1 243 ? -19.359 10.453 -3.943 1 83.44 243 ILE A CA 1
ATOM 1893 C C . ILE A 1 243 ? -17.969 10.75 -3.389 1 83.44 243 ILE A C 1
ATOM 1895 O O . ILE A 1 243 ? -17.844 11.203 -2.25 1 83.44 243 ILE A O 1
ATOM 1899 N N . LEU A 1 244 ? -16.969 10.422 -4.152 1 82.19 244 LEU A N 1
ATOM 1900 C CA . LEU A 1 244 ? -15.602 10.562 -3.65 1 82.19 244 LEU A CA 1
ATOM 1901 C C . LEU A 1 244 ? -15.07 11.969 -3.902 1 82.19 244 LEU A C 1
ATOM 1903 O O . LEU A 1 244 ? -14.32 12.508 -3.088 1 82.19 244 LEU A O 1
ATOM 1907 N N . MET B 1 1 ? 31.875 48.094 10.516 1 34.75 1 MET B N 1
ATOM 1908 C CA . MET B 1 1 ? 31.328 47.188 11.523 1 34.75 1 MET B CA 1
ATOM 1909 C C . MET B 1 1 ? 31.266 45.75 10.992 1 34.75 1 MET B C 1
ATOM 1911 O O . MET B 1 1 ? 30.766 44.875 11.672 1 34.75 1 MET B O 1
ATOM 1915 N N . LEU B 1 2 ? 31.266 45.656 9.656 1 47.19 2 LEU B N 1
ATOM 1916 C CA . LEU B 1 2 ? 31.609 44.406 8.953 1 47.19 2 LEU B CA 1
ATOM 1917 C C . LEU B 1 2 ? 33 43.906 9.344 1 47.19 2 LEU B C 1
ATOM 1919 O O . LEU B 1 2 ? 33.594 43.125 8.617 1 47.19 2 LEU B O 1
ATOM 1923 N N . GLU B 1 3 ? 33.562 44.625 10.297 1 47.97 3 GLU B N 1
ATOM 1924 C CA . GLU B 1 3 ? 35 44.5 10.578 1 47.97 3 GLU B CA 1
ATOM 1925 C C . GLU B 1 3 ? 35.406 43.031 10.625 1 47.97 3 GLU B C 1
ATOM 1927 O O . GLU B 1 3 ? 35.562 42.375 9.586 1 47.97 3 GLU B O 1
ATOM 1932 N N . HIS B 1 4 ? 36.062 42.5 11.812 1 45.97 4 HIS B N 1
ATOM 1933 C CA . HIS B 1 4 ? 36.938 41.375 11.969 1 45.97 4 HIS B CA 1
ATOM 1934 C C . HIS B 1 4 ? 36.188 40.062 11.906 1 45.97 4 HIS B C 1
ATOM 1936 O O . HIS B 1 4 ? 35.656 39.594 12.922 1 45.97 4 HIS B O 1
ATOM 1942 N N . VAL B 1 5 ? 35.375 39.781 10.93 1 48.84 5 VAL B N 1
ATOM 1943 C CA . VAL B 1 5 ? 34.938 38.406 10.734 1 48.84 5 VAL B CA 1
ATOM 1944 C C . VAL B 1 5 ? 36.125 37.469 10.766 1 48.84 5 VAL B C 1
ATOM 1946 O O . VAL B 1 5 ? 36.938 37.438 9.828 1 48.84 5 VAL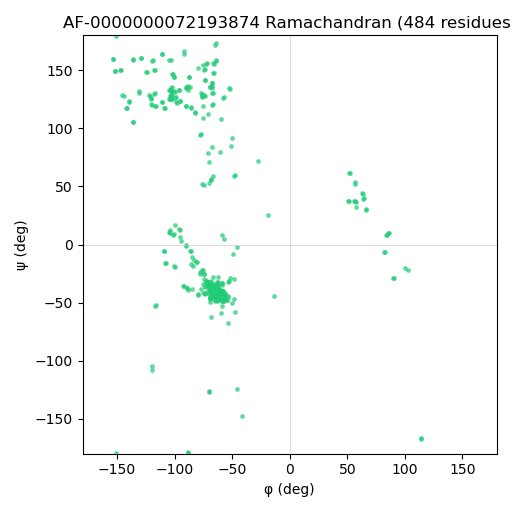 B O 1
ATOM 1949 N N . VAL B 1 6 ? 36.875 37.438 11.852 1 52.75 6 VAL B N 1
ATOM 1950 C CA . VAL B 1 6 ? 37.906 36.438 12.062 1 52.75 6 VAL B CA 1
ATOM 1951 C C . VAL B 1 6 ? 37.375 35.031 11.836 1 52.75 6 VAL B C 1
ATOM 1953 O O . VAL B 1 6 ? 36.469 34.594 12.57 1 52.75 6 VAL B O 1
ATOM 1956 N N . PHE B 1 7 ? 37.375 34.625 10.641 1 57.94 7 PHE B N 1
ATOM 1957 C CA . PHE B 1 7 ? 37.031 33.25 10.227 1 57.94 7 PHE B CA 1
ATOM 1958 C C . PHE B 1 7 ? 37.969 32.25 10.836 1 57.94 7 PHE B C 1
ATOM 1960 O O . PHE B 1 7 ? 39.188 32.219 10.523 1 57.94 7 PHE B O 1
ATOM 1967 N N . GLU B 1 8 ? 37.75 31.906 12.094 1 59.44 8 GLU B N 1
ATOM 1968 C CA . GLU B 1 8 ? 38.5 30.859 12.766 1 59.44 8 GLU B CA 1
ATOM 1969 C C . GLU B 1 8 ? 38.062 29.469 12.312 1 59.44 8 GLU B C 1
ATOM 1971 O O . GLU B 1 8 ? 37 29.312 11.734 1 59.44 8 GLU B O 1
ATOM 1976 N N . TRP B 1 9 ? 38.938 28.578 12.438 1 64.25 9 TRP B N 1
ATOM 1977 C CA . TRP B 1 9 ? 38.688 27.188 12.039 1 64.25 9 TRP B CA 1
ATOM 1978 C C . TRP B 1 9 ? 37.406 26.656 12.664 1 64.25 9 TRP B C 1
ATOM 1980 O O . TRP B 1 9 ? 36.719 25.844 12.055 1 64.25 9 TRP B O 1
ATOM 1990 N N . ARG B 1 10 ? 37.094 27.188 13.805 1 59.75 10 ARG B N 1
ATOM 1991 C CA . ARG B 1 10 ? 35.844 26.797 14.477 1 59.75 10 ARG B CA 1
ATOM 1992 C C . ARG B 1 10 ? 34.625 27.281 13.688 1 59.75 10 ARG B C 1
ATOM 1994 O O . ARG B 1 10 ? 33.594 26.594 13.641 1 59.75 10 ARG B O 1
ATOM 2001 N N . ASP B 1 11 ? 34.781 28.359 13.102 1 60.59 11 ASP B N 1
ATOM 2002 C CA . ASP B 1 11 ? 33.688 28.859 12.273 1 60.59 11 ASP B CA 1
ATOM 2003 C C . ASP B 1 11 ? 33.469 27.984 11.039 1 60.59 11 ASP B C 1
ATOM 2005 O O . ASP B 1 11 ? 32.344 27.734 10.641 1 60.59 11 ASP B O 1
ATOM 2009 N N . ALA B 1 12 ? 34.625 27.562 10.531 1 63.97 12 ALA B N 1
ATOM 2010 C CA . ALA B 1 12 ? 34.562 26.672 9.375 1 63.97 12 ALA B CA 1
ATOM 2011 C C . ALA B 1 12 ? 33.906 25.328 9.75 1 63.97 12 ALA B C 1
ATOM 2013 O O . ALA B 1 12 ? 33.094 24.797 8.992 1 63.97 12 ALA B O 1
ATOM 2014 N N . LEU B 1 13 ? 34.312 24.906 10.898 1 61.94 13 LEU B N 1
ATOM 2015 C CA . LEU B 1 13 ? 33.719 23.656 11.383 1 61.94 13 LEU B CA 1
ATOM 2016 C C . LEU B 1 13 ? 32.219 23.812 11.641 1 61.94 13 LEU B C 1
ATOM 2018 O O . LEU B 1 13 ? 31.438 22.922 11.336 1 61.94 13 LEU B O 1
ATOM 2022 N N . ASP B 1 14 ? 31.906 24.922 12.25 1 60.62 14 ASP B N 1
ATOM 2023 C CA . ASP B 1 14 ? 30.5 25.203 12.516 1 60.62 14 ASP B CA 1
ATOM 2024 C C . ASP B 1 14 ? 29.688 25.266 11.211 1 60.62 14 ASP B C 1
ATOM 2026 O O . ASP B 1 14 ? 28.609 24.688 11.125 1 60.62 14 ASP B O 1
ATOM 2030 N N . ILE B 1 15 ? 30.203 25.906 10.289 1 57.78 15 ILE B N 1
ATOM 2031 C CA . ILE B 1 15 ? 29.531 26.047 9.008 1 57.78 15 ILE B CA 1
ATOM 2032 C C . ILE B 1 15 ? 29.391 24.672 8.352 1 57.78 15 ILE B C 1
ATOM 2034 O O . ILE B 1 15 ? 28.344 24.328 7.805 1 57.78 15 ILE B O 1
ATOM 2038 N N . LEU B 1 16 ? 30.484 23.922 8.461 1 64.19 16 LEU B N 1
ATOM 2039 C CA . LEU B 1 16 ? 30.484 22.594 7.867 1 64.19 16 LEU B CA 1
ATOM 2040 C C . LEU B 1 16 ? 29.438 21.688 8.547 1 64.19 16 LEU B C 1
ATOM 2042 O O . LEU B 1 16 ? 28.703 20.969 7.871 1 64.19 16 LEU B O 1
ATOM 2046 N N . LEU B 1 17 ? 29.406 21.812 9.797 1 57.53 17 LEU B N 1
ATOM 2047 C CA . LEU B 1 17 ? 28.484 20.984 10.555 1 57.53 17 LEU B CA 1
ATOM 2048 C C . LEU B 1 17 ? 27.031 21.359 10.25 1 57.53 17 LEU B C 1
ATOM 2050 O O . LEU B 1 17 ? 26.172 20.484 10.078 1 57.53 17 LEU B O 1
ATOM 2054 N N . VAL B 1 18 ? 26.875 22.578 10.164 1 57.94 18 VAL B N 1
ATOM 2055 C CA . VAL B 1 18 ? 25.531 23.062 9.859 1 57.94 18 VAL B CA 1
ATOM 2056 C C . VAL B 1 18 ? 25.156 22.703 8.43 1 57.94 18 VAL B C 1
ATOM 2058 O O . VAL B 1 18 ? 24.016 22.297 8.156 1 57.94 18 VAL B O 1
ATOM 2061 N N . ALA B 1 19 ? 26.094 22.812 7.617 1 59.19 19 ALA B N 1
ATOM 2062 C CA . ALA B 1 19 ? 25.859 22.469 6.219 1 59.19 19 ALA B CA 1
ATOM 2063 C C . ALA B 1 19 ? 25.5 20.984 6.066 1 59.19 19 ALA B C 1
ATOM 2065 O O . ALA B 1 19 ? 24.578 20.641 5.324 1 59.19 19 ALA B O 1
ATOM 2066 N N . VAL B 1 20 ? 26.266 20.203 6.75 1 58.75 20 VAL B N 1
ATOM 2067 C CA . VAL B 1 20 ? 26.016 18.766 6.711 1 58.75 20 VAL B CA 1
ATOM 2068 C C . VAL B 1 20 ? 24.641 18.469 7.316 1 58.75 20 VAL B C 1
ATOM 2070 O O . VAL B 1 20 ? 23.875 17.672 6.77 1 58.75 20 VAL B O 1
ATOM 2073 N N . LEU B 1 21 ? 24.422 19.109 8.344 1 56.12 21 LEU B N 1
ATOM 2074 C CA . LEU B 1 21 ? 23.125 18.953 9 1 56.12 21 LEU B CA 1
ATOM 2075 C C . LEU B 1 21 ? 21.984 19.391 8.078 1 56.12 21 LEU B C 1
ATOM 2077 O O . LEU B 1 21 ? 20.969 18.703 7.965 1 56.12 21 LEU B O 1
ATOM 2081 N N . LEU B 1 22 ? 22.203 20.484 7.52 1 57.19 22 LEU B N 1
ATOM 2082 C CA . LEU B 1 22 ? 21.188 21.016 6.598 1 57.19 22 LEU B CA 1
ATOM 2083 C C . LEU B 1 22 ? 21.016 20.078 5.406 1 57.19 22 LEU B C 1
ATOM 2085 O O . LEU B 1 22 ? 19.891 19.844 4.957 1 57.19 22 LEU B O 1
ATOM 2089 N N . TYR B 1 23 ? 22.094 19.656 4.926 1 55.38 23 TYR B N 1
ATOM 2090 C CA . TYR B 1 23 ? 22.078 18.719 3.807 1 55.38 23 TYR B CA 1
ATOM 2091 C C . TYR B 1 23 ? 21.297 17.453 4.168 1 55.38 23 TYR B C 1
ATOM 2093 O O . TYR B 1 23 ? 20.5 16.969 3.373 1 55.38 23 TYR B O 1
ATOM 2101 N N . GLN B 1 24 ? 21.625 17.031 5.305 1 50.88 24 GLN B N 1
ATOM 2102 C CA . GLN B 1 24 ? 20.953 15.828 5.773 1 50.88 24 GLN B CA 1
ATOM 2103 C C . GLN B 1 24 ? 19.453 16.078 5.918 1 50.88 24 GLN B C 1
ATOM 2105 O O . GLN B 1 24 ? 18.641 15.211 5.574 1 50.88 24 GLN B O 1
ATOM 2110 N N . VAL B 1 25 ? 19.234 17.141 6.426 1 54.88 25 VAL B N 1
ATOM 2111 C CA . VAL B 1 25 ? 17.828 17.516 6.602 1 54.88 25 VAL B CA 1
ATOM 2112 C C . VAL B 1 25 ? 17.141 17.609 5.238 1 54.88 25 VAL B C 1
ATOM 2114 O O . VAL B 1 25 ? 16.031 17.125 5.066 1 54.88 25 VAL B O 1
ATOM 2117 N N . ILE B 1 26 ? 17.797 18.188 4.332 1 53.22 26 ILE B N 1
ATOM 2118 C CA . ILE B 1 26 ? 17.266 18.359 2.984 1 53.22 26 ILE B CA 1
ATOM 2119 C C . ILE B 1 26 ? 17.047 17 2.336 1 53.22 26 ILE B C 1
ATOM 2121 O O . ILE B 1 26 ? 16.031 16.766 1.675 1 53.22 26 ILE B O 1
ATOM 2125 N N . GLN B 1 27 ? 18.016 16.219 2.5 1 49.25 27 GLN B N 1
ATOM 2126 C CA . GLN B 1 27 ? 17.906 14.883 1.929 1 49.25 27 GLN B CA 1
ATOM 2127 C C . GLN B 1 27 ? 16.734 14.125 2.535 1 49.25 27 GLN B C 1
ATOM 2129 O O . GLN B 1 27 ? 16.062 13.359 1.842 1 49.25 27 GLN B O 1
ATOM 2134 N N . LEU B 1 28 ? 16.719 14.352 3.781 1 47.59 28 LEU B N 1
ATOM 2135 C CA . LEU B 1 28 ? 15.617 13.695 4.484 1 47.59 28 LEU B CA 1
ATOM 2136 C C . LEU B 1 28 ? 14.266 14.211 3.986 1 47.59 28 LEU B C 1
ATOM 2138 O O . LEU B 1 28 ? 13.297 13.453 3.924 1 47.59 28 LEU B O 1
ATOM 2142 N N . LEU B 1 29 ? 14.422 15.383 3.67 1 47.62 29 LEU B N 1
ATOM 2143 C CA . LEU B 1 29 ? 13.188 16.031 3.246 1 47.62 29 LEU B CA 1
ATOM 2144 C C . LEU B 1 29 ? 12.906 15.758 1.771 1 47.62 29 LEU B C 1
ATOM 2146 O O . LEU B 1 29 ? 11.766 15.883 1.319 1 47.62 29 LEU B O 1
ATOM 2150 N N . ARG B 1 30 ? 13.953 15.344 1.063 1 40.91 30 ARG B N 1
ATOM 2151 C CA . ARG B 1 30 ? 13.797 15.047 -0.357 1 40.91 30 ARG B CA 1
ATOM 2152 C C . ARG B 1 30 ? 12.984 13.773 -0.566 1 40.91 30 ARG B C 1
ATOM 2154 O O . ARG B 1 30 ? 13.289 12.734 0.019 1 40.91 30 ARG B O 1
ATOM 2161 N N . GLY B 1 31 ? 11.852 13.961 -1.099 1 43.5 31 GLY B N 1
ATOM 2162 C CA . GLY B 1 31 ? 10.938 12.883 -1.431 1 43.5 31 GLY B CA 1
ATOM 2163 C C . GLY B 1 31 ? 9.789 12.75 -0.444 1 43.5 31 GLY B C 1
ATOM 2164 O O . GLY B 1 31 ? 8.852 11.984 -0.674 1 43.5 31 GLY B O 1
ATOM 2165 N N . SER B 1 32 ? 10.195 13.375 0.812 1 44.72 32 SER B N 1
ATOM 2166 C CA . SER B 1 32 ? 9.227 13.125 1.872 1 44.72 32 SER B CA 1
ATOM 2167 C C . SER B 1 32 ? 8.188 14.242 1.942 1 44.72 32 SER B C 1
ATOM 2169 O O . SER B 1 32 ? 8.32 15.266 1.263 1 44.72 32 SER B O 1
ATOM 2171 N N . ARG B 1 33 ? 7.113 13.953 2.615 1 47.78 33 ARG B N 1
ATOM 2172 C CA . ARG B 1 33 ? 6.051 14.883 2.973 1 47.78 33 ARG B CA 1
ATOM 2173 C C . ARG B 1 33 ? 6.617 16.156 3.607 1 47.78 33 ARG B C 1
ATOM 2175 O O . ARG B 1 33 ? 5.988 17.203 3.572 1 47.78 33 ARG B O 1
ATOM 2182 N N . ALA 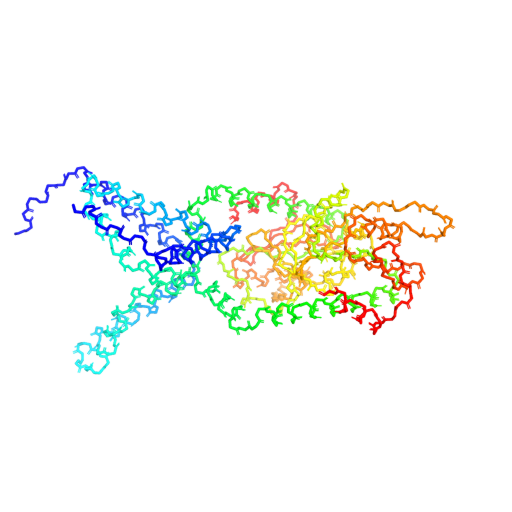B 1 34 ? 7.855 16.125 3.869 1 51.78 34 ALA B N 1
ATOM 2183 C CA . ALA B 1 34 ? 8.531 17.25 4.508 1 51.78 34 ALA B CA 1
ATOM 2184 C C . ALA B 1 34 ? 8.711 18.406 3.529 1 51.78 34 ALA B C 1
ATOM 2186 O O . ALA B 1 34 ? 8.594 19.578 3.914 1 51.78 34 ALA B O 1
ATOM 2187 N N . LEU B 1 35 ? 8.953 18.078 2.342 1 50.41 35 LEU B N 1
ATOM 2188 C CA . LEU B 1 35 ? 9.086 19.125 1.337 1 50.41 35 LEU B CA 1
ATOM 2189 C C . LEU B 1 35 ? 7.789 19.922 1.201 1 50.41 35 LEU B C 1
ATOM 2191 O O . LEU B 1 35 ? 7.816 21.125 1.007 1 50.41 35 LEU B O 1
ATOM 2195 N N . THR B 1 36 ? 6.754 19.141 1.305 1 50.84 36 THR B N 1
ATOM 2196 C CA . THR B 1 36 ? 5.457 19.797 1.221 1 50.84 36 THR B CA 1
ATOM 2197 C C . THR B 1 36 ? 5.262 20.766 2.391 1 50.84 36 THR B C 1
ATOM 2199 O O . THR B 1 36 ? 4.742 21.875 2.215 1 50.84 36 THR B O 1
ATOM 2202 N N . VAL B 1 37 ? 5.691 20.359 3.498 1 58.78 37 VAL B N 1
ATOM 2203 C CA . VAL B 1 37 ? 5.594 21.219 4.676 1 58.78 37 VAL B CA 1
ATOM 2204 C C . VAL B 1 37 ? 6.496 22.438 4.504 1 58.78 37 VAL B C 1
ATOM 2206 O O . VAL B 1 37 ? 6.105 23.562 4.84 1 58.78 37 VAL B O 1
ATOM 2209 N N . LEU B 1 38 ? 7.617 22.266 3.906 1 61.31 38 LEU B N 1
ATOM 2210 C CA . LEU B 1 38 ? 8.562 23.359 3.688 1 61.31 38 LEU B CA 1
ATOM 2211 C C . LEU B 1 38 ? 8 24.391 2.717 1 61.31 38 LEU B C 1
ATOM 2213 O O . LEU B 1 38 ? 8.164 25.594 2.918 1 61.31 38 LEU B O 1
ATOM 2217 N N . THR B 1 39 ? 7.383 23.875 1.762 1 58.38 39 THR B N 1
ATOM 2218 C CA . THR B 1 39 ? 6.766 24.781 0.804 1 58.38 39 THR B CA 1
ATOM 2219 C C . THR B 1 39 ? 5.617 25.547 1.453 1 58.38 39 THR B C 1
ATOM 2221 O O . THR B 1 39 ? 5.43 26.734 1.184 1 58.38 39 THR B O 1
ATOM 2224 N N . GLY B 1 40 ? 4.84 24.812 2.197 1 63.66 40 GLY B N 1
ATOM 2225 C CA . GLY B 1 40 ? 3.793 25.5 2.932 1 63.66 40 GLY B CA 1
ATOM 2226 C C . GLY B 1 40 ? 4.32 26.609 3.832 1 63.66 40 GLY B C 1
ATOM 2227 O O . GLY B 1 40 ? 3.771 27.703 3.861 1 63.66 40 GLY B O 1
ATOM 2228 N N . LEU B 1 41 ? 5.414 26.266 4.453 1 67.06 41 LEU B N 1
ATOM 2229 C CA . LEU B 1 41 ? 6.051 27.25 5.324 1 67.06 41 LEU B CA 1
ATOM 2230 C C . LEU B 1 41 ? 6.613 28.406 4.516 1 67.06 41 LEU B C 1
ATOM 2232 O O . LEU B 1 41 ? 6.543 29.562 4.945 1 67.06 41 LEU B O 1
ATOM 2236 N N . GLY B 1 42 ? 7.191 28.141 3.396 1 69.75 42 GLY B N 1
ATOM 2237 C CA . GLY B 1 42 ? 7.656 29.188 2.49 1 69.75 42 GLY B CA 1
ATOM 2238 C C . GLY B 1 42 ? 6.555 30.125 2.045 1 69.75 42 GLY B C 1
ATOM 2239 O O . GLY B 1 42 ? 6.738 31.344 2.037 1 69.75 42 GLY B O 1
ATOM 2240 N N . LEU B 1 43 ? 5.438 29.516 1.71 1 69.56 43 LEU B N 1
ATOM 2241 C CA . LEU B 1 43 ? 4.289 30.312 1.295 1 69.56 43 LEU B CA 1
ATOM 2242 C C . LEU B 1 43 ? 3.799 31.203 2.438 1 69.56 43 LEU B C 1
ATOM 2244 O O . LEU B 1 43 ? 3.439 32.344 2.221 1 69.56 43 LEU B O 1
ATOM 2248 N N . LEU B 1 44 ? 3.793 30.594 3.568 1 73.12 44 LEU B N 1
ATOM 2249 C CA . LEU B 1 44 ? 3.379 31.375 4.73 1 73.12 44 LEU B CA 1
ATOM 2250 C C . LEU B 1 44 ? 4.332 32.531 4.973 1 73.12 44 LEU B C 1
ATOM 2252 O O . LEU B 1 44 ? 3.896 33.625 5.32 1 73.12 44 LEU B O 1
ATOM 2256 N N . THR B 1 45 ? 5.617 32.312 4.82 1 71.56 45 THR B N 1
ATOM 2257 C CA . THR B 1 45 ? 6.629 33.344 4.988 1 71.56 45 THR B CA 1
ATOM 2258 C C . THR B 1 45 ? 6.457 34.438 3.941 1 71.56 45 THR B C 1
ATOM 2260 O O . THR B 1 45 ? 6.559 35.625 4.258 1 71.56 45 THR B O 1
ATOM 2263 N N . LEU B 1 46 ? 6.16 34 2.791 1 75.19 46 LEU B N 1
ATOM 2264 C CA . LEU B 1 46 ? 5.914 34.969 1.722 1 75.19 46 LEU B CA 1
ATOM 2265 C C . LEU B 1 46 ? 4.684 35.812 2.021 1 75.19 46 LEU B C 1
ATOM 2267 O O . LEU B 1 46 ? 4.688 37.031 1.805 1 75.19 46 LEU B O 1
ATOM 2271 N N . LEU B 1 47 ? 3.746 35.25 2.508 1 76.31 47 LEU B N 1
ATOM 2272 C CA . LEU B 1 47 ? 2.521 35.938 2.877 1 76.31 47 LEU B CA 1
ATOM 2273 C C . LEU B 1 47 ? 2.785 36.938 3.992 1 76.31 47 LEU B C 1
ATOM 2275 O O . LEU B 1 47 ? 2.205 38.031 4.004 1 76.31 47 LEU B O 1
ATOM 2279 N N . TYR B 1 48 ? 3.682 36.594 4.824 1 79.25 48 TYR B N 1
ATOM 2280 C CA . TYR B 1 48 ? 4.055 37.469 5.918 1 79.25 48 TYR B CA 1
ATOM 2281 C C . TYR B 1 48 ? 4.746 38.719 5.391 1 79.25 48 TYR B C 1
ATOM 2283 O O . TYR B 1 48 ? 4.414 39.844 5.797 1 79.25 48 TYR B O 1
ATOM 2291 N N . PHE B 1 49 ? 5.598 38.531 4.469 1 75.81 49 PHE B N 1
ATOM 2292 C CA . PHE B 1 49 ? 6.332 39.656 3.9 1 75.81 49 PHE B CA 1
ATOM 2293 C C . PHE B 1 49 ? 5.402 40.531 3.094 1 75.81 49 PHE B C 1
ATOM 2295 O O . PHE B 1 49 ? 5.5 41.781 3.172 1 75.81 49 PHE B O 1
ATOM 2302 N N . ILE B 1 50 ? 4.523 39.969 2.412 1 77.62 50 ILE B N 1
ATOM 2303 C CA . ILE B 1 50 ? 3.566 40.719 1.619 1 77.62 50 ILE B CA 1
ATOM 2304 C C . ILE B 1 50 ? 2.627 41.5 2.545 1 77.62 50 ILE B C 1
ATOM 2306 O O . ILE B 1 50 ? 2.332 42.656 2.305 1 77.62 50 ILE B O 1
ATOM 2310 N N . SER B 1 51 ? 2.252 40.875 3.6 1 78.5 51 SER B N 1
ATOM 2311 C CA . SER B 1 51 ? 1.347 41.5 4.543 1 78.5 51 SER B CA 1
ATOM 2312 C C . SER B 1 51 ? 2.021 42.688 5.234 1 78.5 51 SER B C 1
ATOM 2314 O O . SER B 1 51 ? 1.402 43.75 5.43 1 78.5 51 SER B O 1
ATOM 2316 N N . ARG B 1 52 ? 3.24 42.469 5.508 1 78.12 52 ARG B N 1
ATOM 2317 C CA . ARG B 1 52 ? 4.004 43.531 6.172 1 78.12 52 ARG B CA 1
ATOM 2318 C C . ARG B 1 52 ? 4.238 44.719 5.238 1 78.12 52 ARG B C 1
ATOM 2320 O O . ARG B 1 52 ? 4.137 45.875 5.652 1 78.12 52 ARG B O 1
ATOM 2327 N N . SER B 1 53 ? 4.449 44.438 4.02 1 78.94 53 SER B N 1
ATOM 2328 C CA . SER B 1 53 ? 4.711 45.5 3.043 1 78.94 53 SER B CA 1
ATOM 2329 C C . SER B 1 53 ? 3.441 46.25 2.707 1 78.94 53 SER B C 1
ATOM 2331 O O . SER B 1 53 ? 3.482 47.469 2.488 1 78.94 53 SER B O 1
ATOM 2333 N N . MET B 1 54 ? 2.336 45.531 2.791 1 78.44 54 MET B N 1
ATOM 2334 C CA . MET B 1 54 ? 1.06 46.125 2.432 1 78.44 54 MET B CA 1
ATOM 2335 C C . MET B 1 54 ? 0.346 46.688 3.668 1 78.44 54 MET B C 1
ATOM 2337 O O . MET B 1 54 ? -0.77 47.188 3.57 1 78.44 54 MET B O 1
ATOM 2341 N N . ALA B 1 55 ? 1.032 46.594 4.777 1 79.25 55 ALA B N 1
ATOM 2342 C CA . ALA B 1 55 ? 0.555 47.125 6.047 1 79.25 55 ALA B CA 1
ATOM 2343 C C . ALA B 1 55 ? -0.786 46.531 6.434 1 79.25 55 ALA B C 1
ATOM 2345 O O . ALA B 1 55 ? -1.719 47.219 6.809 1 79.25 55 ALA B O 1
ATOM 2346 N N . LEU B 1 56 ? -0.894 45.25 6.086 1 75.25 56 LEU B N 1
ATOM 2347 C CA . LEU B 1 56 ? -2.047 44.5 6.574 1 75.25 56 LEU B CA 1
ATOM 2348 C C . LEU B 1 56 ? -1.857 44.094 8.039 1 75.25 56 LEU B C 1
ATOM 2350 O O . LEU B 1 56 ? -1.273 43.062 8.328 1 75.25 56 LEU B O 1
ATOM 2354 N N . TYR B 1 57 ? -2.289 44.781 8.875 1 73.5 57 TYR B N 1
ATOM 2355 C CA . TYR B 1 57 ? -1.938 44.719 10.289 1 73.5 57 TYR B CA 1
ATOM 2356 C C . TYR B 1 57 ? -2.455 43.438 10.922 1 73.5 57 TYR B C 1
ATOM 2358 O O . TYR B 1 57 ? -1.734 42.75 11.664 1 73.5 57 TYR B O 1
ATOM 2366 N N . THR B 1 58 ? -3.652 43.094 10.609 1 72 58 THR B N 1
ATOM 2367 C CA . THR B 1 58 ? -4.242 41.906 11.227 1 72 58 THR B CA 1
ATOM 2368 C C . THR B 1 58 ? -3.561 40.656 10.734 1 72 58 THR B C 1
ATOM 2370 O O . THR B 1 58 ? -3.234 39.75 11.523 1 72 58 THR B O 1
ATOM 2373 N N . LEU B 1 59 ? -3.387 40.625 9.516 1 74.56 59 LEU B N 1
ATOM 2374 C CA . LEU B 1 59 ? -2.732 39.469 8.945 1 74.56 59 LEU B CA 1
ATOM 2375 C C . LEU B 1 59 ? -1.291 39.344 9.43 1 74.56 59 LEU B C 1
ATOM 2377 O O . LEU B 1 59 ? -0.811 38.25 9.727 1 74.56 59 LEU B O 1
ATOM 2381 N N . THR B 1 60 ? -0.647 40.438 9.508 1 74.25 60 THR B N 1
ATOM 2382 C CA . THR B 1 60 ? 0.725 40.438 10.008 1 74.25 60 THR B CA 1
ATOM 2383 C C . THR B 1 60 ? 0.779 39.969 11.461 1 74.25 60 THR B C 1
ATOM 2385 O O . THR B 1 60 ? 1.652 39.188 11.836 1 74.25 60 THR B O 1
ATOM 2388 N N . TRP B 1 61 ? -0.168 40.438 12.188 1 74.25 61 TRP B N 1
ATOM 2389 C CA . TRP B 1 61 ? -0.244 40.031 13.594 1 74.25 61 TRP B CA 1
ATOM 2390 C C . TRP B 1 61 ? -0.501 38.531 13.727 1 74.25 61 TRP B C 1
ATOM 2392 O O . TRP B 1 61 ? 0.145 37.844 14.523 1 74.25 61 TRP B O 1
ATOM 2402 N N . LEU B 1 62 ? -1.375 38.031 12.953 1 71.5 62 LEU B N 1
ATOM 2403 C CA . LEU B 1 62 ? -1.708 36.625 12.953 1 71.5 62 LEU B CA 1
ATOM 2404 C C . LEU B 1 62 ? -0.502 35.781 12.555 1 71.5 62 LEU B C 1
ATOM 2406 O O . LEU B 1 62 ? -0.19 34.781 13.203 1 71.5 62 LEU B O 1
ATOM 2410 N N . LEU B 1 63 ? 0.109 36.156 11.547 1 75.44 63 LEU B N 1
ATOM 2411 C CA . LEU B 1 63 ? 1.252 35.406 11.039 1 75.44 63 LEU B CA 1
ATOM 2412 C C . LEU B 1 63 ? 2.428 35.5 12.008 1 75.44 63 LEU B C 1
ATOM 2414 O O . LEU B 1 63 ? 3.178 34.531 12.156 1 75.44 63 LEU B O 1
ATOM 2418 N N . GLN B 1 64 ? 2.607 36.562 12.688 1 74.69 64 GLN B N 1
ATOM 2419 C CA . GLN B 1 64 ? 3.66 36.719 13.688 1 74.69 64 GLN B CA 1
ATOM 2420 C C . GLN B 1 64 ? 3.455 35.719 14.844 1 74.69 64 GLN B C 1
ATOM 2422 O O . GLN B 1 64 ? 4.418 35.156 15.359 1 74.69 64 GLN B O 1
ATOM 2427 N N . HIS B 1 65 ? 2.277 35.531 15.172 1 71.38 65 HIS B N 1
ATOM 2428 C CA . HIS B 1 65 ? 1.969 34.562 16.234 1 71.38 65 HIS B CA 1
ATOM 2429 C C . HIS B 1 65 ? 2.27 33.156 15.781 1 71.38 65 HIS B C 1
ATOM 2431 O O . HIS B 1 65 ? 2.779 32.344 16.562 1 71.38 65 HIS B O 1
ATOM 2437 N N . VAL B 1 66 ? 1.924 32.906 14.516 1 71.25 66 VAL B N 1
ATOM 2438 C CA . VAL B 1 66 ? 2.203 31.594 13.961 1 71.25 66 VAL B CA 1
ATOM 2439 C C . VAL B 1 66 ? 3.711 31.359 13.914 1 71.25 66 VAL B C 1
ATOM 2441 O O . VAL B 1 66 ? 4.191 30.281 14.312 1 71.25 66 VAL B O 1
ATOM 2444 N N . PHE B 1 67 ? 4.402 32.438 13.578 1 70.94 67 PHE B N 1
ATOM 2445 C CA . PHE B 1 67 ? 5.844 32.312 13.422 1 70.94 67 PHE B CA 1
ATOM 2446 C C . PHE B 1 67 ? 6.523 32.219 14.789 1 70.94 67 PHE B C 1
ATOM 2448 O O . PHE B 1 67 ? 7.551 31.547 14.93 1 70.94 67 PHE B O 1
ATOM 2455 N N . SER B 1 68 ? 6 32.875 15.742 1 68.56 68 SER B N 1
ATOM 2456 C CA . SER B 1 68 ? 6.57 32.812 17.094 1 68.56 68 SER B CA 1
ATOM 2457 C C . SER B 1 68 ? 6.523 31.406 17.656 1 68.56 68 SER B C 1
ATOM 2459 O O . SER B 1 68 ? 7.367 31.031 18.469 1 68.56 68 SER B O 1
ATOM 2461 N N . SER B 1 69 ? 5.531 30.688 17.156 1 65 69 SER B N 1
ATOM 2462 C CA . SER B 1 69 ? 5.375 29.328 17.641 1 65 69 SER B CA 1
ATOM 2463 C C . SER B 1 69 ? 5.883 28.312 16.625 1 65 69 SER B C 1
ATOM 2465 O O . SER B 1 69 ? 5.539 27.125 16.688 1 65 69 SER B O 1
ATOM 2467 N N . LEU B 1 70 ? 6.582 28.828 15.641 1 65.5 70 LEU B N 1
ATOM 2468 C CA . LEU B 1 70 ? 7.004 28.047 14.492 1 65.5 70 LEU B CA 1
ATOM 2469 C C . LEU B 1 70 ? 7.828 26.844 14.938 1 65.5 70 LEU B C 1
ATOM 2471 O O . LEU B 1 70 ? 7.66 25.734 14.406 1 65.5 70 LEU B O 1
ATOM 2475 N N . PHE B 1 71 ? 8.703 27.172 15.891 1 63.28 71 PHE B N 1
ATOM 2476 C CA . PHE B 1 71 ? 9.562 26.094 16.375 1 63.28 71 PHE B CA 1
ATOM 2477 C C . PHE B 1 71 ? 8.727 24.953 16.938 1 63.28 71 PHE B C 1
ATOM 2479 O O . PHE B 1 71 ? 8.938 23.781 16.594 1 63.28 71 PHE B O 1
ATOM 2486 N N . LEU B 1 72 ? 7.906 25.281 17.797 1 64.31 72 LEU B N 1
ATOM 2487 C CA . LEU B 1 72 ? 7.039 24.281 18.391 1 64.31 72 LEU B CA 1
ATOM 2488 C C . LEU B 1 72 ? 6.184 23.594 17.328 1 64.31 72 LEU B C 1
ATOM 2490 O O . LEU B 1 72 ? 5.961 22.391 17.391 1 64.31 72 LEU B O 1
ATOM 2494 N N . LEU B 1 73 ? 5.719 24.391 16.375 1 65.75 73 LEU B N 1
ATOM 2495 C CA . LEU B 1 73 ? 4.895 23.875 15.289 1 65.75 73 LEU B CA 1
ATOM 2496 C C . LEU B 1 73 ? 5.66 22.844 14.461 1 65.75 73 LEU B C 1
ATOM 2498 O O . LEU B 1 73 ? 5.125 21.797 14.125 1 65.75 73 LEU B O 1
ATOM 2502 N N . ILE B 1 74 ? 6.879 23.141 14.234 1 62.78 74 ILE B N 1
ATOM 2503 C CA . ILE B 1 74 ? 7.719 22.25 13.445 1 62.78 74 ILE B CA 1
ATOM 2504 C C . ILE B 1 74 ? 7.949 20.953 14.211 1 62.78 74 ILE B C 1
ATOM 2506 O O . ILE B 1 74 ? 7.84 19.859 13.641 1 62.78 74 ILE B O 1
ATOM 2510 N N . VAL B 1 75 ? 8.227 21.062 15.453 1 62.78 75 VAL B N 1
ATOM 2511 C CA . VAL B 1 75 ? 8.516 19.891 16.281 1 62.78 75 VAL B CA 1
ATOM 2512 C C . VAL B 1 75 ? 7.285 18.984 16.328 1 62.78 75 VAL B C 1
ATOM 2514 O O . VAL B 1 75 ? 7.406 17.766 16.234 1 62.78 75 VAL B O 1
ATOM 2517 N N . VAL B 1 76 ? 6.219 19.625 16.391 1 63.19 76 VAL B N 1
ATOM 2518 C CA . VAL B 1 76 ? 4.984 18.844 16.531 1 63.19 76 VAL B CA 1
ATOM 2519 C C . VAL B 1 76 ? 4.641 18.172 15.203 1 63.19 76 VAL B C 1
ATOM 2521 O O . VAL B 1 76 ? 4.242 17.016 15.172 1 63.19 76 VAL B O 1
ATOM 2524 N N . ILE B 1 77 ? 4.793 18.906 14.18 1 61.06 77 ILE B N 1
ATOM 2525 C CA . ILE B 1 77 ? 4.465 18.406 12.852 1 61.06 77 ILE B CA 1
ATOM 2526 C C . ILE B 1 77 ? 5.418 17.266 12.477 1 61.06 77 ILE B C 1
ATOM 2528 O O . ILE B 1 77 ? 5 16.266 11.883 1 61.06 77 ILE B O 1
ATOM 2532 N N . PHE B 1 78 ? 6.641 17.391 12.883 1 58.09 78 PHE B N 1
ATOM 2533 C CA . PHE B 1 78 ? 7.652 16.406 12.516 1 58.09 78 PHE B CA 1
ATOM 2534 C C . PHE B 1 78 ? 7.906 15.43 13.656 1 58.09 78 PHE B C 1
ATOM 2536 O O . PHE B 1 78 ? 8.93 14.742 13.68 1 58.09 78 PHE B O 1
ATOM 2543 N N . GLN B 1 79 ? 7.059 15.578 14.578 1 61.31 79 GLN B N 1
ATOM 2544 C CA . GLN B 1 79 ? 7.246 14.734 15.75 1 61.31 79 GLN B CA 1
ATOM 2545 C C . GLN B 1 79 ? 7.473 13.281 15.352 1 61.31 79 GLN B C 1
ATOM 2547 O O . GLN B 1 79 ? 8.383 12.625 15.852 1 61.31 79 GLN B O 1
ATOM 2552 N N . SER B 1 80 ? 6.617 12.781 14.438 1 52.66 80 SER B N 1
ATOM 2553 C CA . SER B 1 80 ? 6.758 11.383 14.039 1 52.66 80 SER B CA 1
ATOM 2554 C C . SER B 1 80 ? 8.086 11.148 13.328 1 52.66 80 SER B C 1
ATOM 2556 O O . SER B 1 80 ? 8.742 10.133 13.562 1 52.66 80 SER B O 1
ATOM 2558 N N . ASP B 1 81 ? 8.281 12.117 12.469 1 50.16 81 ASP B N 1
ATOM 2559 C CA . ASP B 1 81 ? 9.539 11.984 11.734 1 50.16 81 ASP B CA 1
ATOM 2560 C C . ASP B 1 81 ? 10.734 12.086 12.672 1 50.16 81 ASP B C 1
ATOM 2562 O O . ASP B 1 81 ? 11.719 11.359 12.508 1 50.16 81 ASP B O 1
ATOM 2566 N N . ILE B 1 82 ? 10.594 13 13.539 1 55.75 82 ILE B N 1
ATOM 2567 C CA . ILE B 1 82 ? 11.648 13.164 14.539 1 55.75 82 ILE B CA 1
ATOM 2568 C C . ILE B 1 82 ? 11.766 11.891 15.375 1 55.75 82 ILE B C 1
ATOM 2570 O O . ILE B 1 82 ? 12.875 11.406 15.617 1 55.75 82 ILE B O 1
ATOM 2574 N N . ARG B 1 83 ? 10.625 11.477 15.75 1 50.69 83 ARG B N 1
ATOM 2575 C CA . ARG B 1 83 ? 10.609 10.227 16.516 1 50.69 83 ARG B CA 1
ATOM 2576 C C . ARG B 1 83 ? 11.266 9.102 15.719 1 50.69 83 ARG B C 1
ATOM 2578 O O . ARG B 1 83 ? 12.07 8.344 16.266 1 50.69 83 ARG B O 1
ATOM 2585 N N . GLN B 1 84 ? 10.781 9.102 14.57 1 47.47 84 GLN B N 1
ATOM 2586 C CA . GLN B 1 84 ? 11.359 8.078 13.703 1 47.47 84 GLN B CA 1
ATOM 2587 C C . GLN B 1 84 ? 12.867 8.273 13.539 1 47.47 84 GLN B C 1
ATOM 2589 O O . GLN B 1 84 ? 13.633 7.312 13.594 1 47.47 84 GLN B O 1
ATOM 2594 N N . ALA B 1 85 ? 13.203 9.492 13.344 1 49.41 85 ALA B N 1
ATOM 2595 C CA . ALA B 1 85 ? 14.625 9.805 13.188 1 49.41 85 ALA B CA 1
ATOM 2596 C C . ALA B 1 85 ? 15.398 9.516 14.469 1 49.41 85 ALA B C 1
ATOM 2598 O O . ALA B 1 85 ? 16.484 8.953 14.43 1 49.41 85 ALA B O 1
ATOM 2599 N N . LEU B 1 86 ? 14.781 10.039 15.523 1 51.44 86 LEU B N 1
ATOM 2600 C CA . LEU B 1 86 ? 15.406 9.805 16.812 1 51.44 86 LEU B CA 1
ATOM 2601 C C . LEU B 1 86 ? 15.43 8.312 17.141 1 51.44 86 LEU B C 1
ATOM 2603 O O . LEU B 1 86 ? 16.406 7.809 17.703 1 51.44 86 LEU B O 1
ATOM 2607 N N . GLY B 1 87 ? 14.219 7.793 16.938 1 45.44 87 GLY B N 1
ATOM 2608 C CA . GLY B 1 87 ? 14.188 6.348 17.094 1 45.44 87 GLY B CA 1
ATOM 2609 C C . GLY B 1 87 ? 15.219 5.633 16.25 1 45.44 87 GLY B C 1
ATOM 2610 O O . GLY B 1 87 ? 15.82 4.652 16.688 1 45.44 87 GLY B O 1
ATOM 2611 N N . GLU B 1 88 ? 15.164 6.211 15.055 1 44.25 88 GLU B N 1
ATOM 2612 C CA . GLU B 1 88 ? 16.172 5.629 14.18 1 44.25 88 GLU B CA 1
ATOM 2613 C C . GLU B 1 88 ? 17.578 5.887 14.711 1 44.25 88 GLU B C 1
ATOM 2615 O O . GLU B 1 88 ? 18.469 5.035 14.586 1 44.25 88 GLU B O 1
ATOM 2620 N N . ILE B 1 89 ? 17.641 7.098 15.148 1 45.81 89 ILE B N 1
ATOM 2621 C CA . ILE B 1 89 ? 18.953 7.414 15.727 1 45.81 89 ILE B CA 1
ATOM 2622 C C . ILE B 1 89 ? 19.141 6.617 17.016 1 45.81 89 ILE B C 1
ATOM 2624 O O . ILE B 1 89 ? 20.25 6.148 17.297 1 45.81 89 ILE B O 1
ATOM 2628 N N . GLY B 1 90 ? 18.266 6.91 17.969 1 42.34 90 GLY B N 1
ATOM 2629 C CA . GLY B 1 90 ? 18.391 6.184 19.219 1 42.34 90 GLY B CA 1
ATOM 2630 C C . GLY B 1 90 ? 18.391 4.68 19.031 1 42.34 90 GLY B C 1
ATOM 2631 O O . GLY B 1 90 ? 19.016 3.951 19.812 1 42.34 90 GLY B O 1
ATOM 2632 N N . THR B 1 91 ? 17.156 4.195 18.594 1 42.88 91 THR B N 1
ATOM 2633 C CA . THR B 1 91 ? 17.188 2.764 18.328 1 42.88 91 THR B CA 1
ATOM 2634 C C . THR B 1 91 ? 18.219 2.441 17.266 1 42.88 91 THR B C 1
ATOM 2636 O O . THR B 1 91 ? 18.453 3.236 16.344 1 42.88 91 THR B O 1
ATOM 2639 N N . ASN B 1 92 ? 19.234 1.89 17.531 1 43.62 92 ASN B N 1
ATOM 2640 C CA . ASN B 1 92 ? 20.234 1.491 16.547 1 43.62 92 ASN B CA 1
ATOM 2641 C C . ASN B 1 92 ? 19.594 1.226 15.18 1 43.62 92 ASN B C 1
ATOM 2643 O O . ASN B 1 92 ? 18.828 0.283 15.031 1 43.62 92 ASN B O 1
ATOM 2647 N N . ASN B 1 93 ? 19.094 2.355 14.375 1 49.56 93 ASN B N 1
ATOM 2648 C CA . ASN B 1 93 ? 18.656 2.305 12.984 1 49.56 93 ASN B CA 1
ATOM 2649 C C . ASN B 1 93 ? 19.078 1.008 12.305 1 49.56 93 ASN B C 1
ATOM 2651 O O . ASN B 1 93 ? 18.297 0.408 11.555 1 49.56 93 ASN B O 1
ATOM 2655 N N . LEU B 1 94 ? 20.422 0.842 12.719 1 53.66 94 LEU B N 1
ATOM 2656 C CA . LEU B 1 94 ? 20.984 -0.385 12.172 1 53.66 94 LEU B CA 1
ATOM 2657 C C . LEU B 1 94 ? 20.234 -1.607 12.672 1 53.66 94 LEU B C 1
ATOM 2659 O O . LEU B 1 94 ? 20.031 -2.572 11.93 1 53.66 94 LEU B O 1
ATOM 2663 N N . PHE B 1 95 ? 19.781 -1.425 13.961 1 52.06 95 PHE B N 1
ATOM 2664 C CA . PHE B 1 95 ? 19.109 -2.59 14.531 1 52.06 95 PHE B CA 1
ATOM 2665 C C . PHE B 1 95 ? 17.719 -2.748 13.945 1 52.06 95 PHE B C 1
ATOM 2667 O O . PHE B 1 95 ? 17.281 -3.867 13.664 1 52.06 95 PHE B O 1
ATOM 2674 N N . ARG B 1 96 ? 17.094 -1.713 13.82 1 54.06 96 ARG B N 1
ATOM 2675 C CA . ARG B 1 96 ? 15.75 -1.774 13.234 1 54.06 96 ARG B CA 1
ATOM 2676 C C . ARG B 1 96 ? 15.805 -2.201 11.773 1 54.06 96 ARG B C 1
ATOM 2678 O O . ARG B 1 96 ? 15 -3.018 11.328 1 54.06 96 ARG B O 1
ATOM 2685 N N . LYS B 1 97 ? 16.734 -1.603 11.172 1 59.88 97 LYS B N 1
ATOM 2686 C CA . LYS B 1 97 ? 16.922 -2.023 9.781 1 59.88 97 LYS B CA 1
ATOM 2687 C C . LYS B 1 97 ? 17.234 -3.516 9.695 1 59.88 97 LYS B C 1
ATOM 2689 O O . LYS B 1 97 ? 16.719 -4.211 8.812 1 59.88 97 LYS B O 1
ATOM 2694 N N . ARG B 1 98 ? 17.984 -3.871 10.797 1 61.38 98 ARG B N 1
ATOM 2695 C CA . ARG B 1 98 ? 18.344 -5.285 10.82 1 61.38 98 ARG B CA 1
ATOM 2696 C C . ARG B 1 98 ? 17.125 -6.152 11.141 1 61.38 98 ARG B C 1
ATOM 2698 O O . ARG B 1 98 ? 16.953 -7.223 10.555 1 61.38 98 ARG B O 1
ATOM 2705 N N . ALA B 1 99 ? 16.375 -5.664 12.055 1 62.75 99 ALA B N 1
ATOM 2706 C CA . ALA B 1 99 ? 15.172 -6.414 12.438 1 62.75 99 ALA B CA 1
ATOM 2707 C C . ALA B 1 99 ? 14.188 -6.492 11.273 1 62.75 99 ALA B C 1
ATOM 2709 O O . ALA B 1 99 ? 13.586 -7.547 11.031 1 62.75 99 ALA B O 1
ATOM 2710 N N . LEU B 1 100 ? 14.031 -5.41 10.539 1 62.94 100 LEU B N 1
ATOM 2711 C CA . LEU B 1 100 ? 13.133 -5.375 9.391 1 62.94 100 LEU B CA 1
ATOM 2712 C C . LEU B 1 100 ? 13.625 -6.301 8.281 1 62.94 100 LEU B C 1
ATOM 2714 O O . LEU B 1 100 ? 12.828 -6.973 7.629 1 62.94 100 LEU B O 1
ATOM 2718 N N . GLN B 1 101 ? 14.891 -6.289 8.273 1 71.69 101 GLN B N 1
ATOM 2719 C CA . GLN B 1 101 ? 15.477 -7.16 7.262 1 71.69 101 GLN B CA 1
ATOM 2720 C C . GLN B 1 101 ? 15.258 -8.633 7.613 1 71.69 101 GLN B C 1
ATOM 2722 O O . GLN B 1 101 ? 14.969 -9.445 6.738 1 71.69 101 GLN B O 1
ATOM 2727 N N . HIS B 1 102 ? 15.375 -8.852 8.977 1 76 102 HIS B N 1
ATOM 2728 C CA . HIS B 1 102 ? 15.195 -10.234 9.391 1 76 102 HIS B CA 1
ATOM 2729 C C . HIS B 1 102 ? 13.75 -10.688 9.188 1 76 102 HIS B C 1
ATOM 2731 O O . HIS B 1 102 ? 13.508 -11.812 8.742 1 76 102 HIS B O 1
ATOM 2737 N N . SER B 1 103 ? 12.914 -9.805 9.438 1 87.06 103 SER B N 1
ATOM 2738 C CA . SER B 1 103 ? 11.508 -10.133 9.25 1 87.06 103 SER B CA 1
ATOM 2739 C C . SER B 1 103 ? 11.172 -10.32 7.773 1 87.06 103 SER B C 1
ATOM 2741 O O . SER B 1 103 ? 10.414 -11.219 7.41 1 87.06 103 SER B O 1
ATOM 2743 N N . ALA B 1 104 ? 11.812 -9.539 7 1 91.31 104 ALA B N 1
ATOM 2744 C CA . ALA B 1 104 ? 11.594 -9.633 5.562 1 91.31 104 ALA B CA 1
ATOM 2745 C C . ALA B 1 104 ? 12.102 -10.961 5.012 1 91.31 104 ALA B C 1
ATOM 2747 O O . ALA B 1 104 ? 11.445 -11.594 4.188 1 91.31 104 ALA B O 1
ATOM 2748 N N . VAL B 1 105 ? 13.242 -11.344 5.555 1 94.75 105 VAL B N 1
ATOM 2749 C CA . VAL B 1 105 ? 13.836 -12.602 5.133 1 94.75 105 VAL B CA 1
ATOM 2750 C C . VAL B 1 105 ? 12.914 -13.758 5.5 1 94.75 105 VAL B C 1
ATOM 2752 O O . VAL B 1 105 ? 12.688 -14.664 4.691 1 94.75 105 VAL B O 1
ATOM 2755 N N . GLU B 1 106 ? 12.375 -13.648 6.652 1 95.75 106 GLU B N 1
ATOM 2756 C CA . GLU B 1 106 ? 11.492 -14.719 7.102 1 95.75 106 GLU B CA 1
ATOM 2757 C C . GLU B 1 106 ? 10.242 -14.805 6.223 1 95.75 106 GLU B C 1
ATOM 2759 O O . GLU B 1 106 ? 9.797 -15.906 5.883 1 95.75 106 GLU B O 1
ATOM 2764 N N . GLU B 1 107 ? 9.703 -13.688 5.863 1 96.94 107 GLU B N 1
ATOM 2765 C CA . GLU B 1 107 ? 8.539 -13.672 4.988 1 96.94 107 GLU B CA 1
ATOM 2766 C C . GLU B 1 107 ? 8.852 -14.312 3.639 1 96.94 107 GLU B C 1
ATOM 2768 O O . GLU B 1 107 ? 8.047 -15.094 3.115 1 96.94 107 GLU B O 1
ATOM 2773 N N . VAL B 1 108 ? 9.992 -14.055 3.135 1 97.81 108 VAL B N 1
ATOM 2774 C CA . VAL B 1 108 ? 10.398 -14.602 1.841 1 97.81 108 VAL B CA 1
ATOM 2775 C C . VAL B 1 108 ? 10.609 -16.109 1.955 1 97.81 108 VAL B C 1
ATOM 2777 O O . VAL B 1 108 ? 10.117 -16.875 1.122 1 97.81 108 VAL B O 1
ATOM 2780 N N . VAL B 1 109 ? 11.312 -16.484 3.006 1 98.19 109 VAL B N 1
ATOM 2781 C CA . VAL B 1 109 ? 11.625 -17.891 3.197 1 98.19 109 VAL B CA 1
ATOM 2782 C C . VAL B 1 109 ? 10.336 -18.703 3.332 1 98.19 109 VAL B C 1
ATOM 2784 O O . VAL B 1 109 ? 10.141 -19.703 2.639 1 98.19 109 VAL B O 1
ATOM 2787 N N . MET B 1 110 ? 9.453 -18.234 4.105 1 97.94 110 MET B N 1
ATOM 2788 C CA . MET B 1 110 ? 8.211 -18.953 4.348 1 97.94 110 MET B CA 1
ATOM 2789 C C . MET B 1 110 ? 7.355 -19 3.084 1 97.94 110 MET B C 1
ATOM 2791 O O . MET B 1 110 ? 6.73 -20.016 2.791 1 97.94 110 MET B O 1
ATOM 2795 N N . ALA B 1 111 ? 7.285 -17.922 2.398 1 98.44 111 ALA B N 1
ATOM 2796 C CA . ALA B 1 111 ? 6.547 -17.891 1.141 1 98.44 111 ALA B CA 1
ATOM 2797 C C . ALA B 1 111 ? 7.113 -18.891 0.142 1 98.44 111 ALA B C 1
ATOM 2799 O O . ALA B 1 111 ? 6.359 -19.641 -0.498 1 98.44 111 ALA B O 1
ATOM 2800 N N . CYS B 1 112 ? 8.414 -18.953 0.021 1 98.5 112 CYS B N 1
ATOM 2801 C CA . CYS B 1 112 ? 9.07 -19.828 -0.943 1 98.5 112 CYS B CA 1
ATOM 2802 C C . CYS B 1 112 ? 8.844 -21.297 -0.59 1 98.5 112 CYS B C 1
ATOM 2804 O O . CYS B 1 112 ? 8.57 -22.125 -1.469 1 98.5 112 CYS B O 1
ATOM 2806 N N . VAL B 1 113 ? 8.953 -21.578 0.657 1 98.25 113 VAL B N 1
ATOM 2807 C CA . VAL B 1 113 ? 8.773 -22.953 1.105 1 98.25 113 VAL B CA 1
ATOM 2808 C C . VAL B 1 113 ? 7.344 -23.406 0.8 1 98.25 113 VAL B C 1
ATOM 2810 O O . VAL B 1 113 ? 7.133 -24.516 0.299 1 98.25 113 VAL B O 1
ATOM 2813 N N . GLU B 1 114 ? 6.418 -22.578 1.094 1 98.06 114 GLU B N 1
ATOM 2814 C CA . GLU B 1 114 ? 5.02 -22.906 0.832 1 98.06 114 GLU B CA 1
ATOM 2815 C C . GLU B 1 114 ? 4.758 -23.047 -0.665 1 98.06 114 GLU B C 1
ATOM 2817 O O . GLU B 1 114 ? 4.066 -23.984 -1.095 1 98.06 114 GLU B O 1
ATOM 2822 N N . MET B 1 115 ? 5.285 -22.188 -1.427 1 98.19 115 MET B N 1
ATOM 2823 C CA . MET B 1 115 ? 5.09 -22.234 -2.873 1 98.19 115 MET B CA 1
ATOM 2824 C C . MET B 1 115 ? 5.785 -23.453 -3.471 1 98.19 115 MET B C 1
ATOM 2826 O O . MET B 1 115 ? 5.281 -24.062 -4.418 1 98.19 115 MET B O 1
ATOM 2830 N N . ALA B 1 116 ? 6.914 -23.766 -2.955 1 98 116 ALA B N 1
ATOM 2831 C CA . ALA B 1 116 ? 7.59 -24.984 -3.383 1 98 116 ALA B CA 1
ATOM 2832 C C . ALA B 1 116 ? 6.719 -26.219 -3.121 1 98 116 ALA B C 1
ATOM 2834 O O . ALA B 1 116 ? 6.586 -27.078 -3.986 1 98 116 ALA B O 1
ATOM 2835 N N . ARG B 1 117 ? 6.148 -26.234 -1.965 1 97.25 117 ARG B N 1
ATOM 2836 C CA . ARG B 1 117 ? 5.273 -27.344 -1.584 1 97.25 117 ARG B CA 1
ATOM 2837 C C . ARG B 1 117 ? 4.062 -27.422 -2.51 1 97.25 117 ARG B C 1
ATOM 2839 O O . ARG B 1 117 ? 3.637 -28.516 -2.887 1 97.25 117 ARG B O 1
ATOM 2846 N N . LEU B 1 118 ? 3.535 -26.297 -2.881 1 97.06 118 LEU B N 1
ATOM 2847 C CA . LEU B 1 118 ? 2.332 -26.219 -3.701 1 97.06 118 LEU B CA 1
ATOM 2848 C C . LEU B 1 118 ? 2.678 -26.281 -5.184 1 97.06 118 LEU B C 1
ATOM 2850 O O . LEU B 1 118 ? 1.788 -26.25 -6.039 1 97.06 118 LEU B O 1
ATOM 2854 N N . ARG B 1 119 ? 3.92 -26.281 -5.496 1 97.12 119 ARG B N 1
ATOM 2855 C CA . ARG B 1 119 ? 4.41 -26.312 -6.867 1 97.12 119 ARG B CA 1
ATOM 2856 C C . ARG B 1 119 ? 3.98 -25.062 -7.625 1 97.12 119 ARG B C 1
ATOM 2858 O O . ARG B 1 119 ? 3.48 -25.141 -8.75 1 97.12 119 ARG B O 1
ATOM 2865 N N . VAL B 1 120 ? 4.121 -24 -6.949 1 97.5 120 VAL B N 1
ATOM 2866 C CA . VAL B 1 120 ? 3.898 -22.688 -7.543 1 97.5 120 VAL B CA 1
ATOM 2867 C C . VAL B 1 120 ? 5.238 -22.016 -7.828 1 97.5 120 VAL B C 1
ATOM 2869 O O . VAL B 1 120 ? 6.086 -21.906 -6.938 1 97.5 120 VAL B O 1
ATOM 2872 N N . GLY B 1 121 ? 5.5 -21.578 -9.062 1 97.38 121 GLY B N 1
ATOM 2873 C CA . GLY B 1 121 ? 6.742 -20.922 -9.445 1 97.38 121 GLY B CA 1
ATOM 2874 C C . GLY B 1 121 ? 6.848 -19.5 -8.938 1 97.38 121 GLY B C 1
ATOM 2875 O O . GLY B 1 121 ? 5.836 -18.797 -8.812 1 97.38 121 GLY B O 1
ATOM 2876 N N . ALA B 1 122 ? 8.039 -19.125 -8.711 1 98.31 122 ALA B N 1
ATOM 2877 C CA . ALA B 1 122 ? 8.266 -17.75 -8.242 1 98.31 122 ALA B CA 1
ATOM 2878 C C . ALA B 1 122 ? 9.641 -17.25 -8.672 1 98.31 122 ALA B C 1
ATOM 2880 O O . ALA B 1 122 ? 10.57 -18.031 -8.852 1 98.31 122 ALA B O 1
ATOM 2881 N N . LEU B 1 123 ? 9.75 -16.016 -8.891 1 98.12 123 LEU B N 1
ATOM 2882 C CA . LEU B 1 123 ? 10.969 -15.281 -9.227 1 98.12 123 LEU B CA 1
ATOM 2883 C C . LEU B 1 123 ? 11.062 -13.984 -8.438 1 98.12 123 LEU B C 1
ATOM 2885 O O . LEU B 1 123 ? 10.344 -13.023 -8.727 1 98.12 123 LEU B O 1
ATOM 2889 N N . ILE B 1 124 ? 11.945 -13.992 -7.445 1 98.25 124 ILE B N 1
ATOM 2890 C CA . ILE B 1 124 ? 12.008 -12.875 -6.508 1 98.25 124 ILE B CA 1
ATOM 2891 C C . ILE B 1 124 ? 13.398 -12.242 -6.559 1 98.25 124 ILE B C 1
ATOM 2893 O O . ILE B 1 124 ? 14.398 -12.906 -6.297 1 98.25 124 ILE B O 1
ATOM 2897 N N . VAL B 1 125 ? 13.445 -10.984 -6.883 1 96.5 125 VAL B N 1
ATOM 2898 C CA . VAL B 1 125 ? 14.703 -10.234 -6.934 1 96.5 125 VAL B CA 1
ATOM 2899 C C . VAL B 1 125 ? 14.828 -9.352 -5.695 1 96.5 125 VAL B C 1
AT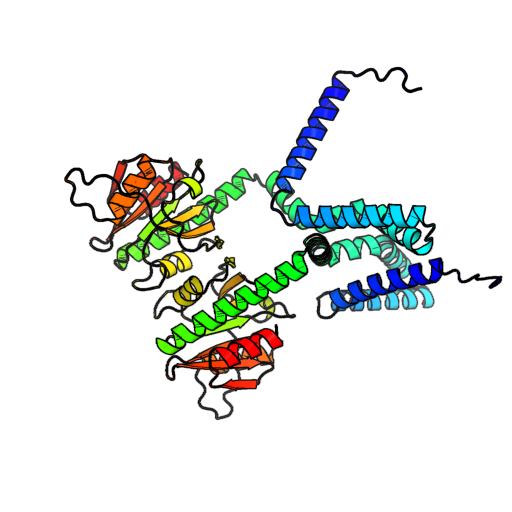OM 2901 O O . VAL B 1 125 ? 13.93 -8.555 -5.398 1 96.5 125 VAL B O 1
ATOM 2904 N N . ILE B 1 126 ? 15.844 -9.477 -5.012 1 95 126 ILE B N 1
ATOM 2905 C CA . ILE B 1 126 ? 16.094 -8.68 -3.816 1 95 126 ILE B CA 1
ATOM 2906 C C . ILE B 1 126 ? 17.25 -7.707 -4.074 1 95 126 ILE B C 1
ATOM 2908 O O . ILE B 1 126 ? 18.359 -8.133 -4.406 1 95 126 ILE B O 1
ATOM 2912 N N . GLU B 1 127 ? 16.906 -6.504 -3.889 1 88.88 127 GLU B N 1
ATOM 2913 C CA . GLU B 1 127 ? 17.875 -5.434 -4.129 1 88.88 127 GLU B CA 1
ATOM 2914 C C . GLU B 1 127 ? 18.922 -5.387 -3.025 1 88.88 127 GLU B C 1
ATOM 2916 O O . GLU B 1 127 ? 18.609 -5.547 -1.847 1 88.88 127 GLU B O 1
ATOM 2921 N N . ARG B 1 128 ? 20.094 -5.133 -3.369 1 83.38 128 ARG B N 1
ATOM 2922 C CA . ARG B 1 128 ? 21.172 -4.906 -2.424 1 83.38 128 ARG B CA 1
ATOM 2923 C C . ARG B 1 128 ? 21.766 -3.508 -2.592 1 83.38 128 ARG B C 1
ATOM 2925 O O . ARG B 1 128 ? 21.078 -2.51 -2.359 1 83.38 128 ARG B O 1
ATOM 2932 N N . GLY B 1 129 ? 22.844 -3.42 -3.145 1 71.81 129 GLY B N 1
ATOM 2933 C CA . GLY B 1 129 ? 23.516 -2.137 -3.289 1 71.81 129 GLY B CA 1
ATOM 2934 C C . GLY B 1 129 ? 23.109 -1.392 -4.547 1 71.81 129 GLY B C 1
ATOM 2935 O O . GLY B 1 129 ? 22.953 -0.168 -4.527 1 71.81 129 GLY B O 1
ATOM 2936 N N . THR B 1 130 ? 22.938 -2.098 -5.633 1 69.94 130 THR B N 1
ATOM 2937 C CA . THR B 1 130 ? 22.578 -1.479 -6.906 1 69.94 130 THR B CA 1
ATOM 2938 C C . THR B 1 130 ? 21.062 -1.332 -7.039 1 69.94 130 THR B C 1
ATOM 2940 O O . THR B 1 130 ? 20.312 -2.26 -6.727 1 69.94 130 THR B O 1
ATOM 2943 N N . ARG B 1 131 ? 20.688 -0.12 -7.523 1 71.94 131 ARG B N 1
ATOM 2944 C CA . ARG B 1 131 ? 19.266 0.094 -7.762 1 71.94 131 ARG B CA 1
ATOM 2945 C C . ARG B 1 131 ? 18.781 -0.743 -8.938 1 71.94 131 ARG B C 1
ATOM 2947 O O . ARG B 1 131 ? 19.453 -0.82 -9.969 1 71.94 131 ARG B O 1
ATOM 2954 N N . LEU B 1 132 ? 17.656 -1.353 -8.75 1 77.69 132 LEU B N 1
ATOM 2955 C CA . LEU B 1 132 ? 17.141 -2.334 -9.703 1 77.69 132 LEU B CA 1
ATOM 2956 C C . LEU B 1 132 ? 16.531 -1.645 -10.914 1 77.69 132 LEU B C 1
ATOM 2958 O O . LEU B 1 132 ? 16.422 -2.246 -11.984 1 77.69 132 LEU B O 1
ATOM 2962 N N . ASP B 1 133 ? 16.109 -0.453 -10.719 1 66.81 133 ASP B N 1
ATOM 2963 C CA . ASP B 1 133 ? 15.336 0.247 -11.734 1 66.81 133 ASP B CA 1
ATOM 2964 C C . ASP B 1 133 ? 16.062 0.246 -13.078 1 66.81 133 ASP B C 1
ATOM 2966 O O . ASP B 1 133 ? 15.43 0.122 -14.125 1 66.81 133 ASP B O 1
ATOM 2970 N N . ASP B 1 134 ? 17.297 0.257 -13.094 1 63.53 134 ASP B N 1
ATOM 2971 C CA . ASP B 1 134 ? 18.078 0.359 -14.328 1 63.53 134 ASP B CA 1
ATOM 2972 C C . ASP B 1 134 ? 18.234 -1.011 -14.984 1 63.53 134 ASP B C 1
ATOM 2974 O O . ASP B 1 134 ? 18.562 -1.101 -16.172 1 63.53 134 ASP B O 1
ATOM 2978 N N . MET B 1 135 ? 17.922 -2.062 -14.258 1 62.69 135 MET B N 1
ATOM 2979 C CA . MET B 1 135 ? 18.297 -3.387 -14.75 1 62.69 135 MET B CA 1
ATOM 2980 C C . MET B 1 135 ? 17.062 -4.168 -15.195 1 62.69 135 MET B C 1
ATOM 2982 O O . MET B 1 135 ? 17.188 -5.246 -15.781 1 62.69 135 MET B O 1
ATOM 2986 N N . ILE B 1 136 ? 15.992 -3.512 -14.922 1 71.06 136 ILE B N 1
ATOM 2987 C CA . ILE B 1 136 ? 14.75 -4.188 -15.289 1 71.06 136 ILE B CA 1
ATOM 2988 C C . ILE B 1 136 ? 14.414 -3.896 -16.75 1 71.06 136 ILE B C 1
ATOM 2990 O O . ILE B 1 136 ? 14.445 -2.742 -17.188 1 71.06 136 ILE B O 1
ATOM 2994 N N . LYS B 1 137 ? 14.391 -4.984 -17.547 1 70.19 137 LYS B N 1
ATOM 2995 C CA . LYS B 1 137 ? 14.078 -4.809 -18.953 1 70.19 137 LYS B CA 1
ATOM 2996 C C . LYS B 1 137 ? 12.75 -4.074 -19.141 1 70.19 137 LYS B C 1
ATOM 2998 O O . LYS B 1 137 ? 12.656 -3.15 -19.953 1 70.19 137 LYS B O 1
ATOM 3003 N N . ARG B 1 138 ? 11.805 -4.555 -18.406 1 74 138 ARG B N 1
ATOM 3004 C CA . ARG B 1 138 ? 10.484 -3.928 -18.438 1 74 138 ARG B CA 1
ATOM 3005 C C . ARG B 1 138 ? 9.867 -3.904 -17.047 1 74 138 ARG B C 1
ATOM 3007 O O . ARG B 1 138 ? 9.703 -4.949 -16.406 1 74 138 ARG B O 1
ATOM 3014 N N . GLU B 1 139 ? 9.703 -2.705 -16.719 1 75.12 139 GLU B N 1
ATOM 3015 C CA . GLU B 1 139 ? 8.992 -2.59 -15.445 1 75.12 139 GLU B CA 1
ATOM 3016 C C . GLU B 1 139 ? 7.551 -3.076 -15.57 1 75.12 139 GLU B C 1
ATOM 3018 O O . GLU B 1 139 ? 6.867 -2.75 -16.547 1 75.12 139 GLU B O 1
ATOM 3023 N N . GLY B 1 140 ? 7.312 -4.066 -14.766 1 87.69 140 GLY B N 1
ATOM 3024 C CA . GLY B 1 140 ? 5.93 -4.516 -14.711 1 87.69 140 GLY B CA 1
ATOM 3025 C C . GLY B 1 140 ? 5.004 -3.514 -14.039 1 87.69 140 GLY B C 1
ATOM 3026 O O . GLY B 1 140 ? 4.949 -2.35 -14.445 1 87.69 140 GLY B O 1
ATOM 3027 N N . VAL B 1 141 ? 4.309 -3.947 -13.086 1 92.5 141 VAL B N 1
ATOM 3028 C CA . VAL B 1 141 ? 3.344 -3.135 -12.352 1 92.5 141 VAL B CA 1
ATOM 3029 C C . VAL B 1 141 ? 3.971 -2.643 -11.047 1 92.5 141 VAL B C 1
ATOM 3031 O O . VAL B 1 141 ? 4.484 -3.439 -10.258 1 92.5 141 VAL B O 1
ATOM 3034 N N . ARG B 1 142 ? 3.971 -1.354 -10.945 1 91.94 142 ARG B N 1
ATOM 3035 C CA . ARG B 1 142 ? 4.441 -0.803 -9.68 1 91.94 142 ARG B CA 1
ATOM 3036 C C . ARG B 1 142 ? 3.48 -1.137 -8.547 1 91.94 142 ARG B C 1
ATOM 3038 O O . ARG B 1 142 ? 2.273 -0.915 -8.664 1 91.94 142 ARG B O 1
ATOM 3045 N N . VAL B 1 143 ? 4.004 -1.648 -7.441 1 94.5 143 VAL B N 1
ATOM 3046 C CA . VAL B 1 143 ? 3.158 -2.117 -6.352 1 94.5 143 VAL B CA 1
ATOM 3047 C C . VAL B 1 143 ? 3.418 -1.279 -5.102 1 94.5 143 VAL B C 1
ATOM 3049 O O . VAL B 1 143 ? 2.486 -0.715 -4.52 1 94.5 143 VAL B O 1
ATOM 3052 N N . ASP B 1 144 ? 4.664 -1.163 -4.688 1 93.38 144 ASP B N 1
ATOM 3053 C CA . ASP B 1 144 ? 5.074 -0.424 -3.5 1 93.38 144 ASP B CA 1
ATOM 3054 C C . ASP B 1 144 ? 4.281 -0.874 -2.273 1 93.38 144 ASP B C 1
ATOM 3056 O O . ASP B 1 144 ? 3.607 -0.066 -1.632 1 93.38 144 ASP B O 1
ATOM 3060 N N . ALA B 1 145 ? 4.438 -2.092 -1.955 1 96.12 145 ALA B N 1
ATOM 3061 C CA . ALA B 1 145 ? 3.664 -2.701 -0.876 1 96.12 145 ALA B CA 1
ATOM 3062 C C . ALA B 1 145 ? 4.578 -3.221 0.229 1 96.12 145 ALA B C 1
ATOM 3064 O O . ALA B 1 145 ? 5.754 -3.51 -0.013 1 96.12 145 ALA B O 1
ATOM 3065 N N . LEU B 1 146 ? 4.008 -3.355 1.356 1 93.88 146 LEU B N 1
ATOM 3066 C CA . LEU B 1 146 ? 4.699 -4.043 2.441 1 93.88 146 LEU B CA 1
ATOM 3067 C C . LEU B 1 146 ? 4.879 -5.523 2.123 1 93.88 146 LEU B C 1
ATOM 3069 O O . LEU B 1 146 ? 3.955 -6.168 1.622 1 93.88 146 LEU B O 1
ATOM 3073 N N . LEU B 1 147 ? 6.039 -5.941 2.469 1 95.94 147 LEU B N 1
ATOM 3074 C CA . LEU B 1 147 ? 6.348 -7.34 2.193 1 95.94 147 LEU B CA 1
ATOM 3075 C C . LEU B 1 147 ? 5.656 -8.258 3.199 1 95.94 147 LEU B C 1
ATOM 3077 O O . LEU B 1 147 ? 5.785 -8.062 4.41 1 95.94 147 LEU B O 1
ATOM 3081 N N . SER B 1 148 ? 4.941 -9.234 2.697 1 95.88 148 SER B N 1
ATOM 3082 C CA . SER B 1 148 ? 4.344 -10.305 3.496 1 95.88 148 SER B CA 1
ATOM 3083 C C . SER B 1 148 ? 4.289 -11.609 2.719 1 95.88 148 SER B C 1
ATOM 3085 O O . SER B 1 148 ? 4.203 -11.609 1.488 1 95.88 148 SER B O 1
ATOM 3087 N N . ARG B 1 149 ? 4.371 -12.656 3.418 1 97 149 ARG B N 1
ATOM 3088 C CA . ARG B 1 149 ? 4.297 -13.969 2.783 1 97 149 ARG B CA 1
ATOM 3089 C C . ARG B 1 149 ? 2.992 -14.125 2.012 1 97 149 ARG B C 1
ATOM 3091 O O . ARG B 1 149 ? 2.988 -14.633 0.888 1 97 149 ARG B O 1
ATOM 3098 N N . GLN B 1 150 ? 1.924 -13.625 2.602 1 97.19 150 GLN B N 1
ATOM 3099 C CA . GLN B 1 150 ? 0.608 -13.773 1.987 1 97.19 150 GLN B CA 1
ATOM 3100 C C . GLN B 1 150 ? 0.531 -13.016 0.664 1 97.19 150 GLN B C 1
ATOM 3102 O O . GLN B 1 150 ? 0.01 -13.539 -0.325 1 97.19 150 GLN B O 1
ATOM 3107 N N . LEU B 1 151 ? 1.035 -11.844 0.677 1 97.75 151 LEU B N 1
ATOM 3108 C CA . LEU B 1 151 ? 0.995 -11.047 -0.546 1 97.75 151 LEU B CA 1
ATOM 3109 C C . LEU B 1 151 ? 1.879 -11.664 -1.624 1 97.75 151 LEU B C 1
ATOM 3111 O O . LEU B 1 151 ? 1.49 -11.727 -2.793 1 97.75 151 LEU B O 1
ATOM 3115 N N . LEU B 1 152 ? 3.025 -12.125 -1.268 1 98 152 LEU B N 1
ATOM 3116 C CA . LEU B 1 152 ? 3.92 -12.773 -2.219 1 98 152 LEU B CA 1
ATOM 3117 C C . LEU B 1 152 ? 3.244 -13.984 -2.861 1 98 152 LEU B C 1
ATOM 3119 O O . LEU B 1 152 ? 3.242 -14.117 -4.086 1 98 152 LEU B O 1
ATOM 3123 N N . MET B 1 153 ? 2.695 -14.758 -2.031 1 98.25 153 MET B N 1
ATOM 3124 C CA . MET B 1 153 ? 2.021 -15.953 -2.525 1 98.25 153 MET B CA 1
ATOM 3125 C C . MET B 1 153 ? 0.836 -15.586 -3.412 1 98.25 153 MET B C 1
ATOM 3127 O O . MET B 1 153 ? 0.531 -16.297 -4.375 1 98.25 153 MET B O 1
ATOM 3131 N N . ASN B 1 154 ? 0.222 -14.523 -3.021 1 98.31 154 ASN B N 1
ATOM 3132 C CA . ASN B 1 154 ? -0.906 -14.047 -3.814 1 98.31 154 ASN B CA 1
ATOM 3133 C C . ASN B 1 154 ? -0.461 -13.586 -5.199 1 98.31 154 ASN B C 1
ATOM 3135 O O . ASN B 1 154 ? -1.109 -13.891 -6.199 1 98.31 154 ASN B O 1
ATOM 3139 N N . ILE B 1 155 ? 0.575 -12.898 -5.266 1 98.31 155 ILE B N 1
ATOM 3140 C CA . ILE B 1 155 ? 1.083 -12.359 -6.523 1 98.31 155 ILE B CA 1
ATOM 3141 C C . ILE B 1 155 ? 1.458 -13.5 -7.465 1 98.31 155 ILE B C 1
ATOM 3143 O O . ILE B 1 155 ? 1.133 -13.469 -8.648 1 98.31 155 ILE B O 1
ATOM 3147 N N . PHE B 1 156 ? 2.043 -14.531 -6.965 1 98.5 156 PHE B N 1
ATOM 3148 C CA . PHE B 1 156 ? 2.549 -15.609 -7.805 1 98.5 156 PHE B CA 1
ATOM 3149 C C . PHE B 1 156 ? 1.479 -16.672 -8.016 1 98.5 156 PHE B C 1
ATOM 3151 O O . PHE B 1 156 ? 1.728 -17.688 -8.672 1 98.5 156 PHE B O 1
ATOM 3158 N N . TYR B 1 157 ? 0.314 -16.469 -7.418 1 97.69 157 TYR B N 1
ATOM 3159 C CA . TYR B 1 157 ? -0.728 -17.484 -7.578 1 97.69 157 TYR B CA 1
ATOM 3160 C C . TYR B 1 157 ? -0.967 -17.781 -9.047 1 97.69 157 TYR B C 1
ATOM 3162 O O . TYR B 1 157 ? -1.1 -16.875 -9.867 1 97.69 157 TYR B O 1
ATOM 3170 N N . PRO B 1 158 ? -1.058 -19.031 -9.398 1 96.5 158 PRO B N 1
ATOM 3171 C CA . PRO B 1 158 ? -1.128 -19.422 -10.805 1 96.5 158 PRO B CA 1
ATOM 3172 C C . PRO B 1 158 ? -2.303 -18.766 -11.539 1 96.5 158 PRO B C 1
ATOM 3174 O O . PRO B 1 158 ? -3.432 -18.797 -11.039 1 96.5 158 PRO B O 1
ATOM 3177 N N . LYS B 1 159 ? -2.006 -18.125 -12.633 1 94.62 159 LYS B N 1
ATOM 3178 C CA . LYS B 1 159 ? -2.963 -17.547 -13.57 1 94.62 159 LYS B CA 1
ATOM 3179 C C . LYS B 1 159 ? -3.445 -16.172 -13.094 1 94.62 159 LYS B C 1
ATOM 3181 O O . LYS B 1 159 ? -4.203 -15.5 -13.789 1 94.62 159 LYS B O 1
ATOM 3186 N N . ALA B 1 160 ? -3.037 -15.82 -11.914 1 96 160 ALA B N 1
ATOM 3187 C CA . ALA B 1 160 ? -3.354 -14.461 -11.492 1 96 160 ALA B CA 1
ATOM 3188 C C . ALA B 1 160 ? -2.652 -13.43 -12.375 1 96 160 ALA B C 1
ATOM 3190 O O . ALA B 1 160 ? -1.647 -13.742 -13.016 1 96 160 ALA B O 1
ATOM 3191 N N . PRO B 1 161 ? -3.127 -12.266 -12.406 1 95.69 161 PRO B N 1
ATOM 3192 C CA . PRO B 1 161 ? -2.643 -11.266 -13.359 1 95.69 161 PRO B CA 1
ATOM 3193 C C . PRO B 1 161 ? -1.15 -10.984 -13.211 1 95.69 161 PRO B C 1
ATOM 3195 O O . PRO B 1 161 ? -0.463 -10.742 -14.211 1 95.69 161 PRO B O 1
ATOM 3198 N N . LEU B 1 162 ? -0.644 -11.047 -12.07 1 96.62 162 LEU B N 1
ATOM 3199 C CA . LEU B 1 162 ? 0.725 -10.594 -11.844 1 96.62 162 LEU B CA 1
ATOM 3200 C C . LEU B 1 162 ? 1.669 -11.781 -11.695 1 96.62 162 LEU B C 1
ATOM 3202 O O . LEU B 1 162 ? 2.848 -11.609 -11.375 1 96.62 162 LEU B O 1
ATOM 3206 N N . HIS B 1 163 ? 1.223 -12.992 -11.984 1 96.44 163 HIS B N 1
ATOM 3207 C CA . HIS B 1 163 ? 1.981 -14.172 -11.586 1 96.44 163 HIS B CA 1
ATOM 3208 C C . HIS B 1 163 ? 3.195 -14.375 -12.492 1 96.44 163 HIS B C 1
ATOM 3210 O O . HIS B 1 163 ? 4.152 -15.055 -12.109 1 96.44 163 HIS B O 1
ATOM 3216 N N . ASP B 1 164 ? 3.064 -13.789 -13.633 1 93 164 ASP B N 1
ATOM 3217 C CA . ASP B 1 164 ? 4.129 -13.992 -14.609 1 93 164 ASP B CA 1
ATOM 3218 C C . ASP B 1 164 ? 5.211 -12.922 -14.477 1 93 164 ASP B C 1
ATOM 3220 O O . ASP B 1 164 ? 4.922 -11.727 -14.547 1 93 164 ASP B O 1
ATOM 3224 N N . GLY B 1 165 ? 6.383 -13.305 -14.203 1 95 165 GLY B N 1
ATOM 3225 C CA . GLY B 1 165 ? 7.504 -12.391 -14.07 1 95 165 GLY B CA 1
ATOM 3226 C C . GLY B 1 165 ? 8.062 -12.32 -12.664 1 95 165 GLY B C 1
ATOM 3227 O O . GLY B 1 165 ? 7.727 -13.156 -11.82 1 95 165 GLY B O 1
ATOM 3228 N N . ALA B 1 166 ? 8.898 -11.258 -12.508 1 97.19 166 ALA B N 1
ATOM 3229 C CA . ALA B 1 166 ? 9.625 -11.195 -11.25 1 97.19 166 ALA B CA 1
ATOM 3230 C C . ALA B 1 166 ? 9 -10.172 -10.305 1 97.19 166 ALA B C 1
ATOM 3232 O O . ALA B 1 166 ? 8.398 -9.188 -10.75 1 97.19 166 ALA B O 1
ATOM 3233 N N . VAL B 1 167 ? 9.086 -10.477 -9.055 1 97.62 167 VAL B N 1
ATOM 3234 C CA . VAL B 1 167 ? 8.781 -9.508 -8.008 1 97.62 167 VAL B CA 1
ATOM 3235 C C . VAL B 1 167 ? 10.078 -8.852 -7.527 1 97.62 167 VAL B C 1
ATOM 3237 O O . VAL B 1 167 ? 11.078 -9.539 -7.305 1 97.62 167 VAL B O 1
ATOM 3240 N N . LEU B 1 168 ? 10.086 -7.57 -7.418 1 95.44 168 LEU B N 1
ATOM 3241 C CA . LEU B 1 168 ? 11.242 -6.824 -6.938 1 95.44 168 LEU B CA 1
ATOM 3242 C C . LEU B 1 168 ? 11.039 -6.375 -5.496 1 95.44 168 LEU B C 1
ATOM 3244 O O . LEU B 1 168 ? 10 -5.805 -5.16 1 95.44 168 LEU B O 1
ATOM 3248 N N . ILE B 1 169 ? 12.016 -6.68 -4.688 1 95.12 169 ILE B N 1
ATOM 3249 C CA . ILE B 1 169 ? 11.961 -6.301 -3.279 1 95.12 169 ILE B CA 1
ATOM 3250 C C . ILE B 1 169 ? 13.109 -5.352 -2.957 1 95.12 169 ILE B C 1
ATOM 3252 O O . ILE B 1 169 ? 14.258 -5.613 -3.32 1 95.12 169 ILE B O 1
ATOM 3256 N N . SER B 1 170 ? 12.812 -4.293 -2.355 1 87.94 170 SER B N 1
ATOM 3257 C CA . SER B 1 170 ? 13.797 -3.316 -1.906 1 87.94 170 SER B CA 1
ATOM 3258 C C . SER B 1 170 ? 13.445 -2.768 -0.529 1 87.94 170 SER B C 1
ATOM 3260 O O . SER B 1 170 ? 12.32 -2.301 -0.311 1 87.94 170 SER B O 1
ATOM 3262 N N . LYS B 1 171 ? 14.359 -2.912 0.448 1 82.88 171 LYS B N 1
ATOM 3263 C CA . LYS B 1 171 ? 14.219 -2.338 1.783 1 82.88 171 LYS B CA 1
ATOM 3264 C C . LYS B 1 171 ? 12.922 -2.805 2.447 1 82.88 171 LYS B C 1
ATOM 3266 O O . LYS B 1 171 ? 12.172 -1.994 2.996 1 82.88 171 LYS B O 1
ATOM 3271 N N . GLY B 1 172 ? 12.625 -4.066 2.184 1 87.62 172 GLY B N 1
ATOM 3272 C CA . GLY B 1 172 ? 11.508 -4.684 2.885 1 87.62 172 GLY B CA 1
ATOM 3273 C C . GLY B 1 172 ? 10.172 -4.422 2.223 1 87.62 172 GLY B C 1
ATOM 3274 O O . GLY B 1 172 ? 9.117 -4.719 2.795 1 87.62 172 GLY B O 1
ATOM 3275 N N . ARG B 1 173 ? 10.203 -3.881 1.059 1 91.44 173 ARG B N 1
ATOM 3276 C CA . ARG B 1 173 ? 8.961 -3.605 0.336 1 91.44 173 ARG B CA 1
ATOM 3277 C C . ARG B 1 173 ? 8.977 -4.262 -1.04 1 91.44 173 ARG B C 1
ATOM 3279 O O . ARG B 1 173 ? 10.031 -4.406 -1.655 1 91.44 173 ARG B O 1
ATOM 3286 N N . ILE B 1 174 ? 7.828 -4.609 -1.433 1 95.81 174 ILE B N 1
ATOM 3287 C CA . ILE B 1 174 ? 7.648 -5.02 -2.822 1 95.81 174 ILE B CA 1
ATOM 3288 C C . ILE B 1 174 ? 7.484 -3.787 -3.707 1 95.81 174 ILE B C 1
ATOM 3290 O O . ILE B 1 174 ? 6.457 -3.105 -3.646 1 95.81 174 ILE B O 1
ATOM 3294 N N . THR B 1 175 ? 8.422 -3.6 -4.531 1 91.81 175 THR B N 1
ATOM 3295 C CA . THR B 1 175 ? 8.391 -2.371 -5.316 1 91.81 175 THR B CA 1
ATOM 3296 C C . THR B 1 175 ? 7.613 -2.58 -6.617 1 91.81 175 THR B C 1
ATOM 3298 O O . THR B 1 175 ? 6.84 -1.714 -7.031 1 91.81 175 THR B O 1
ATOM 3301 N N . ALA B 1 176 ? 7.758 -3.727 -7.211 1 94.12 176 ALA B N 1
ATOM 3302 C CA . ALA B 1 176 ? 7.105 -4.016 -8.484 1 94.12 176 ALA B CA 1
ATOM 3303 C C . ALA B 1 176 ? 6.871 -5.516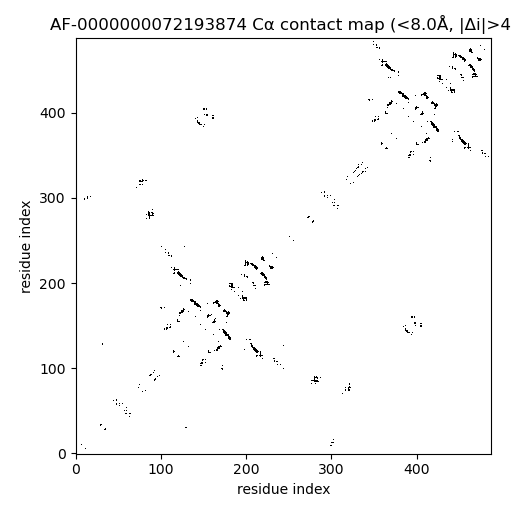 -8.656 1 94.12 176 ALA B C 1
ATOM 3305 O O . ALA B 1 176 ? 7.477 -6.328 -7.953 1 94.12 176 ALA B O 1
ATOM 3306 N N . ALA B 1 177 ? 5.961 -5.828 -9.523 1 96.81 177 ALA B N 1
ATOM 3307 C CA . ALA B 1 177 ? 5.648 -7.211 -9.875 1 96.81 177 ALA B CA 1
ATOM 3308 C C . ALA B 1 177 ? 5.488 -7.375 -11.383 1 96.81 177 ALA B C 1
ATOM 3310 O O . ALA B 1 177 ? 5.34 -6.387 -12.109 1 96.81 177 ALA B O 1
ATOM 3311 N N . ALA B 1 178 ? 5.637 -8.617 -11.773 1 96.31 178 ALA B N 1
ATOM 3312 C CA . ALA B 1 178 ? 5.508 -8.961 -13.188 1 96.31 178 ALA B CA 1
ATOM 3313 C C . ALA B 1 178 ? 6.598 -8.289 -14.023 1 96.31 178 ALA B C 1
ATOM 3315 O O . ALA B 1 178 ? 6.34 -7.809 -15.125 1 96.31 178 ALA B O 1
ATOM 3316 N N . CYS B 1 179 ? 7.711 -8.258 -13.5 1 94.81 179 CYS B N 1
ATOM 3317 C CA . CYS B 1 179 ? 8.836 -7.641 -14.188 1 94.81 179 CYS B CA 1
ATOM 3318 C C . CYS B 1 179 ? 9.539 -8.641 -15.094 1 94.81 179 CYS B C 1
ATOM 3320 O O . CYS B 1 179 ? 9.688 -9.812 -14.742 1 94.81 179 CYS B O 1
ATOM 3322 N N . ILE B 1 180 ? 9.961 -8.133 -16.156 1 93.75 180 ILE B N 1
ATOM 3323 C CA . ILE B 1 180 ? 10.711 -8.969 -17.094 1 93.75 180 ILE B CA 1
ATOM 3324 C C . ILE B 1 180 ? 12.211 -8.727 -16.906 1 93.75 180 ILE B C 1
ATOM 3326 O O . ILE B 1 180 ? 12.672 -7.59 -16.969 1 93.75 180 ILE B O 1
ATOM 3330 N N . LEU B 1 181 ? 12.9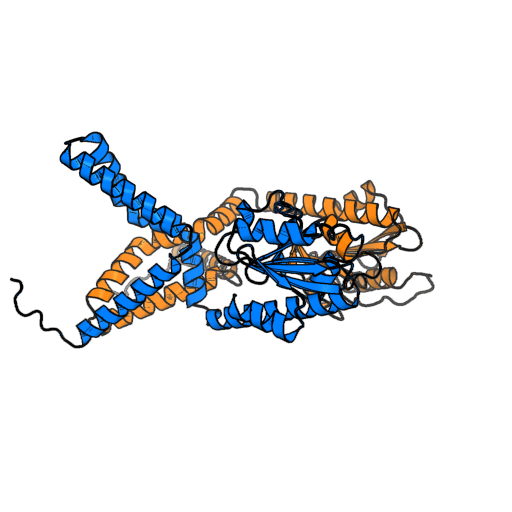14 -9.758 -16.719 1 93.75 181 LEU B N 1
ATOM 3331 C CA . LEU B 1 181 ? 14.352 -9.688 -16.453 1 93.75 181 LEU B CA 1
ATOM 3332 C C . LEU B 1 181 ? 15.148 -10.094 -17.688 1 93.75 181 LEU B C 1
ATOM 3334 O O . LEU B 1 181 ? 14.617 -10.758 -18.578 1 93.75 181 LEU B O 1
ATOM 3338 N N . PRO B 1 182 ? 16.375 -9.672 -17.703 1 90.19 182 PRO B N 1
ATOM 3339 C CA . PRO B 1 182 ? 17.234 -10.195 -18.766 1 90.19 182 PRO B CA 1
ATOM 3340 C C . PRO B 1 182 ? 17.5 -11.688 -18.625 1 90.19 182 PRO B C 1
ATOM 3342 O O . PRO B 1 182 ? 17.641 -12.195 -17.516 1 90.19 182 PRO B O 1
ATOM 3345 N N . LEU B 1 183 ? 17.641 -12.336 -19.75 1 90.69 183 LEU B N 1
ATOM 3346 C CA . LEU B 1 183 ? 17.875 -13.773 -19.75 1 90.69 183 LEU B CA 1
ATOM 3347 C C . LEU B 1 183 ? 19.344 -14.102 -20 1 90.69 183 LEU B C 1
ATOM 3349 O O . LEU B 1 183 ? 19.984 -13.453 -20.828 1 90.69 183 LEU B O 1
ATOM 3353 N N . ALA B 1 184 ? 19.828 -15.008 -19.219 1 91.25 184 ALA B N 1
ATOM 3354 C CA . ALA B 1 184 ? 21.156 -15.523 -19.484 1 91.25 184 ALA B CA 1
ATOM 3355 C C . ALA B 1 184 ? 21.172 -16.438 -20.703 1 91.25 184 ALA B C 1
ATOM 3357 O O . ALA B 1 184 ? 20.141 -17.016 -21.062 1 91.25 184 ALA B O 1
ATOM 3358 N N . GLU B 1 185 ? 22.328 -16.562 -21.344 1 84.94 185 GLU B N 1
ATOM 3359 C CA . GLU B 1 185 ? 22.484 -17.453 -22.484 1 84.94 185 GLU B CA 1
ATOM 3360 C C . GLU B 1 185 ? 22.375 -18.922 -22.062 1 84.94 185 GLU B C 1
ATOM 3362 O O . GLU B 1 185 ? 22.859 -19.297 -21 1 84.94 185 GLU B O 1
ATOM 3367 N N . ALA B 1 186 ? 21.594 -19.719 -22.844 1 76.12 186 ALA B N 1
ATOM 3368 C CA . ALA B 1 186 ? 21.359 -21.125 -22.531 1 76.12 186 ALA B CA 1
ATOM 3369 C C . ALA B 1 186 ? 22.609 -21.969 -22.734 1 76.12 186 ALA B C 1
ATOM 3371 O O . ALA B 1 186 ? 23.094 -22.094 -23.859 1 76.12 186 ALA B O 1
ATOM 3372 N N . LYS B 1 187 ? 23.656 -21.922 -21.969 1 63.5 187 LYS B N 1
ATOM 3373 C CA . LYS B 1 187 ? 24.891 -22.672 -22.172 1 63.5 187 LYS B CA 1
ATOM 3374 C C . LYS B 1 187 ? 24.672 -24.156 -21.922 1 63.5 187 LYS B C 1
ATOM 3376 O O . LYS B 1 187 ? 25.375 -24.781 -21.125 1 63.5 187 LYS B O 1
ATOM 3381 N N . GLY B 1 188 ? 23.609 -24.75 -22.625 1 61.94 188 GLY B N 1
ATOM 3382 C CA . GLY B 1 188 ? 23.484 -26.203 -22.562 1 61.94 188 GLY B CA 1
ATOM 3383 C C . GLY B 1 188 ? 22.625 -26.672 -21.391 1 61.94 188 GLY B C 1
ATOM 3384 O O . GLY B 1 188 ? 22.188 -27.828 -21.375 1 61.94 188 GLY B O 1
ATOM 3385 N N . GLN B 1 189 ? 22.547 -26.031 -20.359 1 63.66 189 GLN B N 1
ATOM 3386 C CA . GLN B 1 189 ? 21.781 -26.5 -19.203 1 63.66 189 GLN B CA 1
ATOM 3387 C C . GLN B 1 189 ? 20.281 -26.312 -19.406 1 63.66 189 GLN B C 1
ATOM 3389 O O . GLN B 1 189 ? 19.859 -25.359 -20.062 1 63.66 189 GLN B O 1
ATOM 3394 N N . SER B 1 190 ? 19.562 -27.312 -19.188 1 75.31 190 SER B N 1
ATOM 3395 C CA . SER B 1 190 ? 18.109 -27.359 -19.328 1 75.31 190 SER B CA 1
ATOM 3396 C C . SER B 1 190 ? 17.438 -26.5 -18.266 1 75.31 190 SER B C 1
ATOM 3398 O O . SER B 1 190 ? 16.781 -27.016 -17.359 1 75.31 190 SER B O 1
ATOM 3400 N N . PHE B 1 191 ? 17.812 -25.25 -18.219 1 83 191 PHE B N 1
ATOM 3401 C CA . PHE B 1 191 ? 17.125 -24.391 -17.266 1 83 191 PHE B CA 1
ATOM 3402 C C . PHE B 1 191 ? 15.875 -23.781 -17.891 1 83 191 PHE B C 1
ATOM 3404 O O . PHE B 1 191 ? 15.867 -23.453 -19.078 1 83 191 PHE B O 1
ATOM 3411 N N . GLY B 1 192 ? 14.844 -23.797 -17.109 1 88.12 192 GLY B N 1
ATOM 3412 C CA . GLY B 1 192 ? 13.656 -23.062 -17.516 1 88.12 192 GLY B CA 1
ATOM 3413 C C . GLY B 1 192 ? 13.883 -21.562 -17.594 1 88.12 192 GLY B C 1
ATOM 3414 O O . GLY B 1 192 ? 14.961 -21.078 -17.266 1 88.12 192 GLY B O 1
ATOM 3415 N N . THR B 1 193 ? 13 -20.844 -18.078 1 90.44 193 THR B N 1
ATOM 3416 C CA . THR B 1 193 ? 13.078 -19.406 -18.328 1 90.44 193 THR B CA 1
ATOM 3417 C C . THR B 1 193 ? 13.312 -18.641 -17.031 1 90.44 193 THR B C 1
ATOM 3419 O O . THR B 1 193 ? 14.102 -17.703 -16.984 1 90.44 193 THR B O 1
ATOM 3422 N N . ARG B 1 194 ? 12.68 -19.031 -15.961 1 93.81 194 ARG B N 1
ATOM 3423 C CA . ARG B 1 194 ? 12.828 -18.344 -14.68 1 93.81 194 ARG B CA 1
ATOM 3424 C C . ARG B 1 194 ? 14.266 -18.438 -14.172 1 93.81 194 ARG B C 1
ATOM 3426 O O . ARG B 1 194 ? 14.82 -17.469 -13.672 1 93.81 194 ARG B O 1
ATOM 3433 N N . HIS B 1 195 ? 14.867 -19.609 -14.32 1 94.69 195 HIS B N 1
ATOM 3434 C CA . HIS B 1 195 ? 16.25 -19.797 -13.883 1 94.69 195 HIS B CA 1
ATOM 3435 C C . HIS B 1 195 ? 17.203 -18.969 -14.719 1 94.69 195 HIS B C 1
ATOM 3437 O O . HIS B 1 195 ? 18.125 -18.344 -14.18 1 94.69 195 HIS B O 1
ATOM 3443 N N . ARG B 1 196 ? 16.938 -18.969 -15.961 1 94.69 196 ARG B N 1
ATOM 3444 C CA . ARG B 1 196 ? 17.766 -18.172 -16.844 1 94.69 196 ARG B CA 1
ATOM 3445 C C . ARG B 1 196 ? 17.641 -16.688 -16.531 1 94.69 196 ARG B C 1
ATOM 3447 O O . ARG B 1 196 ? 18.609 -15.93 -16.656 1 94.69 196 ARG B O 1
ATOM 3454 N N . ALA B 1 197 ? 16.469 -16.297 -16.234 1 94.75 197 ALA B N 1
ATOM 3455 C CA . ALA B 1 197 ? 16.234 -14.898 -15.844 1 94.75 197 ALA B CA 1
ATOM 3456 C C . ALA B 1 197 ? 17 -14.555 -14.57 1 94.75 197 ALA B C 1
ATOM 3458 O O . ALA B 1 197 ? 17.594 -13.469 -14.469 1 94.75 197 ALA B O 1
ATOM 3459 N N . ALA B 1 198 ? 16.984 -15.453 -13.648 1 96.25 198 ALA B N 1
ATOM 3460 C CA . ALA B 1 198 ? 17.703 -15.25 -12.391 1 96.25 198 ALA B CA 1
ATOM 3461 C C . ALA B 1 198 ? 19.188 -15.078 -12.641 1 96.25 198 ALA B C 1
ATOM 3463 O O . ALA B 1 198 ? 19.812 -14.156 -12.109 1 96.25 198 ALA B O 1
ATOM 3464 N N . LEU B 1 199 ? 19.688 -15.945 -13.461 1 94.75 199 LEU B N 1
ATOM 3465 C CA . LEU B 1 199 ? 21.109 -15.891 -13.805 1 94.75 199 LEU B CA 1
ATOM 3466 C C . LEU B 1 199 ? 21.438 -14.609 -14.555 1 94.75 199 LEU B C 1
ATOM 3468 O O . LEU B 1 199 ? 22.438 -13.945 -14.258 1 94.75 199 LEU B O 1
ATOM 3472 N N . GLY B 1 200 ? 20.609 -14.297 -15.461 1 92.56 200 GLY B N 1
ATOM 3473 C CA . GLY B 1 200 ? 20.828 -13.086 -16.234 1 92.56 200 GLY B CA 1
ATOM 3474 C C . GLY B 1 200 ? 20.844 -11.828 -15.383 1 92.56 200 GLY B C 1
ATOM 3475 O O . GLY B 1 200 ? 21.688 -10.953 -15.57 1 92.56 200 GLY B O 1
ATOM 3476 N N . MET B 1 201 ? 19.969 -11.734 -14.492 1 92.75 201 MET B N 1
ATOM 3477 C CA . MET B 1 201 ? 19.844 -10.57 -13.609 1 92.75 201 MET B CA 1
ATOM 3478 C C . MET B 1 201 ? 21.078 -10.422 -12.742 1 92.75 201 MET B C 1
ATOM 3480 O O . MET B 1 201 ? 21.609 -9.32 -12.602 1 92.75 201 MET B O 1
ATOM 3484 N N . THR B 1 202 ? 21.578 -11.531 -12.195 1 93.06 202 THR B N 1
ATOM 3485 C CA . THR B 1 202 ? 22.656 -11.477 -11.227 1 93.06 202 THR B CA 1
ATOM 3486 C C . THR B 1 202 ? 24 -11.32 -11.93 1 93.06 202 THR B C 1
ATOM 3488 O O . THR B 1 202 ? 25.016 -11 -11.297 1 93.06 202 THR B O 1
ATOM 3491 N N . GLN B 1 203 ? 24 -11.57 -13.195 1 88.19 203 GLN B N 1
ATOM 3492 C CA . GLN B 1 203 ? 25.203 -11.305 -13.984 1 88.19 203 GLN B CA 1
ATOM 3493 C C . GLN B 1 203 ? 25.375 -9.805 -14.211 1 88.19 203 GLN B C 1
ATOM 3495 O O . GLN B 1 203 ? 26.516 -9.328 -14.375 1 88.19 203 GLN B O 1
ATOM 3500 N N . GLU B 1 204 ? 24.266 -9.117 -14.164 1 82.88 204 GLU B N 1
ATOM 3501 C CA . GLU B 1 204 ? 24.281 -7.703 -14.523 1 82.88 204 GLU B CA 1
ATOM 3502 C C . GLU B 1 204 ? 24.297 -6.816 -13.289 1 82.88 204 GLU B C 1
ATOM 3504 O O . GLU B 1 204 ? 24.609 -5.629 -13.375 1 82.88 204 GLU B O 1
ATOM 3509 N N . CYS B 1 205 ? 23.938 -7.379 -12.211 1 82.12 205 CYS B N 1
ATOM 3510 C CA . CYS B 1 205 ? 23.922 -6.57 -10.992 1 82.12 205 CYS B CA 1
ATOM 3511 C C . CYS B 1 205 ? 24.188 -7.426 -9.766 1 82.12 205 CYS B C 1
ATOM 3513 O O . CYS B 1 205 ? 24.438 -8.633 -9.883 1 82.12 205 CYS B O 1
ATOM 3515 N N . ASP B 1 206 ? 24.188 -6.812 -8.547 1 86.5 206 ASP B N 1
ATOM 3516 C CA . ASP B 1 206 ? 24.562 -7.512 -7.324 1 86.5 206 ASP B CA 1
ATOM 3517 C C . ASP B 1 206 ? 23.328 -8.031 -6.59 1 86.5 206 ASP B C 1
ATOM 3519 O O . ASP B 1 206 ? 23.422 -8.469 -5.438 1 86.5 206 ASP B O 1
ATOM 3523 N N . ALA B 1 207 ? 22.219 -8.016 -7.27 1 91.94 207 ALA B N 1
ATOM 3524 C CA . ALA B 1 207 ? 20.984 -8.469 -6.645 1 91.94 207 ALA B CA 1
ATOM 3525 C C . ALA B 1 207 ? 21.031 -9.961 -6.348 1 91.94 207 ALA B C 1
ATOM 3527 O O . ALA B 1 207 ? 21.844 -10.688 -6.934 1 91.94 207 ALA B O 1
ATOM 3528 N N . VAL B 1 208 ? 20.234 -10.336 -5.395 1 95.62 208 VAL B N 1
ATOM 3529 C CA . VAL B 1 208 ? 20 -11.75 -5.113 1 95.62 208 VAL B CA 1
ATOM 3530 C C . VAL B 1 208 ? 18.641 -12.172 -5.656 1 95.62 208 VAL B C 1
ATOM 3532 O O . VAL B 1 208 ? 17.641 -11.461 -5.469 1 95.62 208 VAL B O 1
ATOM 3535 N N . VAL B 1 209 ? 18.688 -13.297 -6.352 1 97.44 209 VAL B N 1
ATOM 3536 C CA . VAL B 1 209 ? 17.422 -13.727 -6.949 1 97.44 209 VAL B CA 1
ATOM 3537 C C . VAL B 1 209 ? 17.047 -15.102 -6.418 1 97.44 209 VAL B C 1
ATOM 3539 O O . VAL B 1 209 ? 17.844 -16.047 -6.473 1 97.44 209 VAL B O 1
ATOM 3542 N N . VAL B 1 210 ? 15.867 -15.227 -5.891 1 98.31 210 VAL B N 1
ATOM 3543 C CA . VAL B 1 210 ? 15.336 -16.5 -5.426 1 98.31 210 VAL B CA 1
ATOM 3544 C C . VAL B 1 210 ? 14.375 -17.062 -6.469 1 98.31 210 VAL B C 1
ATOM 3546 O O . VAL B 1 210 ? 13.492 -16.359 -6.961 1 98.31 210 VAL B O 1
ATOM 3549 N N . VAL B 1 211 ? 14.555 -18.359 -6.801 1 98 211 VAL B N 1
ATOM 3550 C CA . VAL B 1 211 ? 13.719 -19.031 -7.797 1 98 211 VAL B CA 1
ATOM 3551 C C . VAL B 1 211 ? 13.047 -20.25 -7.176 1 98 211 VAL B C 1
ATOM 3553 O O . VAL B 1 211 ? 13.695 -21.047 -6.504 1 98 211 VAL B O 1
ATOM 3556 N N . VAL B 1 212 ? 11.758 -20.312 -7.348 1 98.19 212 VAL B N 1
ATOM 3557 C CA . VAL B 1 212 ? 11.023 -21.531 -7.004 1 98.19 212 VAL B CA 1
ATOM 3558 C C . VAL B 1 212 ? 10.555 -22.219 -8.281 1 98.19 212 VAL B C 1
ATOM 3560 O O . VAL B 1 212 ? 9.852 -21.625 -9.102 1 98.19 212 VAL B O 1
ATOM 3563 N N . SER B 1 213 ? 11 -23.375 -8.508 1 95.81 213 SER B N 1
ATOM 3564 C CA . SER B 1 213 ? 10.633 -24.141 -9.695 1 95.81 213 SER B CA 1
ATOM 3565 C C . SER B 1 213 ? 9.211 -24.688 -9.586 1 95.81 213 SER B C 1
ATOM 3567 O O . SER B 1 213 ? 8.859 -25.312 -8.594 1 95.81 213 SER B O 1
ATOM 3569 N N . GLU B 1 214 ? 8.461 -24.453 -10.531 1 95.06 214 GLU B N 1
ATOM 3570 C CA . GLU B 1 214 ? 7.094 -24.953 -10.594 1 95.06 214 GLU B CA 1
ATOM 3571 C C . GLU B 1 214 ? 7.074 -26.453 -10.867 1 95.06 214 GLU B C 1
ATOM 3573 O O . GLU B 1 214 ? 6.23 -27.188 -10.336 1 95.06 214 GLU B O 1
ATOM 3578 N N . GLU B 1 215 ? 7.98 -26.938 -11.578 1 92.5 215 GLU B N 1
ATOM 3579 C CA . GLU B 1 215 ? 8.039 -28.328 -12.016 1 92.5 215 GLU B CA 1
ATOM 3580 C C . GLU B 1 215 ? 8.578 -29.234 -10.906 1 92.5 215 GLU B C 1
ATOM 3582 O O . GLU B 1 215 ? 7.988 -30.266 -10.602 1 92.5 215 GLU B O 1
ATOM 3587 N N . ARG B 1 216 ? 9.633 -28.75 -10.227 1 92.5 216 ARG B N 1
ATOM 3588 C CA . ARG B 1 216 ? 10.336 -29.625 -9.289 1 92.5 216 ARG B CA 1
ATOM 3589 C C . ARG B 1 216 ? 10.047 -29.219 -7.848 1 92.5 216 ARG B C 1
ATOM 3591 O O . ARG B 1 216 ? 10.336 -29.969 -6.914 1 92.5 216 ARG B O 1
ATOM 3598 N N . GLY B 1 217 ? 9.523 -28.031 -7.699 1 94.75 217 GLY B N 1
ATOM 3599 C CA . GLY B 1 217 ? 9.297 -27.516 -6.355 1 94.75 217 GLY B CA 1
ATOM 3600 C C . GLY B 1 217 ? 10.578 -27.266 -5.59 1 94.75 217 GLY B C 1
ATOM 3601 O O . GLY B 1 217 ? 10.633 -27.453 -4.371 1 94.75 217 GLY B O 1
ATOM 3602 N N . GLU B 1 218 ? 11.547 -26.953 -6.312 1 96.38 218 GLU B N 1
ATOM 3603 C CA . GLU B 1 218 ? 12.844 -26.703 -5.699 1 96.38 218 GLU B CA 1
ATOM 3604 C C . GLU B 1 218 ? 13.102 -25.203 -5.57 1 96.38 218 GLU B C 1
ATOM 3606 O O . GLU B 1 218 ? 12.727 -24.422 -6.449 1 96.38 218 GLU B O 1
ATOM 3611 N N . ILE B 1 219 ? 13.734 -24.891 -4.504 1 98.31 219 ILE B N 1
ATOM 3612 C CA . ILE B 1 219 ? 14.109 -23.5 -4.273 1 98.31 219 ILE B CA 1
ATOM 3613 C C . ILE B 1 219 ? 15.586 -23.297 -4.59 1 98.31 219 ILE B C 1
ATOM 3615 O O . ILE B 1 219 ? 16.438 -24.078 -4.137 1 98.31 219 ILE B O 1
ATOM 3619 N N . SER B 1 220 ? 15.891 -22.344 -5.379 1 97.94 220 SER B N 1
ATOM 3620 C CA . SER B 1 220 ? 17.266 -22 -5.734 1 97.94 220 SER B CA 1
ATOM 3621 C C . SER B 1 220 ? 17.531 -20.5 -5.531 1 97.94 220 SER B C 1
ATOM 3623 O O . SER B 1 220 ? 16.594 -19.703 -5.484 1 97.94 220 SER B O 1
ATOM 3625 N N . VAL B 1 221 ? 18.797 -20.203 -5.434 1 97.94 221 VAL B N 1
ATOM 3626 C CA . VAL B 1 221 ? 19.203 -18.797 -5.301 1 97.94 221 VAL B CA 1
ATOM 3627 C C . VAL B 1 221 ? 20.312 -18.5 -6.301 1 97.94 221 VAL B C 1
ATOM 3629 O O . VAL B 1 221 ? 21.266 -19.266 -6.438 1 97.94 221 VAL B O 1
ATOM 3632 N N . ALA B 1 222 ? 20.125 -17.406 -7 1 97 222 ALA B N 1
ATOM 3633 C CA . ALA B 1 222 ? 21.156 -16.938 -7.918 1 97 222 ALA B CA 1
ATOM 3634 C C . ALA B 1 222 ? 21.891 -15.727 -7.34 1 97 222 ALA B C 1
ATOM 3636 O O . ALA B 1 222 ? 21.266 -14.781 -6.852 1 97 222 ALA B O 1
ATOM 3637 N N . ILE B 1 223 ? 23.156 -15.773 -7.406 1 94.56 223 ILE B N 1
ATOM 3638 C CA . ILE B 1 223 ? 24.016 -14.703 -6.926 1 94.56 223 ILE B CA 1
ATOM 3639 C C . ILE B 1 223 ? 25.25 -14.594 -7.82 1 94.56 223 ILE B C 1
ATOM 3641 O O . ILE B 1 223 ? 25.938 -15.586 -8.078 1 94.56 223 ILE B O 1
ATOM 3645 N N . LYS B 1 224 ? 25.516 -13.438 -8.281 1 91.81 224 LYS B N 1
ATOM 3646 C CA . LYS B 1 224 ? 26.703 -13.156 -9.078 1 91.81 224 LYS B CA 1
ATOM 3647 C C . LYS B 1 224 ? 26.844 -14.148 -10.227 1 91.81 224 LYS B C 1
ATOM 3649 O O . LYS B 1 224 ? 27.922 -14.68 -10.469 1 91.81 224 LYS B O 1
ATOM 3654 N N . GLY B 1 225 ? 25.781 -14.516 -10.797 1 91.69 225 GLY B N 1
ATOM 3655 C CA . GLY B 1 225 ? 25.797 -15.352 -11.984 1 91.69 225 GLY B CA 1
ATOM 3656 C C . GLY B 1 225 ? 25.906 -16.828 -11.672 1 91.69 225 GLY B C 1
ATOM 3657 O O . GLY B 1 225 ? 26.141 -17.641 -12.57 1 91.69 225 GLY B O 1
ATOM 3658 N N . GLU B 1 226 ? 25.812 -17.156 -10.469 1 93.44 226 GLU B N 1
ATOM 3659 C CA . GLU B 1 226 ? 25.859 -18.562 -10.062 1 93.44 226 GLU B CA 1
ATOM 3660 C C . GLU B 1 226 ? 24.547 -18.969 -9.398 1 93.44 226 GLU B C 1
ATOM 3662 O O . GLU B 1 226 ? 23.906 -18.172 -8.727 1 93.44 226 GLU B O 1
ATOM 3667 N N . LEU B 1 227 ? 24.234 -20.234 -9.562 1 94.25 227 LEU B N 1
ATOM 3668 C CA . LEU B 1 227 ? 22.969 -20.75 -9.039 1 94.25 227 LEU B CA 1
ATOM 3669 C C . LEU B 1 227 ? 23.219 -21.797 -7.965 1 94.25 227 LEU B C 1
ATOM 3671 O O . LEU B 1 227 ? 23.906 -22.797 -8.203 1 94.25 227 LEU B O 1
ATOM 3675 N N . VAL B 1 228 ? 22.75 -21.547 -6.789 1 94.62 228 VAL B N 1
ATOM 3676 C CA . VAL B 1 228 ? 22.719 -22.516 -5.707 1 94.62 228 VAL B CA 1
ATOM 3677 C C . VAL B 1 228 ? 21.359 -23.203 -5.66 1 94.62 228 VAL B C 1
ATOM 3679 O O . VAL B 1 228 ? 20.344 -22.547 -5.438 1 94.62 228 VAL B O 1
ATOM 3682 N N . ARG B 1 229 ? 21.328 -24.516 -5.75 1 94.56 229 ARG B N 1
ATOM 3683 C CA . ARG B 1 229 ? 20.078 -25.219 -5.973 1 94.56 229 ARG B CA 1
ATOM 3684 C C . ARG B 1 229 ? 19.672 -26.016 -4.742 1 94.56 229 ARG B C 1
ATOM 3686 O O . ARG B 1 229 ? 20.469 -26.188 -3.814 1 94.56 229 ARG B O 1
ATOM 3693 N N . SER B 1 230 ? 18.438 -26.391 -4.746 1 94.75 230 SER B N 1
ATOM 3694 C CA . SER B 1 230 ? 17.844 -27.344 -3.818 1 94.75 230 SER B CA 1
ATOM 3695 C C . SER B 1 230 ? 18.031 -26.906 -2.371 1 94.75 230 SER B C 1
ATOM 3697 O O . SER B 1 230 ? 18.5 -27.688 -1.538 1 94.75 230 SER B O 1
ATOM 3699 N N . LEU B 1 231 ? 17.656 -25.75 -2.145 1 96.69 231 LEU B N 1
ATOM 3700 C CA . LEU B 1 231 ? 17.766 -25.203 -0.795 1 96.69 231 LEU B CA 1
ATOM 3701 C C . LEU B 1 231 ? 16.5 -25.516 0.011 1 96.69 231 LEU B C 1
ATOM 3703 O O . LEU B 1 231 ? 15.391 -25.422 -0.51 1 96.69 231 LEU B O 1
ATOM 3707 N N . ASP B 1 232 ? 16.703 -25.953 1.264 1 96.62 232 ASP B N 1
ATOM 3708 C CA . ASP B 1 232 ? 15.57 -26.031 2.184 1 96.62 232 ASP B CA 1
ATOM 3709 C C . ASP B 1 232 ? 15.383 -24.703 2.928 1 96.62 232 ASP B C 1
ATOM 3711 O O . ASP B 1 232 ? 16.078 -23.734 2.656 1 96.62 232 ASP B O 1
ATOM 3715 N N . ALA B 1 233 ? 14.422 -24.703 3.773 1 97.31 233 ALA B N 1
ATOM 3716 C CA . ALA B 1 233 ? 14.078 -23.469 4.48 1 97.31 233 ALA B CA 1
ATOM 3717 C C . ALA B 1 233 ? 15.273 -22.922 5.266 1 97.31 233 ALA B C 1
ATOM 3719 O O . ALA B 1 233 ? 15.57 -21.734 5.211 1 97.31 233 ALA B O 1
ATOM 3720 N N . THR B 1 234 ? 15.922 -23.766 5.961 1 97.31 234 THR B N 1
ATOM 3721 C CA . THR B 1 234 ? 17.031 -23.391 6.816 1 97.31 234 THR B CA 1
ATOM 3722 C C . THR B 1 234 ? 18.188 -22.828 5.988 1 97.31 234 THR B C 1
ATOM 3724 O O . THR B 1 234 ? 18.734 -21.766 6.309 1 97.31 234 THR B O 1
ATOM 3727 N N . ARG B 1 235 ? 18.562 -23.5 4.938 1 96.56 235 ARG B N 1
ATOM 3728 C CA . ARG B 1 235 ? 19.672 -23.078 4.094 1 96.56 235 ARG B CA 1
ATOM 3729 C C . ARG B 1 235 ? 19.344 -21.766 3.373 1 96.56 235 ARG B C 1
ATOM 3731 O O . ARG B 1 235 ? 20.203 -20.891 3.234 1 96.56 235 ARG B O 1
ATOM 3738 N N . LEU B 1 236 ? 18.125 -21.703 2.889 1 97.19 236 LEU B N 1
ATOM 3739 C CA . LEU B 1 236 ? 17.703 -20.469 2.242 1 97.19 236 LEU B CA 1
ATOM 3740 C C . LEU B 1 236 ? 17.828 -19.281 3.197 1 97.19 236 LEU B C 1
ATOM 3742 O O . LEU B 1 236 ? 18.359 -18.234 2.826 1 97.19 236 LEU B O 1
ATOM 3746 N N . ARG B 1 237 ? 17.328 -19.5 4.41 1 96.5 237 ARG B N 1
ATOM 3747 C CA . ARG B 1 237 ? 17.406 -18.469 5.449 1 96.5 237 ARG B CA 1
ATOM 3748 C C . ARG B 1 237 ? 18.844 -18.047 5.695 1 96.5 237 ARG B C 1
ATOM 3750 O O . ARG B 1 237 ? 19.141 -16.859 5.777 1 96.5 237 ARG B O 1
ATOM 3757 N N . GLN B 1 238 ? 19.672 -18.938 5.789 1 94.94 238 GLN B N 1
ATOM 3758 C CA . GLN B 1 238 ? 21.078 -18.672 6.055 1 94.94 238 GLN B CA 1
ATOM 3759 C C . GLN B 1 238 ? 21.719 -17.891 4.91 1 94.94 238 GLN B C 1
ATOM 3761 O O . GLN B 1 238 ? 22.422 -16.906 5.145 1 94.94 238 GLN B O 1
ATOM 3766 N N . VAL B 1 239 ? 21.453 -18.344 3.727 1 93.69 239 VAL B N 1
ATOM 3767 C CA . VAL B 1 239 ? 22.016 -17.688 2.551 1 93.69 239 VAL B CA 1
ATOM 3768 C C . VAL B 1 239 ? 21.547 -16.234 2.484 1 93.69 239 VAL B C 1
ATOM 3770 O O . VAL B 1 239 ? 22.359 -15.336 2.277 1 93.69 239 VAL B O 1
ATOM 3773 N N . LEU B 1 240 ? 20.25 -16.031 2.695 1 94.12 240 LEU B N 1
ATOM 3774 C CA . LEU B 1 240 ? 19.703 -14.672 2.605 1 94.12 240 LEU B CA 1
ATOM 3775 C C . LEU B 1 240 ? 20.234 -13.797 3.732 1 94.12 240 LEU B C 1
ATOM 3777 O O . LEU B 1 240 ? 20.562 -12.633 3.512 1 94.12 240 LEU B O 1
ATOM 3781 N N . ASN B 1 241 ? 20.344 -14.336 4.883 1 91.44 241 ASN B N 1
ATOM 3782 C CA . ASN B 1 241 ? 20.859 -13.578 6.012 1 91.44 241 ASN B CA 1
ATOM 3783 C C . ASN B 1 241 ? 22.328 -13.227 5.828 1 91.44 241 ASN B C 1
ATOM 3785 O O . ASN B 1 241 ? 22.781 -12.156 6.25 1 91.44 241 ASN B O 1
ATOM 3789 N N . ASP B 1 242 ? 23.062 -14.07 5.258 1 89.25 242 ASP B N 1
ATOM 3790 C CA . ASP B 1 242 ? 24.5 -13.867 5.051 1 89.25 242 ASP B CA 1
ATOM 3791 C C . ASP B 1 242 ? 24.75 -12.781 4.008 1 89.25 242 ASP B C 1
ATOM 3793 O O . ASP B 1 242 ? 25.703 -12 4.125 1 89.25 242 ASP B O 1
ATOM 3797 N N . ILE B 1 243 ? 23.938 -12.75 3.1 1 84.44 243 ILE B N 1
ATOM 3798 C CA . ILE B 1 243 ? 24.203 -11.914 1.937 1 84.44 243 ILE B CA 1
ATOM 3799 C C . ILE B 1 243 ? 23.578 -10.531 2.141 1 84.44 243 ILE B C 1
ATOM 3801 O O . ILE B 1 243 ? 24.094 -9.531 1.647 1 84.44 243 ILE B O 1
ATOM 3805 N N . LEU B 1 244 ? 22.438 -10.508 2.783 1 83 244 LEU B N 1
ATOM 3806 C CA . LEU B 1 244 ? 21.719 -9.25 2.908 1 83 244 LEU B CA 1
ATOM 3807 C C . LEU B 1 244 ? 22.188 -8.477 4.137 1 83 244 LEU B C 1
ATOM 3809 O O . LEU B 1 244 ? 22.219 -7.242 4.113 1 83 244 LEU B O 1
#

pLDDT: mean 78.89, std 17.73, range [34.16, 98.5]

Secondary structure (DSSP, 8-state):
--------HHHHHHHHHHHHHHHHHHHHHTTSHHHHHHHHHHHHHHHHHHHHHTT-HHHHHHHHHHHHTHHHHHHHHTHHHHHHHHHHHHTTHHHHHHHHHHHHHHHHHHHHHHHHHHT--EEEEE--SS-GGGT-SB--EEEEEE--HHHHHHHTSTTSTT-SSEEEEETTEEEEEEEBPPPPP--S----HHHHHHHHHHHHSS-EEEEE-TTT--EEEEETTEEEEEE-HHHHHHHHHHH-/--------HHHHHHHHHHHHHHHHHHHHHTTSHHHHHHHHHHHHHHHHHHHHHTT-HHHHHHHHHHHHTHHHHHHHHTHHHHHHHHHHHHTTHHHHHHHHHHHHHHHHHHHHHHHHHHT--EEEEE--SS-GGGT-SB--EEEEEE--HHHHHHHTSTTSTT-SSEEEEETTEEEEEEEB-PPPP--S----HHHHHHHHHHHHSS-EEEEE-TTT--EEEEETTEEEEEE-HHHHHHHHHHH-

Solvent-accessible surface area (backbone atoms only — not comparable to full-atom values): 24655 Å² total; per-residue (Å²): 131,85,59,89,75,74,80,44,72,60,53,53,49,38,51,48,51,51,48,51,52,49,48,50,50,48,54,65,30,56,78,37,76,44,48,59,50,49,49,53,49,49,52,52,50,50,50,38,52,51,23,56,73,67,65,36,60,67,59,32,52,52,45,49,54,51,56,72,40,35,66,57,50,49,34,44,72,38,7,69,57,50,40,50,48,23,24,39,64,41,37,80,28,60,58,46,48,48,50,42,46,52,51,41,50,49,27,50,40,54,32,47,51,52,27,18,74,69,38,35,39,45,36,40,38,36,50,61,74,52,76,56,78,82,62,42,74,37,80,44,46,73,31,49,18,50,64,42,32,56,57,54,49,16,38,30,25,86,87,27,73,41,27,62,49,26,34,36,32,47,95,52,21,30,46,31,31,28,22,42,59,41,66,39,80,78,80,81,61,91,61,56,69,69,55,27,21,31,33,22,42,10,62,74,40,72,30,41,23,40,36,26,34,42,88,76,31,36,32,29,39,19,44,69,50,39,78,48,68,72,43,51,63,67,55,45,46,51,52,50,62,72,71,103,130,85,60,86,77,73,80,42,72,65,52,54,48,49,49,48,51,48,48,50,49,48,47,50,50,48,54,62,24,56,92,36,73,50,44,23,34,49,40,27,49,49,51,50,51,50,50,39,54,51,23,56,75,66,65,25,60,67,53,32,52,52,46,48,55,52,55,72,41,36,66,59,38,49,49,27,44,36,34,63,57,45,45,47,47,44,42,32,59,69,44,51,39,68,50,52,51,45,50,47,46,51,52,41,48,50,28,51,40,54,31,49,51,51,27,19,74,69,38,36,38,45,37,38,37,36,50,61,86,53,74,57,77,81,62,43,74,38,79,44,47,72,32,50,18,52,62,40,32,57,57,54,47,18,38,31,24,86,88,27,73,40,26,60,48,26,33,36,33,48,96,54,21,30,44,29,30,27,22,42,58,41,65,41,81,75,83,80,61,91,62,56,68,69,56,27,22,31,31,23,41,10,62,75,40,72,30,40,23,42,37,26,34,42,87,76,29,35,31,28,37,17,47,70,50,40,78,49,69,73,42,52,62,68,57,45,47,50,52,50,62,71,71,105

Radius of gyration: 28.2 Å; Cα contacts (8 Å, |Δi|>4): 810; chains: 2; bounding box: 74×86×66 Å

Foldseek 3Di:
DVPCPPCDPVNVVVVVVVVVVVVVVVVLCPLDCNVVVVVVVVVLVVVLVVCVVVVVPVSVVVSVVCVVCVVVVSCVVCVVSVVVVVVCVPPVCVVVLVVLLLVLLLQVLVLLLVCLVVLFKAKEKEDDSDDCVVQFPDFAAFDFAAGGSVVRNVQLPPPPPQNAAHFYDYSRTTGGTNTFGDFADCPPDPDDRSVRRQLRSQCVHQIKMWIQGSVNSKIWIDGNNDIGIRDHSVRSSVVSSVRD/DVPCPVPDPVVVVVVVVVVVVVVVVVVVCVPDCNVVVVVVVVVLVVVLVVCVVVVVPVSVVVSVVCVVCVVVVVCVVCVVVVCVVVCCVVVVVVVVLLVLLLVLLLQVLVLLLVCLVVLFKAKEKEDDDDDCVVQFPDFAAFDFAAGGSVVRNVQLPPPPPQNAAHFYDYSRTTGGTNTFGDFADCPPDPDDRSVRRQLRSQCVHQIKMWIQGSVNSKIWIDGNNDIGIRDHSVRSSVVSSVSD

Nearest PDB structures (foldseek):
  8ogm-assembly1_B  TM=9.621E-01  e=1.219E-17  Bacillus subtilis subsp. subtilis str. 168
  6gyx-assembly1_A  TM=9.495E-01  e=1.206E-16  Staphylococcus aureus
  6gyw-assembly1_A  TM=9.489E-01  e=2.441E-16  Staphylococcus aureus
  7dg0-assembly1_B  TM=9.565E-01  e=5.892E-16  Mesomycoplasma ovipneumoniae 14811
  8ofj-assembly1_B-2  TM=9.287E-01  e=3.642E-15  Mycoplasmoides pneumoniae 19294

Sequence (488 aa):
MLEHVVFEWRDALDILLVAVLLYQVIQLLRGSRALTVLTGLGLLTLLYFISRSMALYTLTWLLQHVFSSLFLLIVVIFQSDIRQALGEIGTNNLFRKRALQHSAVEEVVMACVEMARLRVGALIVIERGTRLDDMIKREGVRVDALLSRQLLMNIFYPKAPLHDGAVLISKGRITAAACILPLAEAKGQSFGTRHRAALGMTQECDAVVVVVSEERGEISVAIKGELVRSLDATRLRQVLNDILMLEHVVFEWRDALDILLVAVLLYQVIQLLRGSRALTVLTGLGLLTLLYFISRSMALYTLTWLLQHVFSSLFLLIVVIFQSDIRQALGEIGTNNLFRKRALQHSAVEEVVMACVEMARLRVGALIVIERGTRLDDMIKREGVRVDALLSRQLLMNIFYPKAPLHDGAVLISKGRITAAACILPLAEAKGQSFGTRHRAALGMTQECDAVVVVVSEERGEISVAIKGELVRSLDATRLRQVLNDIL

InterPro domains:
  IPR003390 DNA integrity scanning protein, DisA, N-terminal [PF02457] (110-226)
  IPR003390 DNA integrity scanning protein, DisA, N-terminal [PS51794] (79-233)
  IPR014046 Diadenylate cyclase [PIRSF004793] (8-244)
  IPR034701 Diadenylate cyclase CdaA [MF_01499] (1-244)
  IPR034701 Diadenylate cyclase CdaA [TIGR00159] (10-240)
  IPR036888 DNA integrity scanning protein, DisA, N-terminal domain superfamily [G3DSA:3.40.1700.10] (89-244)
  IPR036888 DNA integrity scanning protein, DisA, N-terminal domain superfamily [SSF143597] (38-231)
  IPR045585 Diadenylate cyclase CdaA, N-terminal domain [PF19293] (5-82)
  IPR050338 DNA integrity scanning protein DisA [PTHR34185] (8-243)

Organism: NCBI:txid901

=== Feature glossary ===
Feature key, reading from the visual/contextual features back to the raw sequence:

Rendered structure images. Six rendered views show the 3D structure from the faces of a cube — i.e. along ±x, ±y, ±z. Rendering representation is drawn randomly per protein from cartoon (secondary-structure ribbons), sticks (backbone bonds), or molecular surface; coloring is either N→C rainbow (blue at the N-terminus through red at the C-terminus) or one color per chain.

Contact-map, Ramachandran, and PAE plots. The contact map is a binary N×N matrix image: pixel (i, j) is dark where Cα_i and Cα_j are within 8 Å and |i−j|>4. Because the |i−j|>4 filter removes local helical contacts, off-diagonal stripes parallel to the main diagonal indicate parallel β-sheets; stripes perpendicular to it indicate antiparallel β-sheets. The Ramachandran plot scatters every residue's (φ, ψ) pair against the sterically allowed regions. The PAE heatmap renders the predicted-aligned-error matrix.

InterPro / GO / CATH / organism. Database cross-references. InterPro integrates a dozen domain/family signature databases into unified entries with residue-range hits. GO terms attach function/process/location labels with evidence codes. CATH codes position the fold in a four-level structural taxonomy. Organism is the NCBI-taxonomy species name.

Nearest PDB structures. The Foldseek neighbor list gives the closest experimentally determined structures in the PDB, ranked by structural alignment. TM-score near 1 means near-identical fold; near 0.3 means only rough topology match. This is how one finds what a novel AlphaFold prediction most resembles in the solved-structure universe.

Predicted aligned error. PAE(i, j) answers: if I align the predicted and true structures on residue i, how far off (in Å) do I expect residue j to be? A block-diagonal PAE matrix with low values on the blocks and high values off-diagonal is the signature of a multi-domain protein with confidently predicted domains but uncertain inter-domain orientation.

Solvent-accessible surface area. Accessible surface area quantifies burial. A residue with SASA near zero is packed into the hydrophobic core; one with SASA >100 Å² sits on the surface. Computed here via the Shrake–Rupley numerical algorithm with a 1.4 Å probe.

B-factor. B-factor (Debye–Waller factor) reflects atomic displacement in the crystal lattice. It is an experimental observable (units Å²), not a prediction; low values mean the atom is pinned down, high values mean it moves or is heterogeneous across the crystal.

pLDDT. For AlphaFold models, the B-factor field carries pLDDT — the model's own estimate of local accuracy on a 0–100 scale. Regions with pLDDT<50 should be treated as essentially unmodeled; they often correspond to intrinsically disordered segments.

Backbone torsions (φ/ψ). φ (phi) and ψ (psi) are the two rotatable backbone dihedrals per residue: φ is the C(i-1)–N–Cα–C torsion, ψ is the N–Cα–C–N(i+1) torsion, both in degrees on (−180°, 180°]. α-helical residues cluster near (−60°, −45°); β-strand residues near (−120°, +130°). A Ramachandran plot is simply a scatter of (φ, ψ) for every residue.

Radius of gyration, Cα contacts, bounding box. Radius of gyration (Rg) is the root-mean-square distance of Cα atoms from their centroid — a single number for overall size and compactness. A globular domain of N residues has Rg ≈ 2.2·N^0.38 Å; an extended or disordered chain has a much larger Rg. The Cα contact count is the number of residue pairs whose Cα atoms are within 8 Å and are more than four positions apart in sequence — a standard proxy for tertiary packing density. The bounding box is the smallest axis-aligned box enclosing all Cα atoms.

Secondary structure (3-state, P-SEA). Three-state secondary structure (P-SEA) collapses the eight DSSP classes into helix (a), strand (b), and coil (c). P-SEA assigns these from Cα geometry alone — distances and angles — without requiring backbone oxygens, so it works on any Cα trace.

Secondary structure (8-state, DSSP). DSSP 8-state secondary structure assigns each residue one of H (α-helix), G (3₁₀-helix), I (π-helix), E (extended β-strand), B (isolated β-bridge), T (hydrogen-bonded turn), S (bend), or '-' (coil). The assignment is computed from backbone hydrogen-bond geometry via the Kabsch–Sander algorithm.

Foldseek 3Di. A 3Di character summarizes, for each residue, the relative orientation of the Cα frame of its nearest spatial neighbor. Because it encodes fold topology rather than chemistry, 3Di alignments detect remote structural similarity that sequence alignment misses.

mmCIF coordinates. The mmCIF block holds the 3D Cartesian coordinates of each backbone atom (N, Cα, C, O) in ångströms. mmCIF is the PDB's canonical archive format — a tagged-loop text representation of the atomic model.

Sequence. Sequence gives the chain of amino acids in standard one-letter code (A=alanine, C=cysteine, …, Y=tyrosine), read N→C. It is the only feature that is directly encoded by the gene; all structural features are derived from the folded form of this sequence.